Protein 9KPP (pdb70)

Solvent-accessible surface area: 16703 Å² total; per-residue (Å²): 105,10,15,9,44,87,71,55,101,64,12,36,36,3,73,42,4,54,110,34,26,84,66,39,24,38,22,90,6,88,4,40,31,51,57,113,6,25,0,0,0,72,27,51,0,0,61,61,1,10,50,14,127,41,26,9,16,39,34,10,42,48,134,102,12,26,33,21,32,90,51,136,37,66,46,43,47,78,47,5,19,48,3,6,38,91,118,72,4,26,91,2,94,144,4,4,63,37,13,10,20,102,172,70,3,134,118,18,47,93,108,0,42,48,21,0,76,83,14,0,30,63,6,34,122,39,155,129,94,26,24,0,10,122,52,0,1,43,20,1,0,3,20,1,3,0,36,6,0,24,6,72,64,92,26,40,60,88,0,46,103,20,0,39,41,9,74,33,35,79,68,76,84,63,137,79,20,97,36,1,19,43,94,0,50,31,38,0,48,123,21,13,129,61,64,112,75,95,79,32,100,20,0,0,18,35,0,5,96,13,46,70,108,36,147,111,4,54,96,49,7,0,19,35,6,0,11,36,16,0,36,41,18,0,16,60,9,3,14,7,7,4,4,0,1,11,16,0,22,61,63,42,35,6,104,26,0,28,121,77,83,89,12,4,70,49,0,3,36,0,6,3,1,40,7,6,12,31,8,0,7,65,3,18,20,1,69,109,97,9,78,10,87,38,29,104,5,24,110,38,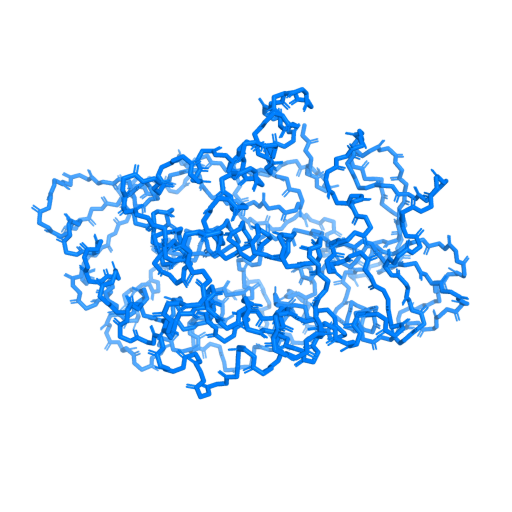112,6,0,0,0,0,39,13,1,0,0,14,7,82,155,51,2,106,95,18,89,71,13,54,2,138,26,91,166,19,67,18,2,24,22,8,61,32,52,49,93,47,41,17,2,64,7,16,71,36,5,6,50,13,0,2,56,2,0,9,128,140,5,48,75,10,134,32,40,47,117,58,133,111,10,123,20,87,56,4,0,56,43,8,11,10,92,51,0,27,0,21,50

Nearest PDB structures (foldseek):
  5mns-assembly6_F  TM=9.177E-01  e=6.094E-29  Streptomyces antibioticus
  7q6r-assembly6_F  TM=9.091E-01  e=1.524E-28  Streptomyces antibioticus
  7xbn-assembly1_A  TM=8.977E-01  e=1.730E-27  Streptomyces venezuelae
  3e5l-assembly1_A  TM=8.913E-01  e=8.508E-26  Streptomyces avermitilis
  3e5j-assembly1_A  TM=8.707E-01  e=1.459E-24  Streptomyces avermitilis

Foldseek 3Di:
DQFQPDFDFALDDDVVLVVCLVPNQFDWGQAQQRDIFTEHQALQQLQCLQAPLQWAQLVCLDPVHDDRHHDDADSNPCLALSNDHPPLNVLVLVLLCVLQPPVLLVVLLVVLLVLLCVLLVDVLPDDPFDWCLVRPLQQSLLVSLCVLQVHDPVCSVLLSVLLCLRPCPPPDDPVSNVVSVVVLLVVSVVSCVVPEPPDDSGSNNSLNCCCPPVVSADPSNSSNVSSVCSSCSRAQLSQLLQSLVLVCQVVVVLLVCLVPVVLLLLSLLLSLLQNLFAQWDRKIARCAWDQGVVGIDHHRRIYIYGLNSNSQNCVQAPVSNDRDSNRPRRPGCSQHHHSNRNSNVVNSSSSSSSNSVSCSVSPVPKHFPDDVSVWGWDGHNGGIHTPTGTIGD

Secondary structure (DSSP, 8-state):
---SSS--SSSPPPHHHHHHHHH-SEEEEE-TTS-EEEEE-SHHHHHHHHH-TTEESGGGGSTTS--SSSS--GGG-TTSGGG--TTHHHHHHHHHHHHT-HHHHHHHHHHHHHHHHHHHHHHHTS-SSEEHIIIIITHHHHHHHHHHTT--GGGHHHHHHHHHHHH-TTTS-HHHHHHHHHHHHHHHHHHHHHHTTS---SHHHHHHHHHHTS--S-HHHHHHHHHHHHHHHHHHHHHHHHHHHHHHHHHTHHHHHHH-GGGHHHHHHHHHHHT-S-SS---BEESS-EEETTEEE-TT--EEE-HHHHTT-TTTSSSTTS--TT-S-----TT--GGG--TTHHHHHHHHHHHHHHHHHH-TT-EESS-GGG--B--BTTB--BS--EEE-

B-factor: mean 20.72, std 8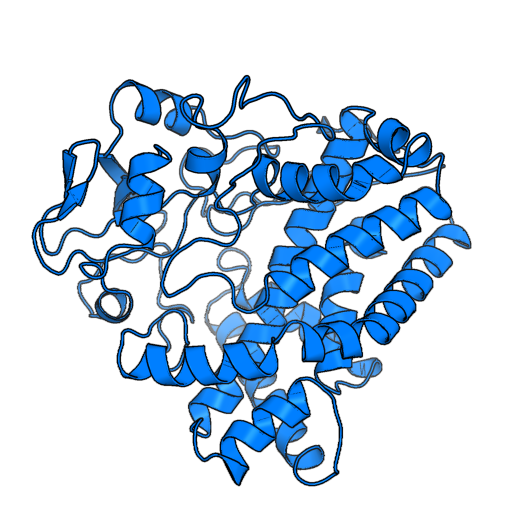.79, range [8.62, 72.9]

Sequence (393 aa):
DSAIFTPRPDGSPPPEFAERRAGAPLAPVTMPSGDEATLAVRYADVHEVLTSPDFSRAALLAPEAPRILPGEEFGEDPNALTNMDPPRHTRIRRVLAGIFSPRHVKEWHPRVAAMTDELVGAVATGERPVDLVETFTLPLPIQIMCELMGVPAADRRKFQLWTDMIISSTAFTAEERIGAAGEFTGYVSELIEGRRGTGGDALIDALIEAHEDGERLSEAELVHLTVMLIMAGYETTAGVLARGLLTLLTTGQYRTLVEEPAVIPTAVEEILRYEAPSDGGLLRMPTKDVRLPSGVVGEGQAVMPSMAAANRDPEVFTDPETFDVRRAKCPHLTFGQGAHYCAGANLARHELQVALETLTRRLPDLRLAVEPTEIEWRKGLLLRGPLTVPVTW

Radius of gyration: 20.52 Å; Cα contacts (8 Å, |Δi|>4): 641; chains: 1; bounding box: 44×55×54 Å

InterPro domains:
  IPR001128 Cytochrome P450 [PF00067] (190-254)
  IPR001128 Cytochrome P450 [PF00067] (270-363)
  IPR001128 Cytochrome P450 [PR00385] (236-253)
  IPR001128 Cytochrome P450 [PR00385] (270-281)
  IPR001128 Cytochrome P450 [PR00385] (337-346)
  IPR001128 Cytochrome P450 [PR00385] (346-357)
  IPR002397 Cytochrome P450, B-class [PR00359] (88-99)
  IPR002397 Cytochrome P450, B-class [PR00359] (135-151)
  IPR002397 Cytochrome P450, B-class [PR00359] (152-167)
  IPR002397 Cytochrome P450, B-class [PR00359] (190-212)
  IPR002397 Cytochrome P450, B-class [PR00359] (270-281)
  IPR002397 Cytochrome P450, B-class [PR00359] (288-315)
  IPR002397 Cytochrome P450, B-class [PR00359] (316-331)
  IPR002397 Cytochrome P450, B-class [PR00359] (337-346)
  IPR002397 Cytochrome P450, B-class [PR00359] (346-357)
  IPR017972 Cytochrome P450, conserved site [PS00086] (339-348)
  IPR036396 Cytochrome P450 superf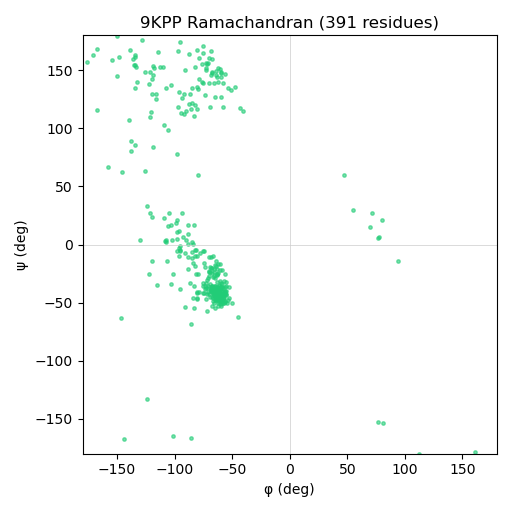amily [G3DSA:1.10.630.10] (3-397)
  IPR036396 Cytochrome P450 superfamily [SSF48264] (15-397)

Structure (mmCIF, N/CA/C/O backbone):
data_9KPP
#
_entry.id   9KPP
#
_cell.length_a   39.150
_cell.length_b   52.960
_cell.length_c   54.020
_cell.angle_alpha   117.68
_cell.angle_beta   104.06
_cell.angle_gamma   93.26
#
_symmetry.space_group_name_H-M   'P 1'
#
loop_
_entity.id
_entity.type
_entity.pdbx_description
1 polymer 'Cytochrome P450'
2 non-polymer 'PROTOPORPHYRIN IX CONTAINING FE'
3 water water
#
loop_
_atom_site.group_PDB
_atom_site.id
_atom_site.type_symbol
_atom_site.label_atom_id
_atom_site.label_alt_id
_atom_site.label_comp_id
_atom_site.label_asym_id
_atom_site.label_entity_id
_atom_site.label_seq_id
_atom_site.pdbx_PDB_ins_code
_atom_site.Cartn_x
_atom_site.Cartn_y
_atom_site.Cartn_z
_atom_site.occupancy
_atom_site.B_iso_or_equiv
_atom_site.auth_seq_id
_atom_site.auth_comp_id
_atom_site.auth_asym_id
_atom_site.auth_atom_id
_atom_site.pdbx_PDB_model_num
ATOM 1 N N . ASP A 1 1 ? 17.441 11.017 8.521 1.00 63.59 5 ASP A N 1
ATOM 2 C CA . ASP A 1 1 ? 16.008 10.746 8.552 1.00 57.73 5 ASP A CA 1
ATOM 3 C C . ASP A 1 1 ? 15.254 11.286 7.351 1.00 47.32 5 ASP A C 1
ATOM 4 O O . ASP A 1 1 ? 15.601 12.331 6.805 1.00 42.91 5 ASP A O 1
ATOM 9 N N . SER A 1 2 ? 14.201 10.570 6.957 1.00 42.03 6 SER A N 1
ATOM 10 C CA . SER A 1 2 ? 13.259 11.047 5.952 1.00 39.12 6 SER A CA 1
ATOM 11 C C . SER A 1 2 ? 11.840 11.114 6.521 1.00 33.71 6 SER A C 1
ATOM 12 O O . SER A 1 2 ? 10.856 10.991 5.786 1.00 29.89 6 SER A O 1
ATOM 15 N N . ALA A 1 3 ? 11.723 11.304 7.835 1.00 27.64 7 ALA A N 1
ATOM 16 C CA . ALA A 1 3 ? 10.416 11.469 8.457 1.00 30.62 7 ALA A CA 1
ATOM 17 C C . ALA A 1 3 ? 9.809 12.820 8.082 1.00 30.56 7 ALA A C 1
ATOM 18 O O . ALA A 1 3 ? 10.514 13.777 7.749 1.00 25.78 7 ALA A O 1
ATOM 20 N N . ILE A 1 4 ? 8.476 12.894 8.151 1.00 25.28 8 ILE A N 1
ATOM 21 C CA . ILE A 1 4 ? 7.804 14.128 7.749 1.00 25.25 8 ILE A CA 1
ATOM 22 C C . ILE A 1 4 ? 7.966 15.194 8.824 1.00 23.59 8 ILE A C 1
ATOM 23 O O . ILE A 1 4 ? 8.214 16.369 8.520 1.00 25.01 8 ILE A O 1
ATOM 28 N N . PHE A 1 5 ? 7.845 14.808 10.091 1.00 23.17 9 PHE A N 1
ATOM 29 C CA . PHE A 1 5 ? 8.154 15.708 11.194 1.00 26.03 9 PHE A CA 1
ATOM 30 C C . PHE A 1 5 ? 9.199 15.020 12.071 1.00 29.47 9 PHE A C 1
ATOM 31 O O . PHE A 1 5 ? 10.163 14.458 11.540 1.00 28.74 9 PHE A O 1
ATOM 39 N N . THR A 1 6 ? 9.016 15.003 13.382 1.00 31.24 10 THR A N 1
ATOM 40 C CA . THR A 1 6 ? 9.989 14.260 14.220 1.00 37.09 10 THR A CA 1
ATOM 41 C C . THR A 1 6 ? 9.838 12.758 14.002 1.00 40.39 10 THR A C 1
ATOM 42 O O . THR A 1 6 ? 8.708 12.265 13.936 1.00 34.72 10 THR A O 1
ATOM 46 N N . PRO A 1 7 ? 10.960 12.013 13.923 1.00 42.43 11 PRO A N 1
ATOM 47 C CA . PRO A 1 7 ? 10.907 10.573 13.741 1.00 42.51 11 PRO A CA 1
ATOM 48 C C . PRO A 1 7 ? 10.223 9.988 14.935 1.00 37.30 11 PRO A C 1
ATOM 49 O O . PRO A 1 7 ? 10.398 10.477 16.063 1.00 35.78 11 PRO A O 1
ATOM 53 N N . ARG A 1 8 ? 9.456 8.939 14.691 1.00 28.20 12 ARG A N 1
ATOM 54 C CA . ARG A 1 8 ? 8.659 8.361 15.786 1.00 31.97 12 ARG A CA 1
ATOM 55 C C . ARG A 1 8 ? 9.061 6.911 16.060 1.00 32.54 12 ARG A C 1
ATOM 56 O O . ARG A 1 8 ? 9.352 6.177 15.124 1.00 27.63 12 ARG A O 1
ATOM 64 N N . PRO A 1 9 ? 9.015 6.472 17.326 1.00 28.93 13 PRO A N 1
ATOM 65 C CA . PRO A 1 9 ? 9.433 5.101 17.650 1.00 33.92 13 PRO A CA 1
ATOM 66 C C . PRO A 1 9 ? 8.370 4.046 17.396 1.00 37.62 13 PRO A C 1
ATOM 67 O O . PRO A 1 9 ? 8.662 2.857 17.578 1.00 40.66 13 PRO A O 1
ATOM 71 N N . ASP A 1 10 ? 7.155 4.429 17.005 1.00 30.64 14 ASP A N 1
ATOM 72 C CA . ASP A 1 10 ? 6.075 3.472 16.797 1.00 29.86 14 ASP A CA 1
ATOM 73 C C . ASP A 1 10 ? 5.251 3.948 15.610 1.00 29.48 14 ASP A C 1
ATOM 74 O O . ASP A 1 10 ? 5.638 4.874 14.893 1.00 34.85 14 ASP A O 1
ATOM 79 N N . GLY A 1 11 ? 4.083 3.342 15.433 1.00 22.88 15 GLY A N 1
ATOM 80 C CA . GLY A 1 11 ? 3.223 3.660 14.314 1.00 30.13 15 GLY A CA 1
ATOM 81 C C . GLY A 1 11 ? 2.245 4.786 14.550 1.00 26.71 15 GLY A C 1
ATOM 82 O O . GLY A 1 11 ? 1.371 5.012 13.705 1.00 28.70 15 GLY A O 1
ATOM 83 N N . SER A 1 12 ? 2.365 5.501 15.664 1.00 24.39 16 SER A N 1
ATOM 84 C CA . SER A 1 12 ? 1.439 6.580 15.964 1.00 26.05 16 SER A CA 1
ATOM 85 C C . SER A 1 12 ? 1.706 7.779 15.051 1.00 24.09 16 SER A C 1
ATOM 86 O O . SER A 1 12 ? 2.832 7.985 14.590 1.00 19.72 16 SER A O 1
ATOM 89 N N . PRO A 1 13 ? 0.690 8.586 14.767 1.00 21.08 17 PRO A N 1
ATOM 90 C CA . PRO A 1 13 ? 0.896 9.727 13.868 1.00 17.55 17 PRO A CA 1
ATOM 91 C C . PRO A 1 13 ? 1.619 10.861 14.573 1.00 18.47 17 PRO A C 1
ATOM 92 O O . PRO A 1 13 ? 1.575 10.977 15.808 1.00 18.47 17 PRO A O 1
ATOM 96 N N . PRO A 1 14 ? 2.317 11.719 13.825 1.00 21.14 18 PRO A N 1
ATOM 97 C CA . PRO A 1 14 ? 2.904 12.898 14.455 1.00 19.22 18 PRO A CA 1
ATOM 98 C C . PRO A 1 14 ? 1.822 13.849 14.894 1.00 18.94 18 PRO A C 1
ATOM 99 O O . PRO A 1 14 ? 0.766 13.961 14.245 1.00 16.81 18 PRO A O 1
ATOM 103 N N . PRO A 1 15 ? 2.010 14.560 16.012 1.00 20.37 19 PRO A N 1
ATOM 104 C CA . PRO A 1 15 ? 0.967 15.465 16.505 1.00 17.96 19 PRO A CA 1
ATOM 105 C C . PRO A 1 15 ? 0.619 16.575 15.530 1.00 21.06 19 PRO A C 1
ATOM 106 O O . PRO A 1 15 ? -0.485 17.136 15.622 1.00 19.75 19 PRO A O 1
ATOM 110 N N . GLU A 1 16 ? 1.523 16.913 14.601 1.00 16.97 20 GLU A N 1
ATOM 111 C CA . GLU A 1 16 ? 1.241 17.997 13.663 1.00 19.06 20 GLU A CA 1
ATOM 112 C C . GLU A 1 16 ? 0.051 17.684 12.761 1.00 15.94 20 GLU A C 1
ATOM 113 O O . GLU A 1 16 ? -0.598 18.607 12.269 1.00 16.92 20 GLU A O 1
ATOM 119 N N . PHE A 1 17 ? -0.257 16.408 12.514 1.00 15.63 21 PHE A N 1
ATOM 120 C CA . PHE A 1 17 ? -1.438 16.114 11.700 1.00 14.84 21 PHE A CA 1
ATOM 121 C C . PHE A 1 17 ? -2.712 16.623 12.364 1.00 16.19 21 PHE A C 1
ATOM 122 O O . PHE A 1 17 ? -3.500 17.349 11.746 1.00 16.24 21 PHE A O 1
ATOM 130 N N . ALA A 1 18 ? -2.943 16.244 13.621 1.00 14.04 22 ALA A N 1
ATOM 131 C CA . ALA A 1 18 ? -4.138 16.720 14.310 1.00 15.80 22 ALA A CA 1
ATOM 132 C C . ALA A 1 18 ? -4.118 18.242 14.474 1.00 15.76 22 ALA A C 1
ATOM 133 O O . ALA A 1 18 ? -5.152 18.896 14.314 1.00 18.07 22 ALA A O 1
ATOM 135 N N . GLU A 1 19 ? -2.949 18.822 14.784 1.00 16.43 23 GLU A N 1
ATOM 136 C CA . GLU A 1 19 ? -2.835 20.279 14.915 1.00 17.25 23 GLU A CA 1
ATOM 137 C C . GLU A 1 19 ? -3.216 20.981 13.623 1.00 19.71 23 GLU A C 1
ATOM 138 O O . GLU A 1 19 ? -3.952 21.980 13.632 1.00 17.75 23 GLU A O 1
ATOM 144 N N . ARG A 1 20 ? -2.713 20.465 12.501 1.00 13.47 24 ARG A N 1
ATOM 145 C CA . ARG A 1 20 ? -2.990 21.053 11.203 1.00 14.82 24 ARG A CA 1
ATOM 146 C C . ARG A 1 20 ? -4.437 20.834 10.785 1.00 16.96 24 ARG A C 1
ATOM 147 O O . ARG A 1 20 ? -5.060 21.751 10.252 1.00 14.17 24 ARG A O 1
ATOM 155 N N . ARG A 1 21 ? -4.995 19.631 10.998 1.00 15.50 25 ARG A N 1
ATOM 156 C CA . ARG A 1 21 ? -6.404 19.451 10.657 1.00 13.55 25 ARG A CA 1
ATOM 157 C C . ARG A 1 21 ? -7.273 20.457 11.390 1.00 19.68 25 ARG A C 1
ATOM 158 O O . ARG A 1 21 ? -8.294 20.891 10.851 1.00 15.87 25 ARG A O 1
ATOM 166 N N . ALA A 1 22 ? -6.866 20.870 12.596 1.00 17.08 26 ALA A N 1
ATOM 167 C CA . ALA A 1 22 ? -7.688 21.796 13.367 1.00 19.14 26 ALA A CA 1
ATOM 168 C C . ALA A 1 22 ? -7.443 23.251 12.972 1.00 20.27 26 ALA A C 1
ATOM 169 O O . ALA A 1 22 ? -8.401 24.003 12.763 1.00 25.32 26 ALA A O 1
ATOM 171 N N . GLY A 1 23 ? -6.184 23.668 12.837 1.00 22.12 27 GLY A N 1
ATOM 172 C CA . GLY A 1 23 ? -5.915 25.089 12.683 1.00 20.50 27 GLY A CA 1
ATOM 173 C C . GLY A 1 23 ? -5.008 25.538 11.549 1.00 23.84 27 GLY A C 1
ATOM 174 O O . GLY A 1 23 ? -4.701 26.731 11.444 1.00 20.96 27 GLY A O 1
ATOM 175 N N . ALA A 1 24 ? -4.566 24.612 10.695 1.00 17.95 28 ALA A N 1
ATOM 176 C CA . ALA A 1 24 ? -3.739 24.974 9.539 1.00 15.50 28 ALA A CA 1
ATOM 177 C C . ALA A 1 24 ? -3.844 23.875 8.491 1.00 17.79 28 ALA A C 1
ATOM 178 O O . ALA A 1 24 ? -2.860 23.176 8.229 1.00 14.91 28 ALA A O 1
ATOM 180 N N . PRO A 1 25 ? -5.019 23.683 7.880 1.00 14.56 29 PRO A N 1
ATOM 181 C CA . PRO A 1 25 ? -5.212 22.503 7.017 1.00 14.61 29 PRO A CA 1
ATOM 182 C C . PRO A 1 25 ? -4.424 22.525 5.717 1.00 14.48 29 PRO A C 1
ATOM 183 O O . PRO A 1 25 ? -4.201 21.451 5.142 1.00 12.85 29 PRO A O 1
ATOM 187 N N . LEU A 1 26 ? -4.024 23.692 5.212 1.00 13.13 30 LEU A N 1
ATOM 188 C CA . LEU A 1 26 ? -3.256 23.796 3.964 1.00 13.76 30 LEU A CA 1
ATOM 189 C C . LEU A 1 26 ? -2.116 24.767 4.237 1.00 20.22 30 LEU A C 1
ATOM 190 O O . LEU A 1 26 ? -2.235 25.961 3.969 1.00 22.98 30 LEU A O 1
ATOM 195 N N . ALA A 1 27 ? -1.019 24.250 4.766 1.00 17.22 31 ALA A N 1
ATOM 196 C CA . ALA A 1 27 ? 0.114 25.078 5.142 1.00 17.24 31 ALA A CA 1
ATOM 197 C C . ALA A 1 27 ? 1.412 24.441 4.670 1.00 16.29 31 ALA A C 1
ATOM 198 O O . ALA A 1 27 ? 1.487 23.213 4.521 1.00 16.49 31 ALA A O 1
ATOM 200 N N . PRO A 1 28 ? 2.459 25.248 4.449 1.00 16.06 32 PRO A N 1
ATOM 201 C CA . PRO A 1 28 ? 3.745 24.684 4.016 1.00 17.12 32 PRO A CA 1
ATOM 202 C C . PRO A 1 28 ? 4.298 23.685 5.018 1.00 18.45 32 PRO A C 1
ATOM 203 O O . PRO A 1 28 ? 4.087 23.787 6.232 1.00 16.65 32 PRO A O 1
ATOM 207 N N . VAL A 1 29 ? 5.015 22.708 4.487 1.00 14.13 33 VAL A N 1
ATOM 208 C CA . VAL A 1 29 ? 5.821 21.804 5.290 1.00 17.75 33 VAL A CA 1
ATOM 209 C C . VAL A 1 29 ? 7.187 21.725 4.632 1.00 19.31 33 VAL A C 1
ATOM 210 O O . VAL A 1 29 ? 7.292 21.719 3.398 1.00 20.64 33 VAL A O 1
ATOM 214 N N . THR A 1 30 ? 8.238 21.715 5.446 1.00 16.14 34 THR A N 1
ATOM 215 C CA . THR A 1 30 ? 9.578 21.489 4.913 1.00 20.66 34 THR A CA 1
ATOM 216 C C . THR A 1 30 ? 9.816 19.990 4.803 1.00 21.26 34 THR A C 1
ATOM 217 O O . THR A 1 30 ? 9.703 19.263 5.794 1.00 23.82 34 THR A O 1
ATOM 221 N N . MET A 1 31 ? 10.107 19.541 3.619 1.00 17.05 35 MET A N 1
ATOM 222 C CA . MET A 1 31 ? 10.327 18.142 3.300 1.00 18.05 35 MET A CA 1
ATOM 223 C C . MET A 1 31 ? 11.788 17.781 3.539 1.00 23.62 35 MET A C 1
ATOM 224 O O . MET A 1 31 ? 12.636 18.669 3.698 1.00 22.97 35 MET A O 1
ATOM 229 N N . PRO A 1 32 ? 12.154 16.472 3.617 1.00 23.02 36 PRO A N 1
ATOM 230 C CA . PRO A 1 32 ? 13.561 16.043 3.908 1.00 23.96 36 PRO A CA 1
ATOM 231 C C . PRO A 1 32 ? 14.554 16.621 2.911 1.00 24.03 36 PRO A C 1
ATOM 232 O O . PRO A 1 32 ? 15.727 16.780 3.282 1.00 23.95 36 PRO A O 1
ATOM 236 N N . SER A 1 33 ? 14.095 16.954 1.702 1.00 24.85 37 SER A N 1
ATOM 237 C CA . SER A 1 33 ? 14.966 17.591 0.716 1.00 25.68 37 SER A CA 1
ATOM 238 C C . SER A 1 33 ? 15.357 19.017 1.089 1.00 26.82 37 SER A C 1
ATOM 239 O O . SER A 1 33 ? 16.328 19.549 0.534 1.00 27.40 37 SER A O 1
ATOM 242 N N . GLY A 1 34 ? 14.617 19.659 1.981 1.00 21.78 38 GLY A N 1
ATOM 243 C CA . GLY A 1 34 ? 14.743 21.080 2.201 1.00 28.02 38 GLY A CA 1
ATOM 244 C C . GLY A 1 34 ? 13.777 21.929 1.397 1.00 25.29 38 GLY A C 1
ATOM 245 O O . GLY A 1 34 ? 13.627 23.119 1.698 1.00 23.09 38 GLY A O 1
ATOM 246 N N . ASP A 1 35 ? 13.121 21.357 0.386 1.00 22.52 39 ASP A N 1
ATOM 247 C CA . ASP A 1 35 ? 12.086 22.074 -0.353 1.00 23.06 39 ASP A CA 1
ATOM 248 C C . ASP A 1 35 ? 10.776 22.091 0.428 1.00 21.32 39 ASP A C 1
ATOM 249 O O . ASP A 1 35 ? 10.537 21.270 1.312 1.00 20.24 39 ASP A O 1
ATOM 254 N N . GLU A 1 36 ? 9.903 23.023 0.065 1.00 20.53 40 GLU A N 1
ATOM 255 C CA . GLU A 1 36 ? 8.613 23.134 0.728 1.00 21.56 40 GLU A CA 1
ATOM 256 C C . GLU A 1 36 ? 7.471 22.709 -0.190 1.00 19.22 40 GLU A C 1
ATOM 257 O O . GLU A 1 36 ? 7.563 22.774 -1.420 1.00 18.40 40 GLU A O 1
ATOM 263 N N . ALA A 1 37 ? 6.397 22.250 0.438 1.00 18.26 41 ALA A N 1
ATOM 264 C CA . ALA A 1 37 ? 5.168 21.917 -0.257 1.00 18.75 41 ALA A CA 1
ATOM 265 C C . ALA A 1 37 ? 4.013 22.203 0.685 1.00 16.34 41 ALA A C 1
ATOM 266 O O . ALA A 1 37 ? 4.190 22.287 1.903 1.00 17.20 41 ALA A O 1
ATOM 268 N N . THR A 1 38 ? 2.824 22.335 0.113 1.00 14.36 42 THR A N 1
ATOM 269 C CA . THR A 1 38 ? 1.618 22.515 0.909 1.00 16.66 42 THR A CA 1
ATOM 270 C C . THR A 1 38 ? 1.138 21.149 1.395 1.00 16.54 42 THR A C 1
ATOM 271 O O . THR A 1 38 ? 0.869 20.261 0.581 1.00 16.50 42 THR A O 1
ATOM 275 N N . LEU A 1 39 ? 1.060 20.962 2.710 1.00 14.84 43 LEU A N 1
ATOM 276 C CA . LEU A 1 39 ? 0.649 19.672 3.272 1.00 14.08 43 LEU A CA 1
ATOM 277 C C . LEU A 1 39 ? -0.869 19.655 3.456 1.00 14.05 43 LEU A C 1
ATOM 278 O O . LEU A 1 39 ? -1.413 20.446 4.232 1.00 17.21 43 LEU A O 1
ATOM 283 N N . ALA A 1 40 ? -1.553 18.783 2.716 1.00 12.09 44 ALA A N 1
ATOM 284 C CA . ALA A 1 40 ? -2.982 18.585 2.898 1.00 13.12 44 ALA A CA 1
ATOM 285 C C . ALA A 1 40 ? -3.197 17.426 3.866 1.00 15.19 44 ALA A C 1
ATOM 286 O O . ALA A 1 40 ? -2.666 16.331 3.642 1.00 14.21 44 ALA A O 1
ATOM 288 N N . VAL A 1 41 ? -3.964 17.672 4.937 1.00 14.64 45 VAL A N 1
ATOM 289 C CA . VAL A 1 41 ? -4.167 16.685 5.994 1.00 11.72 45 VAL A CA 1
ATOM 290 C C . VAL A 1 41 ? -5.636 16.338 6.215 1.00 13.62 45 VAL A C 1
ATOM 291 O O . VAL A 1 41 ? -5.927 15.241 6.722 1.00 15.83 45 VAL A O 1
ATOM 295 N N . ARG A 1 42 ? -6.577 17.212 5.882 1.00 11.89 46 ARG A N 1
ATOM 296 C CA . ARG A 1 42 ? -7.992 16.889 6.020 1.00 10.43 46 ARG A CA 1
ATOM 297 C C . ARG A 1 42 ? -8.446 16.012 4.863 1.00 12.16 46 ARG A C 1
ATOM 298 O O . ARG A 1 42 ? -8.026 16.202 3.721 1.00 11.28 46 ARG A O 1
ATOM 306 N N . TYR A 1 43 ? -9.323 15.053 5.172 1.00 11.25 47 TYR A N 1
ATOM 307 C CA . TYR A 1 43 ? -9.794 14.111 4.161 1.00 10.91 47 TYR A CA 1
ATOM 308 C C . TYR A 1 43 ? -10.426 14.814 2.961 1.00 11.77 47 TYR A C 1
ATOM 309 O O . TYR A 1 43 ? -10.178 14.425 1.815 1.00 11.61 47 TYR A O 1
ATOM 318 N N . ALA A 1 44 ? -11.248 15.841 3.190 1.00 10.07 48 ALA A N 1
ATOM 319 C CA . ALA A 1 44 ? -11.881 16.515 2.054 1.00 14.10 48 ALA A CA 1
ATOM 320 C C . ALA A 1 44 ? -10.840 17.113 1.113 1.00 13.23 48 ALA A C 1
ATOM 321 O O . ALA A 1 44 ? -10.990 17.051 -0.114 1.00 11.63 48 ALA A O 1
ATOM 323 N N . ASP A 1 45 ? -9.768 17.682 1.668 1.00 11.78 49 ASP A N 1
ATOM 324 C CA . ASP A 1 45 ? -8.726 18.279 0.835 1.00 13.89 49 ASP A CA 1
ATOM 325 C C . ASP A 1 45 ? -7.897 17.212 0.125 1.00 13.83 49 ASP A C 1
ATOM 326 O O . ASP A 1 45 ? -7.613 17.318 -1.076 1.00 12.16 49 ASP A O 1
ATOM 331 N N . VAL A 1 46 ? -7.465 16.189 0.862 1.00 11.13 50 VAL A N 1
ATOM 332 C CA . VAL A 1 46 ? -6.659 15.132 0.254 1.00 11.19 50 VAL A CA 1
ATOM 333 C C . VAL A 1 46 ? -7.434 14.454 -0.866 1.00 14.16 50 VAL A C 1
ATOM 334 O O . VAL A 1 46 ? -6.894 14.195 -1.956 1.00 12.15 50 VAL A O 1
ATOM 338 N N . HIS A 1 47 ? -8.717 14.185 -0.632 1.00 10.38 51 HIS A N 1
ATOM 339 C CA . HIS A 1 47 ? -9.522 13.516 -1.650 1.00 11.86 51 HIS A CA 1
ATOM 340 C C . HIS A 1 47 ? -9.620 14.369 -2.913 1.00 13.40 51 HIS A C 1
ATOM 341 O O . HIS A 1 47 ? -9.526 13.853 -4.034 1.00 13.26 51 HIS A O 1
ATOM 348 N N . GLU A 1 48 ? -9.807 15.681 -2.754 1.00 12.56 52 GLU A N 1
ATOM 349 C CA . GLU A 1 48 ? -9.874 16.559 -3.926 1.00 14.02 52 GLU A CA 1
ATOM 350 C C . GLU A 1 48 ? -8.531 16.652 -4.635 1.00 13.97 52 GLU A C 1
ATOM 351 O O . GLU A 1 48 ? -8.478 16.716 -5.870 1.00 15.17 52 GLU A O 1
ATOM 357 N N . VAL A 1 49 ? -7.442 16.718 -3.870 1.00 12.34 53 VAL A N 1
ATOM 358 C CA . VAL A 1 49 ? -6.113 16.798 -4.467 1.00 10.69 53 VAL A CA 1
ATOM 359 C C . VAL A 1 49 ? -5.842 15.558 -5.309 1.00 14.63 53 VAL A C 1
ATOM 360 O O . VAL A 1 49 ? -5.223 15.631 -6.374 1.00 12.74 53 VAL A O 1
ATOM 364 N N . LEU A 1 50 ? -6.348 14.408 -4.872 1.00 10.65 54 LEU A N 1
ATOM 365 C CA . LEU A 1 50 ? -6.078 13.172 -5.594 1.00 13.30 54 LEU A CA 1
ATOM 366 C C . LEU A 1 50 ? -6.995 12.983 -6.797 1.00 13.77 54 LEU A C 1
ATOM 367 O O . LEU A 1 50 ? -6.625 12.276 -7.746 1.00 14.06 54 LEU A O 1
ATOM 372 N N . THR A 1 51 ? -8.191 13.581 -6.792 1.00 13.84 55 THR A N 1
ATOM 373 C CA . THR A 1 51 ? -9.162 13.298 -7.836 1.00 14.33 55 THR A CA 1
ATOM 374 C C . THR A 1 51 ? -9.342 14.419 -8.847 1.00 18.53 55 THR A C 1
ATOM 375 O O . THR A 1 51 ? -9.936 14.178 -9.898 1.00 17.50 55 THR A O 1
ATOM 379 N N . SER A 1 52 ? -8.855 15.619 -8.564 1.00 12.37 56 SER A N 1
ATOM 380 C CA . SER A 1 52 ? -9.081 16.738 -9.467 1.00 17.63 56 SER A CA 1
ATOM 381 C C . SER A 1 52 ? -8.192 16.633 -10.705 1.00 18.97 56 SER A C 1
ATOM 382 O O . SER A 1 52 ? -7.006 16.303 -10.595 1.00 19.12 56 SER A O 1
ATOM 385 N N . PRO A 1 53 ? -8.721 16.944 -11.892 1.00 20.38 57 PRO A N 1
ATOM 386 C CA . PRO A 1 53 ? -7.886 16.928 -13.106 1.00 20.80 57 PRO A CA 1
ATOM 387 C C . PRO A 1 53 ? -6.932 18.108 -13.192 1.00 24.66 57 PRO A C 1
ATOM 388 O O . PRO A 1 53 ? -6.088 18.158 -14.102 1.00 19.37 57 PRO A O 1
ATOM 392 N N . ASP A 1 54 ? -7.032 19.050 -12.260 1.00 17.89 58 ASP A N 1
ATOM 393 C CA . ASP A 1 54 ? -6.246 20.274 -12.279 1.00 18.31 58 ASP A CA 1
ATOM 394 C C . ASP A 1 54 ? -4.902 20.120 -11.567 1.00 19.84 58 ASP A C 1
ATOM 395 O O . ASP A 1 54 ? -4.266 21.129 -11.231 1.00 19.49 58 ASP A O 1
ATOM 400 N N . PHE A 1 55 ? -4.458 18.883 -11.331 1.00 14.15 59 PHE A N 1
ATOM 401 C CA . PHE A 1 55 ? -3.137 18.623 -10.783 1.00 15.36 59 PHE A CA 1
ATOM 402 C C . PHE A 1 55 ? -2.340 17.744 -11.737 1.00 20.23 59 PHE A C 1
ATOM 403 O O . PHE A 1 55 ? -2.902 16.892 -12.439 1.00 21.84 59 PHE A O 1
ATOM 411 N N . SER A 1 56 ? -1.024 17.942 -11.737 1.00 16.05 60 SER A N 1
ATOM 412 C CA . SER A 1 56 ? -0.112 17.204 -12.602 1.00 18.93 60 SER A CA 1
ATOM 413 C C . SER A 1 56 ? 0.889 16.422 -11.758 1.00 17.41 60 SER A C 1
ATOM 414 O O . SER A 1 56 ? 1.311 16.879 -10.688 1.00 17.23 60 SER A O 1
ATOM 417 N N . ARG A 1 57 ? 1.230 15.217 -12.218 1.00 12.03 61 ARG A N 1
ATOM 418 C CA . ARG A 1 57 ? 2.360 14.472 -11.677 1.00 13.72 61 ARG A CA 1
ATOM 419 C C . ARG A 1 57 ? 3.610 14.691 -12.516 1.00 15.67 61 ARG A C 1
ATOM 420 O O . ARG A 1 57 ? 4.714 14.795 -11.971 1.00 16.54 61 ARG A O 1
ATOM 428 N N . ALA A 1 58 ? 3.455 14.771 -13.837 1.00 18.06 62 ALA A N 1
ATOM 429 C CA . ALA A 1 58 ? 4.629 14.854 -14.697 1.00 16.48 62 ALA A CA 1
ATOM 430 C C . ALA A 1 58 ? 5.362 16.172 -14.494 1.00 21.10 62 ALA A C 1
ATOM 431 O O . ALA A 1 58 ? 6.579 16.248 -14.727 1.00 19.85 62 ALA A O 1
ATOM 433 N N . ALA A 1 59 ? 4.651 17.203 -14.024 1.00 17.17 63 ALA A N 1
ATOM 434 C CA . ALA A 1 59 ? 5.287 18.488 -13.760 1.00 20.89 63 ALA A CA 1
ATOM 435 C C . ALA A 1 59 ? 6.340 18.409 -12.666 1.00 17.31 63 ALA A C 1
ATOM 436 O O . ALA A 1 59 ? 7.203 19.295 -12.596 1.00 21.24 63 ALA A O 1
ATOM 438 N N . LEU A 1 60 ? 6.288 17.397 -11.794 1.00 14.43 64 LEU A N 1
ATOM 439 C CA . LEU A 1 60 ? 7.318 17.323 -10.761 1.00 15.83 64 LEU A CA 1
ATOM 440 C C . LEU A 1 60 ? 8.657 16.836 -11.299 1.00 20.54 64 LEU A C 1
ATOM 441 O O . LEU A 1 60 ? 9.638 16.832 -10.545 1.00 19.17 64 LEU A O 1
ATOM 446 N N . LEU A 1 61 ? 8.725 16.440 -12.567 1.00 19.77 65 LEU A N 1
ATOM 447 C CA . LEU A 1 61 ? 10.015 16.022 -13.189 1.00 25.19 65 LEU A CA 1
ATOM 448 C C . LEU A 1 61 ? 10.778 17.268 -13.682 1.00 27.26 65 LEU A C 1
ATOM 449 O O . LEU A 1 61 ? 11.981 17.159 -13.935 1.00 27.68 65 LEU A O 1
ATOM 454 N N . ALA A 1 62 ? 10.092 18.402 -13.792 1.00 24.21 66 ALA A N 1
ATOM 455 C CA . ALA A 1 62 ? 10.762 19.661 -14.196 1.00 28.06 66 ALA A CA 1
ATOM 456 C C . ALA A 1 62 ? 11.926 19.979 -13.248 1.00 29.00 66 ALA A C 1
ATOM 457 O O . ALA A 1 62 ? 11.887 19.645 -12.064 1.00 26.70 66 ALA A O 1
ATOM 459 N N . PRO A 1 63 ? 13.009 20.595 -13.759 1.00 28.39 67 PRO A N 1
ATOM 460 C CA . PRO A 1 63 ? 14.181 20.843 -12.931 1.00 30.62 67 PRO A CA 1
ATOM 461 C C . PRO A 1 63 ? 13.975 21.685 -11.676 1.00 31.23 67 PRO A C 1
ATOM 462 O O . PRO A 1 63 ? 14.630 21.422 -10.663 1.00 30.69 67 PRO A O 1
ATOM 466 N N . GLU A 1 64 ? 13.072 22.654 -11.734 1.00 31.01 68 GLU A N 1
ATOM 467 C CA . GLU A 1 64 ? 12.934 23.585 -10.582 1.00 34.13 68 GLU A CA 1
ATOM 468 C C . GLU A 1 64 ? 11.818 23.136 -9.627 1.00 28.52 68 GLU A C 1
ATOM 469 O O . GLU A 1 64 ? 11.640 23.783 -8.592 1.00 28.49 68 GLU A O 1
ATOM 471 N N . ALA A 1 65 ? 11.144 22.039 -9.954 1.00 26.32 69 ALA A N 1
ATOM 472 C CA . ALA A 1 65 ? 10.033 21.542 -9.119 1.00 24.23 69 ALA A CA 1
ATOM 473 C C . ALA A 1 65 ? 10.532 21.049 -7.765 1.00 22.57 69 ALA A C 1
ATOM 474 O O . ALA A 1 65 ? 11.629 20.500 -7.669 1.00 21.58 69 ALA A O 1
ATOM 476 N N . PRO A 1 66 ? 9.707 21.175 -6.712 1.00 20.67 70 PRO A N 1
ATOM 477 C CA . PRO A 1 66 ? 10.094 20.621 -5.426 1.00 20.02 70 PRO A CA 1
ATOM 478 C C . PRO A 1 66 ? 10.227 19.108 -5.433 1.00 21.77 70 PRO A C 1
ATOM 479 O O . PRO A 1 66 ? 9.486 18.430 -6.159 1.00 20.64 70 PRO A O 1
ATOM 483 N N . ARG A 1 67 ? 11.177 18.621 -4.640 1.00 21.61 71 ARG A N 1
ATOM 484 C CA . ARG A 1 67 ? 11.378 17.166 -4.497 1.00 18.76 71 ARG A CA 1
ATOM 485 C C . ARG A 1 67 ? 11.144 16.797 -3.020 1.00 20.20 71 ARG A C 1
ATOM 486 O O . ARG A 1 67 ? 11.321 17.655 -2.151 1.00 17.94 71 ARG A O 1
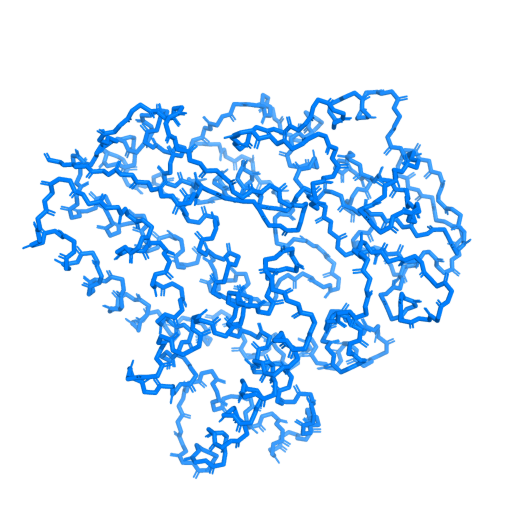ATOM 494 N N . ILE A 1 68 ? 10.748 15.554 -2.774 1.00 18.57 72 ILE A N 1
ATOM 495 C CA . ILE A 1 68 ? 10.457 15.143 -1.404 1.00 18.24 72 ILE A CA 1
ATOM 496 C C . ILE A 1 68 ? 11.736 14.809 -0.659 1.00 21.85 72 ILE A C 1
ATOM 497 O O . ILE A 1 68 ? 11.893 15.175 0.511 1.00 22.09 72 ILE A O 1
ATOM 502 N N . LEU A 1 69 ? 12.663 14.121 -1.328 1.00 23.93 73 LEU A N 1
ATOM 503 C CA . LEU A 1 69 ? 13.894 13.595 -0.757 1.00 26.90 73 LEU A CA 1
ATOM 504 C C . LEU A 1 69 ? 15.109 14.226 -1.434 1.00 27.18 73 LEU A C 1
ATOM 505 O O . LEU A 1 69 ? 15.033 14.621 -2.601 1.00 28.40 73 LEU A O 1
ATOM 510 N N . PRO A 1 70 ? 16.241 14.335 -0.733 1.00 32.85 74 PRO A N 1
ATOM 511 C CA . PRO A 1 70 ? 17.430 14.964 -1.335 1.00 30.45 74 PRO A CA 1
ATOM 512 C C . PRO A 1 70 ? 18.181 13.991 -2.235 1.00 40.92 74 PRO A C 1
ATOM 513 O O . PRO A 1 70 ? 18.404 12.835 -1.870 1.00 44.77 74 PRO A O 1
ATOM 517 N N . GLY A 1 71 ? 18.576 14.467 -3.413 1.00 43.59 75 GLY A N 1
ATOM 518 C CA . GLY A 1 71 ? 19.177 13.627 -4.434 1.00 53.45 75 GLY A CA 1
ATOM 519 C C . GLY A 1 71 ? 18.264 13.481 -5.644 1.00 67.01 75 GLY A C 1
ATOM 520 O O . GLY A 1 71 ? 17.162 14.030 -5.701 1.00 67.60 75 GLY A O 1
ATOM 521 N N . GLU A 1 72 ? 18.748 12.718 -6.627 1.00 71.41 76 GLU A N 1
ATOM 522 C CA . GLU A 1 72 ? 18.020 12.480 -7.880 1.00 68.12 76 GLU A CA 1
ATOM 523 C C . GLU A 1 72 ? 17.740 10.984 -8.002 1.00 70.83 76 GLU A C 1
ATOM 524 O O . GLU A 1 72 ? 18.466 10.245 -8.674 1.00 68.07 76 GLU A O 1
ATOM 530 N N . GLU A 1 73 ? 16.654 10.550 -7.364 1.00 72.90 77 GLU A N 1
ATOM 531 C CA . GLU A 1 73 ? 16.351 9.136 -7.177 1.00 70.46 77 GLU A CA 1
ATOM 532 C C . GLU A 1 73 ? 15.604 8.632 -8.405 1.00 65.66 77 GLU A C 1
ATOM 533 O O . GLU A 1 73 ? 15.561 9.295 -9.450 1.00 58.28 77 GLU A O 1
ATOM 539 N N . PHE A 1 74 ? 15.019 7.441 -8.270 1.00 65.85 78 PHE A N 1
ATOM 540 C CA . PHE A 1 74 ? 14.290 6.774 -9.336 1.00 67.51 78 PHE A CA 1
ATOM 541 C C . PHE A 1 74 ? 12.842 7.148 -9.609 1.00 62.66 78 PHE A C 1
ATOM 542 O O . PHE A 1 74 ? 12.250 6.628 -10.567 1.00 59.61 78 PHE A O 1
ATOM 550 N N . GLY A 1 75 ? 12.258 8.017 -8.784 1.00 50.77 79 GLY A N 1
ATOM 551 C CA . GLY A 1 75 ? 10.938 8.552 -9.047 1.00 47.82 79 GLY A CA 1
ATOM 552 C C . GLY A 1 75 ? 11.024 9.718 -10.004 1.00 42.22 79 GLY A C 1
ATOM 553 O O . GLY A 1 75 ? 10.100 10.534 -10.096 1.00 33.80 79 GLY A O 1
ATOM 554 N N . GLU A 1 76 ? 12.157 9.828 -10.698 1.00 32.03 80 GLU A N 1
ATOM 555 C CA . GLU A 1 76 ? 12.328 10.822 -11.738 1.00 35.69 80 GLU A CA 1
ATOM 556 C C . GLU A 1 76 ? 12.320 10.184 -13.116 1.00 31.39 80 GLU A C 1
ATOM 557 O O . GLU A 1 76 ? 12.504 10.887 -14.118 1.00 29.84 80 GLU A O 1
ATOM 563 N N . ASP A 1 77 ? 12.118 8.876 -13.195 1.00 30.39 81 ASP A N 1
ATOM 564 C CA . ASP A 1 77 ? 12.073 8.214 -14.492 1.00 27.78 81 ASP A CA 1
ATOM 565 C C . ASP A 1 77 ? 10.808 8.650 -15.213 1.00 25.96 81 ASP A C 1
ATOM 566 O O . ASP A 1 77 ? 9.697 8.414 -14.706 1.00 23.12 81 ASP A O 1
ATOM 571 N N . PRO A 1 78 ? 10.916 9.304 -16.373 1.00 24.71 82 PRO A N 1
ATOM 572 C CA . PRO A 1 78 ? 9.708 9.723 -17.087 1.00 22.92 82 PRO A CA 1
ATOM 573 C C . PRO A 1 78 ? 8.893 8.558 -17.614 1.00 20.14 82 PRO A C 1
ATOM 574 O O . PRO A 1 78 ? 7.748 8.777 -18.026 1.00 20.71 82 PRO A O 1
ATOM 578 N N . ASN A 1 79 ? 9.415 7.331 -17.565 1.00 19.42 83 ASN A N 1
ATOM 579 C CA . ASN A 1 79 ? 8.667 6.156 -17.987 1.00 19.97 83 ASN A CA 1
ATOM 580 C C . ASN A 1 79 ? 8.023 5.412 -16.818 1.00 23.01 83 ASN A C 1
ATOM 581 O O . ASN A 1 79 ? 7.524 4.288 -17.004 1.00 19.38 83 ASN A O 1
ATOM 586 N N . ALA A 1 80 ? 8.023 6.008 -15.626 1.00 19.29 84 ALA A N 1
ATOM 587 C CA . ALA A 1 80 ? 7.303 5.454 -14.486 1.00 18.95 84 ALA A CA 1
ATOM 588 C C . ALA A 1 80 ? 5.855 5.915 -14.539 1.00 18.16 84 ALA A C 1
ATOM 589 O O . ALA A 1 80 ? 5.577 7.097 -14.776 1.00 15.96 84 ALA A O 1
ATOM 591 N N . LEU A 1 81 ? 4.932 4.981 -14.319 1.00 14.87 85 LEU A N 1
ATOM 592 C CA . LEU A 1 81 ? 3.517 5.318 -14.397 1.00 15.85 85 LEU A CA 1
ATOM 593 C C . LEU A 1 81 ? 3.140 6.436 -13.426 1.00 15.77 85 LEU A C 1
ATOM 594 O O . LEU A 1 81 ? 2.304 7.285 -13.751 1.00 17.42 85 LEU A O 1
ATOM 599 N N . THR A 1 82 ? 3.729 6.445 -12.231 1.00 13.78 86 THR A N 1
ATOM 600 C CA . THR A 1 82 ? 3.378 7.461 -11.237 1.00 16.35 86 THR A CA 1
ATOM 601 C C . THR A 1 82 ? 3.838 8.854 -11.639 1.00 17.06 86 THR A C 1
ATOM 602 O O . THR A 1 82 ? 3.429 9.836 -11.005 1.00 17.99 86 THR A O 1
ATOM 606 N N . ASN A 1 83 ? 4.667 8.958 -12.677 1.00 15.32 87 ASN A N 1
ATOM 607 C CA . ASN A 1 83 ? 5.185 10.236 -13.153 1.00 16.17 87 ASN A CA 1
ATOM 608 C C . ASN A 1 83 ? 4.536 10.692 -14.447 1.00 19.53 87 ASN A C 1
ATOM 609 O O . ASN A 1 83 ? 5.092 11.562 -15.128 1.00 16.22 87 ASN A O 1
ATOM 614 N N . MET A 1 84 ? 3.402 10.102 -14.816 1.00 16.18 88 MET A N 1
ATOM 615 C CA . MET A 1 84 ? 2.715 10.412 -16.059 1.00 16.37 88 MET A CA 1
ATOM 616 C C . MET A 1 84 ? 1.382 11.107 -15.810 1.00 15.00 88 MET A C 1
ATOM 617 O O . MET A 1 84 ? 0.742 10.908 -14.775 1.00 14.89 88 MET A O 1
ATOM 622 N N . ASP A 1 85 ? 0.966 11.917 -16.791 1.00 15.94 89 ASP A N 1
ATOM 623 C CA . ASP A 1 85 ? -0.335 12.557 -16.906 1.00 14.61 89 ASP A CA 1
ATOM 624 C C . ASP A 1 85 ? -1.087 11.999 -18.115 1.00 17.52 89 ASP A C 1
ATOM 625 O O . ASP A 1 85 ? -0.485 11.388 -19.005 1.00 18.50 89 ASP A O 1
ATOM 630 N N . PRO A 1 86 ? -2.412 12.249 -18.219 1.00 16.84 90 PRO A N 1
ATOM 631 C CA . PRO A 1 86 ? -3.130 11.925 -19.464 1.00 16.87 90 PRO A CA 1
ATOM 632 C C . PRO A 1 86 ? -2.524 12.775 -20.576 1.00 16.74 90 PRO A C 1
ATOM 633 O O . PRO A 1 86 ? -2.040 13.883 -20.282 1.00 17.90 90 PRO A O 1
ATOM 637 N N . PRO A 1 87 ? -2.545 12.330 -21.849 1.00 18.01 91 PRO A N 1
ATOM 638 C CA . PRO A 1 87 ? -3.211 11.060 -22.280 1.00 19.88 91 PRO A CA 1
ATOM 639 C C . PRO A 1 87 ? -2.361 9.800 -22.065 1.00 15.29 91 PRO A C 1
ATOM 640 O O . PRO A 1 87 ? -2.918 8.689 -22.058 1.00 15.76 91 PRO A O 1
ATOM 644 N N . ARG A 1 88 ? -1.053 9.950 -21.896 1.00 13.42 92 ARG A N 1
ATOM 645 C CA . ARG A 1 88 ? -0.193 8.771 -21.785 1.00 13.07 92 ARG A CA 1
ATOM 646 C C . ARG A 1 88 ? -0.604 7.905 -20.597 1.00 16.45 92 ARG A C 1
ATOM 647 O O . ARG A 1 88 ? -0.671 6.671 -20.698 1.00 12.99 92 ARG A O 1
ATOM 655 N N . HIS A 1 89 ? -0.872 8.542 -19.457 1.00 13.63 93 HIS A N 1
ATOM 656 C CA . HIS A 1 89 ? -1.270 7.794 -18.268 1.00 16.79 93 HIS A CA 1
ATOM 657 C C . HIS A 1 89 ? -2.561 7.030 -18.519 1.00 15.33 93 HIS A C 1
ATOM 658 O O . HIS A 1 89 ? -2.705 5.878 -18.085 1.00 16.21 93 HIS A O 1
ATOM 665 N N . THR A 1 90 ? -3.504 7.663 -19.234 1.00 15.36 94 THR A N 1
ATOM 666 C CA . THR A 1 90 ? -4.787 7.041 -19.550 1.00 16.52 94 THR A CA 1
ATOM 667 C C . THR A 1 90 ? -4.593 5.731 -20.298 1.00 17.23 94 THR A C 1
ATOM 668 O O . THR A 1 90 ? -5.236 4.721 -19.991 1.00 16.39 94 THR A O 1
ATOM 672 N N . ARG A 1 91 ? -3.716 5.737 -21.303 1.00 14.83 95 ARG A N 1
ATOM 673 C CA . ARG A 1 91 ? -3.476 4.532 -22.092 1.00 14.48 95 ARG A CA 1
ATOM 674 C C . ARG A 1 91 ? -2.977 3.394 -21.212 1.00 15.14 95 ARG A C 1
ATOM 675 O O . ARG A 1 91 ? -3.489 2.270 -21.278 1.00 15.81 95 ARG A O 1
ATOM 683 N N . ILE A 1 92 ? -1.979 3.668 -20.370 1.00 13.78 96 ILE A N 1
ATOM 684 C CA . ILE A 1 92 ? -1.411 2.593 -19.561 1.00 15.20 96 ILE A CA 1
ATOM 685 C C . ILE A 1 92 ? -2.364 2.191 -18.437 1.00 14.69 96 ILE A C 1
ATOM 686 O O . ILE A 1 92 ? -2.489 1.002 -18.117 1.00 15.82 96 ILE A O 1
ATOM 691 N N . ARG A 1 93 ? -3.058 3.164 -17.831 1.00 16.26 97 ARG A N 1
ATOM 692 C CA . ARG A 1 93 ? -4.089 2.837 -16.848 1.00 17.70 97 ARG A CA 1
ATOM 693 C C . ARG A 1 93 ? -5.137 1.897 -17.435 1.00 17.33 97 ARG A C 1
ATOM 694 O O . ARG A 1 93 ? -5.574 0.956 -16.766 1.00 17.80 97 ARG A O 1
ATOM 702 N N . ARG A 1 94 ? -5.532 2.106 -18.693 1.00 14.81 98 ARG A N 1
ATOM 703 C CA . ARG A 1 94 ? -6.521 1.207 -19.286 1.00 20.26 98 ARG A CA 1
ATOM 704 C C . ARG A 1 94 ? -5.950 -0.191 -19.498 1.00 17.39 98 ARG A C 1
ATOM 705 O O . ARG A 1 94 ? -6.654 -1.192 -19.289 1.00 18.78 98 ARG A O 1
ATOM 713 N N . VAL A 1 95 ? -4.682 -0.286 -19.904 1.00 15.92 99 VAL A N 1
ATOM 714 C CA . VAL A 1 95 ? -4.046 -1.596 -20.036 1.00 14.48 99 VAL A CA 1
ATOM 715 C C . VAL A 1 95 ? -4.071 -2.322 -18.699 1.00 16.05 99 VAL A C 1
ATOM 716 O O . VAL A 1 95 ? -4.458 -3.493 -18.609 1.00 15.36 99 VAL A O 1
ATOM 720 N N . LEU A 1 96 ? -3.660 -1.628 -17.636 1.00 17.34 100 LEU A N 1
ATOM 721 C CA . LEU A 1 96 ? -3.549 -2.254 -16.324 1.00 18.59 100 LEU A CA 1
ATOM 722 C C . LEU A 1 96 ? -4.914 -2.621 -15.766 1.00 18.10 100 LEU A C 1
ATOM 723 O O . LEU A 1 96 ? -5.053 -3.651 -15.090 1.00 19.35 100 LEU A O 1
ATOM 728 N N . ALA A 1 97 ? -5.929 -1.791 -16.036 1.00 17.42 101 ALA A N 1
ATOM 729 C CA . ALA A 1 97 ? -7.281 -2.089 -15.573 1.00 21.10 101 ALA A CA 1
ATOM 730 C C . ALA A 1 97 ? -7.777 -3.413 -16.139 1.00 20.66 101 ALA A C 1
ATOM 731 O O . ALA A 1 97 ? -8.502 -4.147 -15.460 1.00 25.51 101 ALA A O 1
ATOM 733 N N . GLY A 1 98 ? -7.415 -3.724 -17.386 1.00 16.19 102 GLY A N 1
ATOM 734 C CA . GLY A 1 98 ? -7.761 -5.021 -17.945 1.00 19.39 102 GLY A CA 1
ATOM 735 C C . GLY A 1 98 ? -6.945 -6.149 -17.337 1.00 19.76 102 GLY A C 1
ATOM 736 O O . GLY A 1 98 ? -7.479 -7.220 -17.026 1.00 20.12 102 GLY A O 1
ATOM 737 N N . ILE A 1 99 ? -5.641 -5.920 -17.151 1.00 17.69 103 ILE A N 1
ATOM 738 C CA . ILE A 1 99 ? -4.754 -6.959 -16.629 1.00 13.55 103 ILE A CA 1
ATOM 739 C C . ILE A 1 99 ? -5.124 -7.325 -15.195 1.00 15.44 103 ILE A C 1
ATOM 740 O O . ILE A 1 99 ? -5.181 -8.511 -14.837 1.00 14.85 103 ILE A O 1
ATOM 745 N N . PHE A 1 100 ? -5.410 -6.321 -14.360 1.00 16.38 104 PHE A N 1
ATOM 746 C CA . PHE A 1 100 ? -5.813 -6.508 -12.969 1.00 17.02 104 PHE A CA 1
ATOM 747 C C . PHE A 1 100 ? -7.328 -6.548 -12.803 1.00 17.31 104 PHE A C 1
ATOM 748 O O . PHE A 1 100 ? -7.845 -6.196 -11.735 1.00 16.44 104 PHE A O 1
ATOM 756 N N . SER A 1 101 ? -8.056 -6.964 -13.831 1.00 16.27 105 SER A N 1
ATOM 757 C CA . SER A 1 101 ? -9.503 -7.056 -13.708 1.00 19.16 105 SER A CA 1
ATOM 758 C C . SER A 1 101 ? -9.860 -8.036 -12.591 1.00 21.99 105 SER A C 1
ATOM 759 O O . SER A 1 101 ? -9.084 -8.950 -12.286 1.00 18.08 105 SER A O 1
ATOM 762 N N . PRO A 1 102 ? -11.011 -7.850 -11.933 1.00 19.16 106 PRO A N 1
ATOM 763 C CA . PRO A 1 102 ? -11.390 -8.811 -10.879 1.00 21.82 106 PRO A CA 1
ATOM 764 C C . PRO A 1 102 ? -11.423 -10.244 -11.378 1.00 20.27 106 PRO A C 1
ATOM 765 O O . PRO A 1 102 ? -11.036 -11.156 -10.640 1.00 22.81 106 PRO A O 1
ATOM 769 N N . ARG A 1 103 ? -11.838 -10.464 -12.627 1.00 18.19 107 ARG A N 1
ATOM 770 C CA . ARG A 1 103 ? -11.818 -11.816 -13.180 1.00 21.27 107 ARG A CA 1
ATOM 771 C C . ARG A 1 103 ? -10.392 -12.360 -13.274 1.00 23.35 107 ARG A C 1
ATOM 772 O O . ARG A 1 103 ? -10.134 -13.519 -12.916 1.00 24.17 107 ARG A O 1
ATOM 780 N N . HIS A 1 104 ? -9.447 -11.536 -13.740 1.00 18.98 108 HIS A N 1
ATOM 781 C CA . HIS A 1 104 ? -8.067 -11.999 -13.880 1.00 21.61 108 HIS A CA 1
ATOM 782 C C . HIS A 1 104 ? -7.390 -12.181 -12.523 1.00 20.67 108 HIS A C 1
ATOM 783 O O . HIS A 1 104 ? -6.603 -13.118 -12.341 1.00 20.05 108 HIS A O 1
ATOM 790 N N . VAL A 1 105 ? -7.669 -11.298 -11.562 1.00 17.90 109 VAL A N 1
ATOM 791 C CA . VAL A 1 105 ? -7.068 -11.461 -10.239 1.00 18.93 109 VAL A CA 1
ATOM 792 C C . VAL A 1 105 ? -7.624 -12.707 -9.563 1.00 19.51 109 VAL A C 1
ATOM 793 O O . VAL A 1 105 ? -6.901 -13.427 -8.866 1.00 16.97 109 VAL A O 1
ATOM 797 N N . LYS A 1 106 ? -8.916 -12.992 -9.772 1.00 18.62 110 LYS A N 1
ATOM 798 C CA . LYS A 1 106 ? -9.505 -14.200 -9.201 1.00 18.36 110 LYS A CA 1
ATOM 799 C C . LYS A 1 106 ? -8.804 -15.452 -9.711 1.00 20.34 110 LYS A C 1
ATOM 800 O O . LYS A 1 106 ? -8.689 -16.451 -8.985 1.00 18.44 110 LYS A O 1
ATOM 806 N N . GLU A 1 107 ? -8.296 -15.411 -10.939 1.00 15.84 111 GLU A N 1
ATOM 807 C CA . GLU A 1 107 ? -7.562 -16.549 -11.465 1.00 16.63 111 GLU A CA 1
ATOM 808 C C . GLU A 1 107 ? -6.232 -16.762 -10.744 1.00 15.69 111 GLU A C 1
ATOM 809 O O . GLU A 1 107 ? -5.676 -17.859 -10.808 1.00 16.41 111 GLU A O 1
ATOM 815 N N . TRP A 1 108 ? -5.715 -15.739 -10.075 1.00 15.12 112 TRP A N 1
ATOM 816 C CA . TRP A 1 108 ? -4.478 -15.839 -9.297 1.00 15.61 112 TRP A CA 1
ATOM 817 C C . TRP A 1 108 ? -4.710 -16.213 -7.840 1.00 18.72 112 TRP A C 1
ATOM 818 O O . TRP A 1 108 ? -3.729 -16.437 -7.110 1.00 13.86 112 TRP A O 1
ATOM 829 N N . HIS A 1 109 ? -5.978 -16.254 -7.434 1.00 15.54 113 HIS A N 1
ATOM 830 C CA . HIS A 1 109 ? -6.312 -16.624 -6.033 1.00 16.97 113 HIS A CA 1
ATOM 831 C C . HIS A 1 109 ? -5.603 -17.925 -5.639 1.00 15.58 113 HIS A C 1
ATOM 832 O O . HIS A 1 109 ? -4.971 -17.925 -4.562 1.00 14.96 113 HIS A O 1
ATOM 839 N N . PRO A 1 110 ? -5.663 -19.040 -6.408 1.00 15.31 114 PRO A N 1
ATOM 840 C CA . PRO A 1 110 ? -5.053 -20.292 -5.937 1.00 15.46 114 PRO A CA 1
ATOM 841 C C . PRO A 1 110 ? -3.573 -20.154 -5.638 1.00 14.88 114 PRO A C 1
ATOM 842 O O . PRO A 1 110 ? -3.125 -20.652 -4.600 1.00 14.97 114 PRO A O 1
ATOM 846 N N . ARG A 1 111 ? -2.804 -19.472 -6.498 1.00 15.03 115 ARG A N 1
ATOM 847 C CA . ARG A 1 111 ? -1.385 -19.268 -6.208 1.00 14.43 115 ARG A CA 1
ATOM 848 C C . ARG A 1 111 ? -1.198 -18.476 -4.920 1.00 15.33 115 ARG A C 1
ATOM 849 O O . ARG A 1 111 ? -0.282 -18.763 -4.137 1.00 14.75 115 ARG A O 1
ATOM 857 N N . VAL A 1 112 ? -2.041 -17.456 -4.698 1.00 15.06 116 VAL A N 1
ATOM 858 C CA . VAL A 1 112 ? -1.956 -16.662 -3.473 1.00 14.40 116 VAL A CA 1
ATOM 859 C C . VAL A 1 112 ? -2.199 -17.542 -2.254 1.00 16.11 116 VAL A C 1
ATOM 860 O O . VAL A 1 112 ? -1.503 -17.425 -1.238 1.00 13.58 116 VAL A O 1
ATOM 864 N N . ALA A 1 113 ? -3.181 -18.444 -2.335 1.00 14.30 117 ALA A N 1
ATOM 865 C CA . ALA A 1 113 ? -3.452 -19.321 -1.197 1.00 14.10 117 ALA A CA 1
ATOM 866 C C . ALA A 1 113 ? -2.314 -20.311 -0.976 1.00 13.41 117 ALA A C 1
ATOM 867 O O . ALA A 1 113 ? -1.973 -20.632 0.172 1.00 12.28 117 ALA A O 1
ATOM 869 N N . ALA A 1 114 ? -1.733 -20.821 -2.063 1.00 12.66 118 ALA A N 1
ATOM 870 C CA . ALA A 1 114 ? -0.676 -21.820 -1.955 1.00 15.38 118 ALA A CA 1
ATOM 871 C C . ALA A 1 114 ? 0.543 -21.239 -1.260 1.00 15.07 118 ALA A C 1
ATOM 872 O O . ALA A 1 114 ? 1.126 -21.863 -0.366 1.00 12.51 118 ALA A O 1
ATOM 874 N N . MET A 1 115 ? 0.953 -20.046 -1.682 1.00 14.87 119 MET A N 1
ATOM 875 C CA . MET A 1 115 ? 2.104 -19.383 -1.082 1.00 15.60 119 MET A CA 1
ATOM 876 C C . MET A 1 115 ? 1.837 -19.019 0.376 1.00 13.55 119 MET A C 1
ATOM 877 O O . MET A 1 115 ? 2.725 -19.152 1.232 1.00 12.95 119 MET A O 1
ATOM 882 N N . THR A 1 116 ? 0.618 -18.557 0.676 1.00 11.98 120 THR A N 1
ATOM 883 C CA . THR A 1 116 ? 0.274 -18.250 2.065 1.00 14.34 120 THR A CA 1
ATOM 884 C C . THR A 1 116 ? 0.316 -19.509 2.933 1.00 15.11 120 THR A C 1
ATOM 885 O O . THR A 1 116 ? 0.875 -19.491 4.042 1.00 14.05 120 THR A O 1
ATOM 889 N N . ASP A 1 117 ? -0.277 -20.616 2.448 1.00 15.02 121 ASP A N 1
ATOM 890 C CA . ASP A 1 117 ? -0.236 -21.875 3.197 1.00 14.37 121 ASP A CA 1
ATOM 891 C C . ASP A 1 117 ? 1.194 -22.332 3.435 1.00 14.75 121 ASP A C 1
ATOM 892 O O . ASP A 1 117 ? 1.534 -22.792 4.530 1.00 14.32 121 ASP A O 1
ATOM 897 N N . GLU A 1 118 ? 2.039 -22.239 2.408 1.00 13.11 122 GLU A N 1
ATOM 898 C CA . GLU A 1 118 ? 3.431 -22.645 2.552 1.00 15.87 122 GLU A CA 1
ATOM 899 C C . GLU A 1 118 ? 4.101 -21.894 3.694 1.00 14.83 122 GLU A C 1
ATOM 900 O O . GLU A 1 118 ? 4.750 -22.496 4.554 1.00 15.24 122 GLU A O 1
ATOM 906 N N . LEU A 1 119 ? 3.956 -20.574 3.718 1.00 12.55 123 LEU A N 1
ATOM 907 C CA . LEU A 1 119 ? 4.717 -19.788 4.684 1.00 13.00 123 LEU A CA 1
ATOM 908 C C . LEU A 1 119 ? 4.151 -19.940 6.094 1.00 15.68 123 LEU A C 1
ATOM 909 O O . LEU A 1 119 ? 4.912 -20.040 7.065 1.00 13.03 123 LEU A O 1
ATOM 914 N N . VAL A 1 120 ? 2.822 -19.940 6.234 1.00 13.86 124 VAL A N 1
ATOM 915 C CA . VAL A 1 120 ? 2.226 -20.196 7.543 1.00 13.64 124 VAL A CA 1
ATOM 916 C C . VAL A 1 120 ? 2.528 -21.618 7.995 1.00 14.32 124 VAL A C 1
ATOM 917 O O . VAL A 1 120 ? 2.835 -21.853 9.168 1.00 15.81 124 VAL A O 1
ATOM 921 N N . GLY A 1 121 ? 2.449 -22.586 7.076 1.00 13.30 125 GLY A N 1
ATOM 922 C CA . GLY A 1 121 ? 2.810 -23.953 7.424 1.00 14.86 125 GLY A CA 1
ATOM 923 C C . GLY A 1 121 ? 4.226 -24.071 7.964 1.00 18.13 125 GLY A C 1
ATOM 924 O O . GLY A 1 121 ? 4.474 -24.792 8.936 1.00 17.91 125 GLY A O 1
ATOM 925 N N . ALA A 1 122 ? 5.177 -23.370 7.338 1.00 12.79 126 ALA A N 1
ATOM 926 C CA . ALA A 1 122 ? 6.554 -23.382 7.822 1.00 15.67 126 ALA A CA 1
ATOM 927 C C . ALA A 1 122 ? 6.666 -22.757 9.208 1.00 16.59 126 ALA A C 1
ATOM 928 O O . ALA A 1 122 ? 7.402 -23.259 10.063 1.00 16.41 126 ALA A O 1
ATOM 930 N N . VAL A 1 123 ? 5.955 -21.660 9.455 1.00 14.89 127 VAL A N 1
ATOM 931 C CA . VAL A 1 123 ? 5.998 -21.074 10.798 1.00 14.95 127 VAL A CA 1
ATOM 932 C C . VAL A 1 123 ? 5.434 -22.062 11.814 1.00 18.39 127 VAL A C 1
ATOM 933 O O . VAL A 1 123 ? 6.035 -22.324 12.867 1.00 17.46 127 VAL A O 1
ATOM 937 N N . ALA A 1 124 ? 4.281 -22.650 11.494 1.00 15.83 128 ALA A N 1
ATOM 938 C CA . ALA A 1 124 ? 3.570 -23.471 12.465 1.00 18.80 128 ALA A CA 1
ATOM 939 C C . ALA A 1 124 ? 4.330 -24.739 12.825 1.00 21.89 128 ALA A C 1
ATOM 940 O O . ALA A 1 124 ? 4.163 -25.259 13.933 1.00 20.51 128 ALA A O 1
ATOM 942 N N . THR A 1 125 ? 5.153 -25.259 11.920 1.00 16.88 129 THR A N 1
ATOM 943 C CA . THR A 1 125 ? 5.909 -26.477 12.190 1.00 19.57 129 THR A CA 1
ATOM 944 C C . THR A 1 125 ? 7.336 -26.198 12.636 1.00 22.09 129 THR A C 1
ATOM 945 O O . THR A 1 125 ? 8.117 -27.147 12.796 1.00 21.28 129 THR A O 1
ATOM 949 N N . GLY A 1 126 ? 7.700 -24.927 12.820 1.00 19.24 130 GLY A N 1
ATOM 950 C CA . GLY A 1 126 ? 9.048 -24.546 13.180 1.00 18.51 130 GLY A CA 1
ATOM 951 C C . GLY A 1 126 ? 9.191 -24.214 14.658 1.00 19.36 130 GLY A C 1
ATOM 952 O O . GLY A 1 126 ? 8.315 -24.485 15.479 1.00 20.33 130 GLY A O 1
ATOM 953 N N . GLU A 1 127 ? 10.305 -23.568 14.970 1.00 21.68 131 GLU A N 1
ATOM 954 C CA . GLU A 1 127 ? 10.603 -23.232 16.375 1.00 26.48 131 GLU A CA 1
ATOM 955 C C . GLU A 1 127 ? 9.835 -21.981 16.794 1.00 22.02 131 GLU A C 1
ATOM 956 O O . GLU A 1 127 ? 9.277 -21.324 15.945 1.00 22.43 131 GLU A O 1
ATOM 962 N N . ARG A 1 128 ? 9.807 -21.707 18.090 1.00 19.60 132 ARG A N 1
ATOM 963 C CA . ARG A 1 128 ? 9.143 -20.486 18.595 1.00 23.06 132 ARG A CA 1
ATOM 964 C C . ARG A 1 128 ? 9.882 -20.070 19.876 1.00 24.46 132 ARG A C 1
ATOM 965 O O . ARG A 1 128 ? 10.333 -20.984 20.585 1.00 26.98 132 ARG A O 1
ATOM 973 N N . PRO A 1 129 ? 10.039 -18.766 20.172 1.00 18.51 133 PRO A N 1
ATOM 974 C CA . PRO A 1 129 ? 9.461 -17.659 19.363 1.00 19.41 133 PRO A CA 1
ATOM 975 C C . PRO A 1 129 ? 10.112 -17.477 17.996 1.00 21.53 133 PRO A C 1
ATOM 976 O O . PRO A 1 129 ? 11.241 -17.954 17.772 1.00 19.14 133 PRO A O 1
ATOM 980 N N . VAL A 1 130 ? 9.405 -16.804 17.085 1.00 19.93 134 VAL A N 1
ATOM 981 C CA . VAL A 1 130 ? 9.920 -16.473 15.765 1.00 18.16 134 VAL A CA 1
ATOM 982 C C . VAL A 1 130 ? 9.608 -15.027 15.465 1.00 23.33 134 VAL A C 1
ATOM 983 O O . VAL A 1 130 ? 8.638 -14.458 15.980 1.00 17.15 134 VAL A O 1
ATOM 987 N N . ASP A 1 131 ? 10.423 -14.445 14.597 1.00 17.51 135 ASP A N 1
ATOM 988 C CA . ASP A 1 131 ? 10.126 -13.111 14.106 1.00 19.29 135 ASP A CA 1
ATOM 989 C C . ASP A 1 131 ? 9.184 -13.246 12.918 1.00 16.01 135 ASP A C 1
ATOM 990 O O . ASP A 1 131 ? 9.533 -13.854 11.900 1.00 15.58 135 ASP A O 1
ATOM 995 N N . LEU A 1 132 ? 7.979 -12.702 13.063 1.00 14.34 136 LEU A N 1
ATOM 996 C CA . LEU A 1 132 ? 6.972 -12.901 12.032 1.00 15.81 136 LEU A CA 1
ATOM 997 C C . LEU A 1 132 ? 7.256 -12.060 10.795 1.00 15.45 136 LEU A C 1
ATOM 998 O O . LEU A 1 132 ? 6.681 -12.321 9.732 1.00 13.75 136 LEU A O 1
ATOM 1003 N N . VAL A 1 133 ? 8.127 -11.059 10.901 1.00 12.46 137 VAL A N 1
ATOM 1004 C CA . VAL A 1 133 ? 8.484 -10.281 9.717 1.00 15.42 137 VAL A CA 1
ATOM 1005 C C . VAL A 1 133 ? 9.369 -11.113 8.793 1.00 16.30 137 VAL A C 1
ATOM 1006 O O . VAL A 1 133 ? 9.024 -11.339 7.630 1.00 14.50 137 VAL A O 1
ATOM 1010 N N . GLU A 1 134 ? 10.506 -11.609 9.303 1.00 15.71 138 GLU A N 1
ATOM 1011 C CA . GLU A 1 134 ? 11.417 -12.388 8.456 1.00 18.56 138 GLU A CA 1
ATOM 1012 C C . GLU A 1 134 ? 10.778 -13.671 7.950 1.00 18.37 138 GLU A C 1
ATOM 1013 O O . GLU A 1 134 ? 11.098 -14.124 6.845 1.00 18.77 138 GLU A O 1
ATOM 1019 N N . THR A 1 135 ? 9.882 -14.277 8.730 1.00 16.98 139 THR A N 1
ATOM 1020 C CA . THR A 1 135 ? 9.357 -15.583 8.333 1.00 17.38 139 THR A CA 1
ATOM 1021 C C . THR A 1 135 ? 8.024 -15.504 7.604 1.00 16.82 139 THR A C 1
ATOM 1022 O O . THR A 1 135 ? 7.577 -16.517 7.050 1.00 17.06 139 THR A O 1
ATOM 1026 N N . PHE A 1 136 ? 7.381 -14.340 7.580 1.00 13.38 140 PHE A N 1
ATOM 1027 C CA . PHE A 1 136 ? 6.050 -14.292 6.992 1.00 11.79 140 PHE A CA 1
ATOM 1028 C C . PHE A 1 136 ? 5.711 -12.978 6.291 1.00 15.65 140 PHE A C 1
ATOM 1029 O O . PHE A 1 136 ? 5.455 -12.981 5.079 1.00 13.90 140 PHE A O 1
ATOM 1037 N N . THR A 1 137 ? 5.657 -11.857 7.029 1.00 12.32 141 THR A N 1
ATOM 1038 C CA . THR A 1 137 ? 5.077 -10.653 6.436 1.00 11.16 141 THR A CA 1
ATOM 1039 C C . THR A 1 137 ? 5.974 -10.078 5.359 1.00 16.36 141 THR A C 1
ATOM 1040 O O . THR A 1 137 ? 5.488 -9.384 4.458 1.00 16.72 141 THR A O 1
ATOM 1044 N N . LEU A 1 138 ? 7.272 -10.318 5.458 1.00 14.39 142 LEU A N 1
ATOM 1045 C CA . LEU A 1 138 ? 8.210 -9.858 4.410 1.00 15.91 142 LEU A CA 1
ATOM 1046 C C . LEU A 1 138 ? 8.204 -10.882 3.263 1.00 16.32 142 LEU A C 1
ATOM 1047 O O . LEU A 1 138 ? 7.945 -10.477 2.128 1.00 17.51 142 LEU A O 1
ATOM 1052 N N . PRO A 1 139 ? 8.456 -12.191 3.492 1.00 16.22 143 PRO A N 1
ATOM 1053 C CA . PRO A 1 139 ? 8.513 -13.113 2.338 1.00 15.73 143 PRO A CA 1
ATOM 1054 C C . PRO A 1 139 ? 7.224 -13.215 1.549 1.00 16.02 143 PRO A C 1
ATOM 1055 O O . PRO A 1 139 ? 7.278 -13.420 0.335 1.00 15.20 143 PRO A O 1
ATOM 1059 N N . LEU A 1 140 ? 6.069 -13.158 2.203 1.00 13.53 144 LEU A N 1
ATOM 1060 C CA . LEU A 1 140 ? 4.832 -13.502 1.502 1.00 15.46 144 LEU A CA 1
ATOM 1061 C C . LEU A 1 140 ? 4.560 -12.608 0.295 1.00 14.01 144 LEU A C 1
ATOM 1062 O O . LEU A 1 140 ? 4.343 -13.150 -0.805 1.00 12.52 144 LEU A O 1
ATOM 1067 N N . PRO A 1 141 ? 4.552 -11.261 0.375 1.00 15.31 145 PRO A N 1
ATOM 1068 C CA . PRO A 1 141 ? 4.264 -10.429 -0.825 1.00 12.77 145 PRO A CA 1
ATOM 1069 C C . PRO A 1 141 ? 5.314 -10.615 -1.927 1.00 14.66 145 PRO A C 1
ATOM 1070 O O . PRO A 1 141 ? 4.946 -10.609 -3.109 1.00 14.57 145 PRO A O 1
ATOM 1074 N N . ILE A 1 142 ? 6.587 -10.783 -1.557 1.00 13.14 146 ILE A N 1
ATOM 1075 C CA . ILE A 1 142 ? 7.615 -10.847 -2.643 1.00 13.84 146 ILE A CA 1
ATOM 1076 C C . ILE A 1 142 ? 7.534 -12.230 -3.326 1.00 13.48 146 ILE A C 1
ATOM 1077 O O . ILE A 1 142 ? 7.663 -12.308 -4.547 1.00 15.05 146 ILE A O 1
ATOM 1082 N N . GLN A 1 143 ? 7.254 -13.279 -2.561 1.00 13.48 147 GLN A N 1
ATOM 1083 C CA . GLN A 1 143 ? 7.091 -14.621 -3.176 1.00 14.20 147 GLN A CA 1
ATOM 1084 C C . GLN A 1 143 ? 5.900 -14.588 -4.149 1.00 15.38 147 GLN A C 1
ATOM 1085 O O . GLN A 1 143 ? 5.991 -15.118 -5.240 1.00 13.24 147 GLN A O 1
ATOM 1091 N N . ILE A 1 144 ? 4.811 -13.979 -3.701 1.00 13.60 148 ILE A N 1
ATOM 1092 C CA . ILE A 1 144 ? 3.609 -13.870 -4.566 1.00 14.15 148 ILE A CA 1
ATOM 1093 C C . ILE A 1 144 ? 4.011 -13.097 -5.830 1.00 14.65 148 ILE A C 1
ATOM 1094 O O . ILE A 1 144 ? 3.749 -13.588 -6.925 1.00 12.62 148 ILE A O 1
ATOM 1099 N N . MET A 1 145 ? 4.632 -11.939 -5.655 1.00 13.74 149 MET A N 1
ATOM 1100 C CA . MET A 1 145 ? 4.936 -11.189 -6.869 1.00 14.60 149 MET A CA 1
ATOM 1101 C C . MET A 1 145 ? 5.882 -11.969 -7.774 1.00 15.18 149 MET A C 1
ATOM 1102 O O . MET A 1 145 ? 5.745 -11.935 -9.004 1.00 12.97 149 MET A O 1
ATOM 1107 N N . CYS A 1 146 ? 6.849 -12.681 -7.182 1.00 13.49 150 CYS A N 1
ATOM 1108 C CA . CYS A 1 146 ? 7.771 -13.471 -7.989 1.00 14.90 150 CYS A CA 1
ATOM 1109 C C . CYS A 1 146 ? 7.037 -14.597 -8.715 1.00 16.26 150 CYS A C 1
ATOM 1110 O O . CYS A 1 146 ? 7.301 -14.860 -9.895 1.00 16.01 150 CYS A O 1
ATOM 1113 N N . GLU A 1 147 ? 6.093 -15.256 -8.042 1.00 16.06 151 GLU A N 1
ATOM 1114 C CA . GLU A 1 147 ? 5.308 -16.292 -8.710 1.00 15.47 151 GLU A CA 1
ATOM 1115 C C . GLU A 1 147 ? 4.496 -15.708 -9.858 1.00 17.06 151 GLU A C 1
ATOM 1116 O O . GLU A 1 147 ? 4.461 -16.272 -10.958 1.00 16.60 151 GLU A O 1
ATOM 1122 N N . LEU A 1 148 ? 3.831 -14.580 -9.621 1.00 14.18 152 LEU A N 1
ATOM 1123 C CA . LEU A 1 148 ? 2.993 -13.986 -10.662 1.00 15.89 152 LEU A CA 1
ATOM 1124 C C . LEU A 1 148 ? 3.821 -13.476 -11.830 1.00 15.22 152 LEU A C 1
ATOM 1125 O O . LEU A 1 148 ? 3.282 -13.304 -12.927 1.00 14.62 152 LEU A O 1
ATOM 1130 N N . MET A 1 149 ? 5.121 -13.248 -11.618 1.00 12.63 153 MET A N 1
ATOM 1131 C CA . MET A 1 149 ? 6.046 -12.746 -12.640 1.00 15.19 153 MET A CA 1
ATOM 1132 C C . MET A 1 149 ? 6.925 -13.841 -13.233 1.00 13.24 153 MET A C 1
ATOM 1133 O O . MET A 1 149 ? 7.792 -13.542 -14.059 1.00 15.50 153 MET A O 1
ATOM 1138 N N . GLY A 1 150 ? 6.725 -15.094 -12.841 1.00 13.76 154 GLY A N 1
ATOM 1139 C CA . GLY A 1 150 ? 7.483 -16.181 -13.426 1.00 16.27 154 GLY A CA 1
ATOM 1140 C C . GLY A 1 150 ? 8.930 -16.211 -13.014 1.00 21.67 154 GLY A C 1
ATOM 1141 O O . GLY A 1 150 ? 9.778 -16.698 -13.778 1.00 16.53 154 GLY A O 1
ATOM 1142 N N . VAL A 1 151 ? 9.241 -15.681 -11.834 1.00 12.31 155 VAL A N 1
ATOM 1143 C CA . VAL A 1 151 ? 10.605 -15.627 -11.313 1.00 16.88 155 VAL A CA 1
ATOM 1144 C C . VAL A 1 151 ? 10.889 -16.937 -10.580 1.00 20.81 155 VAL A C 1
ATOM 1145 O O . VAL A 1 151 ? 10.078 -17.355 -9.739 1.00 21.12 155 VAL A O 1
ATOM 1149 N N . PRO A 1 152 ? 11.999 -17.623 -10.875 1.00 18.81 156 PRO A N 1
ATOM 1150 C CA . PRO A 1 152 ? 12.325 -18.856 -10.146 1.00 22.31 156 PRO A CA 1
ATOM 1151 C C . PRO A 1 152 ? 12.478 -18.603 -8.655 1.00 21.18 156 PRO A C 1
ATOM 1152 O O . PRO A 1 152 ? 12.940 -17.544 -8.228 1.00 17.24 156 PRO A O 1
ATOM 1156 N N . ALA A 1 153 ? 12.103 -19.610 -7.859 1.00 20.36 157 ALA A N 1
ATOM 1157 C CA . ALA A 1 153 ? 12.239 -19.502 -6.410 1.00 19.89 157 ALA A CA 1
ATOM 1158 C C . ALA A 1 153 ? 13.656 -19.110 -5.994 1.00 20.54 157 ALA A C 1
ATOM 1159 O O . ALA A 1 153 ? 13.842 -18.332 -5.048 1.00 20.70 157 ALA A O 1
ATOM 1161 N N . ALA A 1 154 ? 14.667 -19.613 -6.711 1.00 21.49 158 ALA A N 1
ATOM 1162 C CA . ALA A 1 154 ? 16.059 -19.360 -6.349 1.00 22.09 158 ALA A CA 1
ATOM 1163 C C . ALA A 1 154 ? 16.442 -17.891 -6.450 1.00 27.49 158 ALA A C 1
ATOM 1164 O O . ALA A 1 154 ? 17.487 -17.497 -5.919 1.00 28.27 158 ALA A O 1
ATOM 1166 N N . ASP A 1 155 ? 15.626 -17.069 -7.111 1.00 21.91 159 ASP A N 1
ATOM 1167 C CA . ASP A 1 155 ? 15.950 -15.666 -7.314 1.00 22.00 159 ASP A CA 1
ATOM 1168 C C . ASP A 1 155 ? 15.098 -14.721 -6.472 1.00 19.61 159 ASP A C 1
ATOM 1169 O O . ASP A 1 155 ? 15.289 -13.506 -6.562 1.00 18.34 159 ASP A O 1
ATOM 1174 N N . ARG A 1 156 ? 14.224 -15.250 -5.623 1.00 17.73 160 ARG A N 1
ATOM 1175 C CA . ARG A 1 156 ? 13.340 -14.346 -4.852 1.00 20.31 160 ARG A CA 1
ATOM 1176 C C . ARG A 1 156 ? 14.187 -13.431 -3.941 1.00 20.69 160 ARG A C 1
ATOM 1177 O O . ARG A 1 156 ? 13.887 -12.239 -3.831 1.00 17.25 160 ARG A O 1
ATOM 1185 N N . ARG A 1 157 ? 15.223 -13.995 -3.331 1.00 20.71 161 ARG A N 1
ATOM 1186 C CA . ARG A 1 157 ? 16.030 -13.209 -2.367 1.00 18.89 161 ARG A CA 1
ATOM 1187 C C . ARG A 1 157 ? 16.716 -12.028 -3.064 1.00 20.06 161 ARG A C 1
ATOM 1188 O O . ARG A 1 157 ? 16.713 -10.937 -2.510 1.00 20.13 161 ARG A O 1
ATOM 1190 N N . LYS A 1 158 ? 17.242 -12.255 -4.253 1.00 20.50 162 LYS A N 1
ATOM 1191 C CA . LYS A 1 158 ? 17.878 -11.159 -5.019 1.00 18.87 162 LYS A CA 1
ATOM 1192 C C . LYS A 1 158 ? 16.856 -10.035 -5.184 1.00 17.00 162 LYS A C 1
ATOM 1193 O O . LYS A 1 158 ? 17.193 -8.888 -4.925 1.00 18.94 162 LYS A O 1
ATOM 1199 N N . PHE A 1 159 ? 15.647 -10.399 -5.615 1.00 21.07 163 PHE A N 1
ATOM 1200 C CA . PHE A 1 159 ? 14.613 -9.385 -5.808 1.00 17.98 163 PHE A CA 1
ATOM 1201 C C . PHE A 1 159 ? 14.299 -8.651 -4.518 1.00 17.50 163 PHE A C 1
ATOM 1202 O O . PHE A 1 159 ? 14.111 -7.428 -4.517 1.00 15.75 163 PHE A O 1
ATOM 1210 N N . GLN A 1 160 ? 14.210 -9.387 -3.418 1.00 15.96 164 GLN A N 1
ATOM 1211 C CA . GLN A 1 160 ? 14.000 -8.758 -2.123 1.00 20.07 164 GLN A CA 1
ATOM 1212 C C . GLN A 1 160 ? 15.145 -7.812 -1.779 1.00 21.11 164 GLN A C 1
ATOM 1213 O O . GLN A 1 160 ? 14.917 -6.659 -1.406 1.00 18.80 164 GLN A O 1
ATOM 1219 N N . LEU A 1 161 ? 16.391 -8.273 -1.931 1.00 16.71 165 LEU A N 1
ATOM 1220 C CA . LEU A 1 161 ? 17.533 -7.426 -1.581 1.00 18.57 165 LEU A CA 1
ATOM 1221 C C . LEU A 1 161 ? 17.636 -6.211 -2.489 1.00 17.94 165 LEU A C 1
ATOM 1222 O O . LEU A 1 161 ? 17.922 -5.105 -2.017 1.00 17.40 165 LEU A O 1
ATOM 1227 N N . TRP A 1 162 ? 17.429 -6.389 -3.800 1.00 16.21 166 TRP A N 1
ATOM 1228 C CA . TRP A 1 162 ? 17.469 -5.244 -4.705 1.00 16.99 166 TRP A CA 1
ATOM 1229 C C . TRP A 1 162 ? 16.413 -4.222 -4.323 1.00 18.61 166 TRP A C 1
ATOM 1230 O O . TRP A 1 162 ? 16.678 -3.014 -4.293 1.00 15.67 166 TRP A O 1
ATOM 1241 N N . THR A 1 163 ? 15.188 -4.690 -4.060 1.00 15.69 167 THR A N 1
ATOM 1242 C CA . THR A 1 163 ? 14.113 -3.750 -3.765 1.00 15.30 167 THR A CA 1
ATOM 1243 C C . THR A 1 163 ? 14.405 -2.994 -2.475 1.00 13.26 167 THR A C 1
ATOM 1244 O O . THR A 1 163 ? 14.247 -1.770 -2.412 1.00 17.43 167 THR A O 1
ATOM 1248 N N . ASP A 1 164 ? 14.832 -3.714 -1.435 1.00 16.84 168 ASP A N 1
ATOM 1249 C CA . ASP A 1 164 ? 15.163 -3.077 -0.161 1.00 18.89 168 ASP A CA 1
ATOM 1250 C C . ASP A 1 164 ? 16.202 -1.981 -0.357 1.00 19.92 168 ASP A C 1
ATOM 1251 O O . ASP A 1 164 ? 16.115 -0.910 0.255 1.00 17.24 168 ASP A O 1
ATOM 1256 N N . MET A 1 165 ? 17.194 -2.235 -1.214 1.00 17.28 169 MET A N 1
ATOM 1257 C CA . MET A 1 165 ? 18.247 -1.250 -1.448 1.00 17.81 169 MET A CA 1
ATOM 1258 C C . MET A 1 165 ? 17.709 -0.041 -2.200 1.00 17.17 169 MET A C 1
ATOM 1259 O O . MET A 1 165 ? 17.978 1.106 -1.827 1.00 17.03 169 MET A O 1
ATOM 1264 N N . ILE A 1 166 ? 16.918 -0.276 -3.244 1.00 15.56 170 ILE A N 1
ATOM 1265 C CA . ILE A 1 166 ? 16.442 0.818 -4.082 1.00 17.08 170 ILE A CA 1
ATOM 1266 C C . ILE A 1 166 ? 15.523 1.749 -3.298 1.00 20.85 170 ILE A C 1
ATOM 1267 O O . ILE A 1 166 ? 15.550 2.971 -3.487 1.00 23.95 170 ILE A O 1
ATOM 1272 N N . ILE A 1 167 ? 14.715 1.202 -2.384 1.00 19.24 171 ILE A N 1
ATOM 1273 C CA . ILE A 1 167 ? 13.778 2.047 -1.643 1.00 22.67 171 ILE A CA 1
ATOM 1274 C C . ILE A 1 167 ? 14.359 2.654 -0.368 1.00 23.77 171 ILE A C 1
ATOM 1275 O O . ILE A 1 167 ? 13.731 3.552 0.216 1.00 28.23 171 ILE A O 1
ATOM 1280 N N . SER A 1 168 ? 15.536 2.214 0.083 1.00 21.96 172 SER A N 1
ATOM 1281 C CA . SER A 1 168 ? 16.095 2.673 1.365 1.00 20.65 172 SER A CA 1
ATOM 1282 C C . SER A 1 168 ? 17.107 3.785 1.088 1.00 25.53 172 SER A C 1
ATOM 1283 O O . SER A 1 168 ? 18.325 3.590 1.139 1.00 22.22 172 SER A O 1
ATOM 1286 N N . SER A 1 169 ? 16.571 4.984 0.826 1.00 22.08 173 SER A N 1
ATOM 1287 C CA . SER A 1 169 ? 17.384 6.112 0.373 1.00 23.36 173 SER A CA 1
ATOM 1288 C C . SER A 1 169 ? 18.370 6.581 1.432 1.00 20.02 173 SER A C 1
ATOM 1289 O O . SER A 1 169 ? 19.375 7.219 1.104 1.00 25.36 173 SER A O 1
ATOM 1292 N N . THR A 1 170 ? 18.091 6.320 2.697 1.00 16.97 174 THR A N 1
ATOM 1293 C CA . THR A 1 170 ? 18.998 6.754 3.743 1.00 19.57 174 THR A CA 1
ATOM 1294 C C . THR A 1 170 ? 19.971 5.664 4.154 1.00 21.73 174 THR A C 1
ATOM 1295 O O . THR A 1 170 ? 20.848 5.923 4.986 1.00 17.51 174 THR A O 1
ATOM 1299 N N . ALA A 1 171 ? 19.819 4.452 3.619 1.00 18.55 175 ALA A N 1
ATOM 1300 C CA . ALA A 1 171 ? 20.631 3.324 4.052 1.00 16.39 175 ALA A CA 1
ATOM 1301 C C . ALA A 1 171 ? 21.771 2.990 3.100 1.00 15.98 175 ALA A C 1
ATOM 1302 O O . ALA A 1 171 ? 22.769 2.410 3.539 1.00 14.71 175 ALA A O 1
ATOM 1304 N N . PHE A 1 172 ? 21.642 3.337 1.822 1.00 13.96 176 PHE A N 1
ATOM 1305 C CA . PHE A 1 172 ? 22.626 3.016 0.793 1.00 15.89 176 PHE A CA 1
ATOM 1306 C C . PHE A 1 172 ? 22.900 4.262 -0.047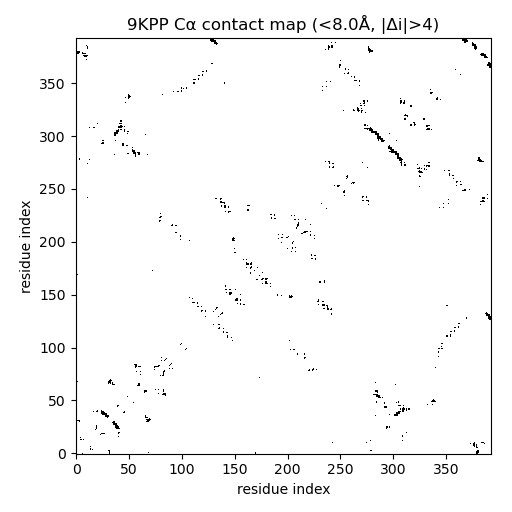 1.00 14.85 176 PHE A C 1
ATOM 1307 O O . PHE A 1 172 ? 22.028 5.125 -0.190 1.00 16.47 176 PHE A O 1
ATOM 1315 N N . THR A 1 173 ? 24.098 4.346 -0.631 1.00 13.35 177 THR A N 1
ATOM 1316 C CA . THR A 1 173 ? 24.394 5.486 -1.495 1.00 14.17 177 THR A CA 1
ATOM 1317 C C . THR A 1 173 ? 23.697 5.335 -2.840 1.00 13.70 177 THR A C 1
ATOM 1318 O O . THR A 1 173 ? 23.268 4.252 -3.232 1.00 14.74 177 THR A O 1
ATOM 1322 N N . ALA A 1 174 ? 23.635 6.450 -3.568 1.00 13.35 178 ALA A N 1
ATOM 1323 C CA . ALA A 1 174 ? 23.051 6.441 -4.906 1.00 17.92 178 ALA A CA 1
ATOM 1324 C C . ALA A 1 174 ? 23.746 5.439 -5.833 1.00 16.70 178 ALA A C 1
ATOM 1325 O O . ALA A 1 174 ? 23.072 4.722 -6.590 1.00 16.57 178 ALA A O 1
ATOM 1327 N N . GLU A 1 175 ? 25.063 5.356 -5.788 1.00 13.64 179 GLU A N 1
ATOM 1328 C CA . GLU A 1 175 ? 25.791 4.422 -6.678 1.00 15.79 179 GLU A CA 1
ATOM 1329 C C . GLU A 1 175 ? 25.285 2.990 -6.418 1.00 14.01 179 GLU A C 1
ATOM 1330 O O . GLU A 1 175 ? 25.065 2.254 -7.377 1.00 15.72 179 GLU A O 1
ATOM 1336 N N . GLU A 1 176 ? 25.115 2.633 -5.146 1.00 14.91 180 GLU A N 1
ATOM 1337 C CA . GLU A 1 176 ? 24.651 1.293 -4.807 1.00 13.18 180 GLU A CA 1
ATOM 1338 C C . GLU A 1 176 ? 23.240 1.056 -5.319 1.00 14.99 180 GLU A C 1
ATOM 1339 O O . GLU A 1 176 ? 22.944 -0.006 -5.880 1.00 18.73 180 GLU A O 1
ATOM 1345 N N . ARG A 1 177 ? 22.357 2.030 -5.109 1.00 15.10 181 ARG A N 1
ATOM 1346 C CA . ARG A 1 177 ? 20.959 1.907 -5.521 1.00 14.36 181 ARG A CA 1
ATOM 1347 C C . ARG A 1 177 ? 20.812 1.915 -7.039 1.00 19.61 181 ARG A C 1
ATOM 1348 O O . ARG A 1 177 ? 19.996 1.164 -7.588 1.00 19.22 181 ARG A O 1
ATOM 1356 N N . ILE A 1 178 ? 21.586 2.763 -7.728 1.00 17.37 182 ILE A N 1
ATOM 1357 C CA . ILE A 1 178 ? 21.630 2.734 -9.190 1.00 16.25 182 ILE A CA 1
ATOM 1358 C C . ILE A 1 178 ? 22.067 1.362 -9.678 1.00 22.92 182 ILE A C 1
ATOM 1359 O O . ILE A 1 178 ? 21.463 0.791 -10.600 1.00 22.30 182 ILE A O 1
ATOM 1364 N N . GLY A 1 179 ? 23.118 0.808 -9.063 1.00 17.06 183 GLY A N 1
ATOM 1365 C CA . GLY A 1 179 ? 23.589 -0.512 -9.445 1.00 15.33 183 GLY A CA 1
ATOM 1366 C C . GLY A 1 179 ? 22.541 -1.594 -9.255 1.0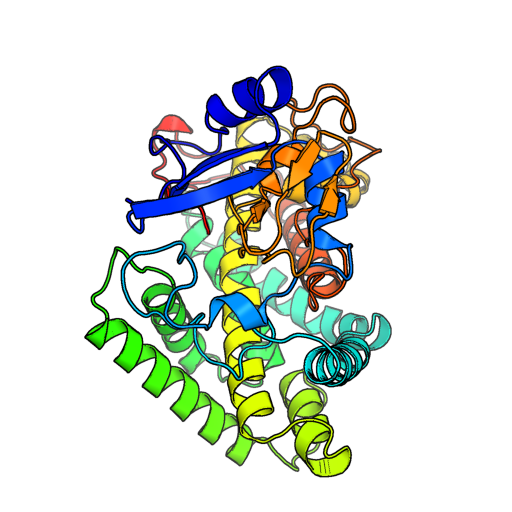0 18.95 183 GLY A C 1
ATOM 1367 O O . GLY A 1 179 ? 22.392 -2.479 -10.100 1.00 18.66 183 GLY A O 1
ATOM 1368 N N . ALA A 1 180 ? 21.804 -1.547 -8.140 1.00 16.16 184 ALA A N 1
ATOM 1369 C CA . ALA A 1 180 ? 20.753 -2.541 -7.937 1.00 20.78 184 ALA A CA 1
ATOM 1370 C C . ALA A 1 180 ? 19.627 -2.372 -8.957 1.00 17.18 184 ALA A C 1
ATOM 1371 O O . ALA A 1 180 ? 19.117 -3.362 -9.491 1.00 17.23 184 ALA A O 1
ATOM 1373 N N . ALA A 1 181 ? 19.229 -1.131 -9.240 1.00 16.70 185 ALA A N 1
ATOM 1374 C CA . ALA A 1 181 ? 18.185 -0.910 -10.239 1.00 19.13 185 ALA A CA 1
ATOM 1375 C C . ALA A 1 181 ? 18.628 -1.409 -11.609 1.00 19.97 185 ALA A C 1
ATOM 1376 O O . ALA A 1 181 ? 17.835 -1.996 -12.354 1.00 19.89 185 ALA A O 1
ATOM 1378 N N . GLY A 1 182 ? 19.906 -1.213 -11.940 1.00 19.33 186 GLY A N 1
ATOM 1379 C CA . GLY A 1 182 ? 20.437 -1.730 -13.194 1.00 20.11 186 GLY A CA 1
ATOM 1380 C C . GLY A 1 182 ? 20.430 -3.247 -13.272 1.00 21.75 186 GLY A C 1
ATOM 1381 O O . GLY A 1 182 ? 20.087 -3.816 -14.315 1.00 20.55 186 GLY A O 1
ATOM 1382 N N . GLU A 1 183 ? 20.734 -3.907 -12.149 1.00 16.60 187 GLU A N 1
ATOM 1383 C CA . GLU A 1 183 ? 20.634 -5.388 -12.115 1.00 16.51 187 GLU A CA 1
ATOM 1384 C C . GLU A 1 183 ? 19.155 -5.770 -12.238 1.00 19.55 187 GLU A C 1
ATOM 1385 O O . GLU A 1 183 ? 18.827 -6.592 -13.119 1.00 15.85 187 GLU A O 1
ATOM 1391 N N . PHE A 1 184 ? 18.308 -5.199 -11.376 1.00 16.77 188 PHE A N 1
ATOM 1392 C CA . PHE A 1 184 ? 16.849 -5.483 -11.408 1.00 17.45 188 PHE A CA 1
ATOM 1393 C C . PHE A 1 184 ? 16.353 -5.430 -12.845 1.00 15.97 188 PHE A C 1
ATOM 1394 O O . PHE A 1 184 ? 15.851 -6.452 -13.362 1.00 15.86 188 PHE A O 1
ATOM 1402 N N . THR A 1 185 ? 16.469 -4.258 -13.474 1.00 17.50 189 THR A N 1
ATOM 1403 C CA . THR A 1 185 ? 15.989 -4.095 -14.862 1.00 17.58 189 THR A CA 1
ATOM 1404 C C . THR A 1 185 ? 16.632 -5.151 -15.735 1.00 17.38 189 THR A C 1
ATOM 1405 O O . THR A 1 185 ? 15.891 -5.827 -16.480 1.00 17.94 189 THR A O 1
ATOM 1409 N N . GLY A 1 186 ? 17.960 -5.290 -15.668 1.00 15.27 190 GLY A N 1
ATOM 1410 C CA . GLY A 1 186 ? 18.619 -6.243 -16.548 1.00 20.58 190 GLY A CA 1
ATOM 1411 C C . GLY A 1 186 ? 18.045 -7.639 -16.411 1.00 19.63 190 GLY A C 1
ATOM 1412 O O . GLY A 1 186 ? 17.828 -8.333 -17.413 1.00 15.40 190 GLY A O 1
ATOM 1413 N N . TYR A 1 187 ? 17.805 -8.075 -15.169 1.00 16.31 191 TYR A N 1
ATOM 1414 C CA . TYR A 1 187 ? 17.159 -9.365 -14.927 1.00 17.99 191 TYR A CA 1
ATOM 1415 C C . TYR A 1 187 ? 15.786 -9.415 -15.586 1.00 13.78 191 TYR A C 1
ATOM 1416 O O . TYR A 1 187 ? 15.438 -10.392 -16.265 1.00 14.30 191 TYR A O 1
ATOM 1425 N N . VAL A 1 188 ? 14.992 -8.368 -15.383 1.00 13.73 192 VAL A N 1
ATOM 1426 C CA . VAL A 1 188 ? 13.627 -8.348 -15.907 1.00 14.25 192 VAL A CA 1
ATOM 1427 C C . VAL A 1 188 ? 13.628 -8.418 -17.432 1.00 16.58 192 VAL A C 1
ATOM 1428 O O . VAL A 1 188 ? 12.787 -9.098 -18.039 1.00 14.98 192 VAL A O 1
ATOM 1432 N N . SER A 1 189 ? 14.584 -7.753 -18.081 1.00 15.97 193 SER A N 1
ATOM 1433 C CA . SER A 1 189 ? 14.665 -7.863 -19.534 1.00 15.67 193 SER A CA 1
ATOM 1434 C C . SER A 1 189 ? 14.954 -9.295 -19.968 1.00 17.75 193 SER A C 1
ATOM 1435 O O . SER A 1 189 ? 14.397 -9.778 -20.961 1.00 16.83 193 SER A O 1
ATOM 1438 N N . GLU A 1 190 ? 15.827 -9.988 -19.241 1.00 16.58 194 GLU A N 1
ATOM 1439 C CA . GLU A 1 190 ? 16.134 -11.375 -19.579 1.00 16.87 194 GLU A CA 1
ATOM 1440 C C . GLU A 1 190 ? 14.959 -12.282 -19.262 1.00 14.78 194 GLU A C 1
ATOM 1441 O O . GLU A 1 190 ? 14.705 -13.259 -19.975 1.00 15.78 194 GLU A O 1
ATOM 1447 N N . LEU A 1 191 ? 14.248 -11.976 -18.178 1.00 14.73 195 LEU A N 1
ATOM 1448 C CA . LEU A 1 191 ? 13.024 -12.692 -17.844 1.00 14.04 195 LEU A CA 1
ATOM 1449 C C . LEU A 1 191 ? 12.014 -12.597 -18.976 1.00 17.00 195 LEU A C 1
ATOM 1450 O O . LEU A 1 191 ? 11.458 -13.608 -19.414 1.00 15.28 195 LEU A O 1
ATOM 1455 N N . ILE A 1 192 ? 11.762 -11.380 -19.459 1.00 14.71 196 ILE A N 1
ATOM 1456 C CA . ILE A 1 192 ? 10.828 -11.194 -20.569 1.00 17.24 196 ILE A CA 1
ATOM 1457 C C . ILE A 1 192 ? 11.288 -11.983 -21.788 1.00 17.43 196 ILE A C 1
ATOM 1458 O O . ILE A 1 192 ? 10.483 -12.648 -22.454 1.00 14.85 196 ILE A O 1
ATOM 1463 N N . GLU A 1 193 ? 12.593 -11.948 -22.079 1.00 14.69 197 GLU A N 1
ATOM 1464 C CA . GLU A 1 193 ? 13.103 -12.630 -23.266 1.00 15.51 197 GLU A CA 1
ATOM 1465 C C . GLU A 1 193 ? 12.861 -14.124 -23.179 1.00 20.12 197 GLU A C 1
ATOM 1466 O O . GLU A 1 193 ? 12.524 -14.764 -24.181 1.00 19.40 197 GLU A O 1
ATOM 1472 N N . GLY A 1 194 ? 12.988 -14.697 -21.980 1.00 16.59 198 GLY A N 1
ATOM 1473 C CA . GLY A 1 194 ? 12.793 -16.128 -21.817 1.00 17.77 198 GLY A CA 1
ATOM 1474 C C . GLY A 1 194 ? 11.357 -16.541 -21.630 1.00 19.10 198 GLY A C 1
ATOM 1475 O O . GLY A 1 194 ? 11.043 -17.732 -21.696 1.00 23.20 198 GLY A O 1
ATOM 1476 N N . ARG A 1 195 ? 10.476 -15.573 -21.403 1.00 20.39 199 ARG A N 1
ATOM 1477 C CA . ARG A 1 195 ? 9.073 -15.818 -21.112 1.00 19.04 199 ARG A CA 1
ATOM 1478 C C . ARG A 1 195 ? 8.169 -15.547 -22.300 1.00 17.15 199 ARG A C 1
ATOM 1479 O O . ARG A 1 195 ? 7.155 -16.239 -22.470 1.00 18.09 199 ARG A O 1
ATOM 1487 N N . ARG A 1 196 ? 8.516 -14.552 -23.116 1.00 15.94 200 ARG A N 1
ATOM 1488 C CA . ARG A 1 196 ? 7.639 -14.107 -24.187 1.00 16.97 200 ARG A CA 1
ATOM 1489 C C . ARG A 1 196 ? 7.346 -15.237 -25.169 1.00 18.13 200 ARG A C 1
ATOM 1490 O O . ARG A 1 196 ? 8.201 -16.083 -25.442 1.00 18.37 200 ARG A O 1
ATOM 1498 N N . GLY A 1 197 ? 6.120 -15.249 -25.691 1.00 18.30 201 GLY A N 1
ATOM 1499 C CA . GLY A 1 197 ? 5.735 -16.210 -26.710 1.00 17.65 201 GLY A CA 1
ATOM 1500 C C . GLY A 1 197 ? 5.613 -17.649 -26.264 1.00 19.78 201 GLY A C 1
ATOM 1501 O O . GLY A 1 197 ? 5.551 -18.535 -27.130 1.00 18.88 201 GLY A O 1
ATOM 1502 N N . THR A 1 198 ? 5.559 -17.926 -24.955 1.00 19.31 202 THR A N 1
ATOM 1503 C CA . THR A 1 198 ? 5.456 -19.304 -24.466 1.00 21.08 202 THR A CA 1
ATOM 1504 C C . THR A 1 198 ? 4.085 -19.659 -23.900 1.00 23.88 202 THR A C 1
ATOM 1505 O O . THR A 1 198 ? 3.925 -20.757 -23.354 1.00 30.59 202 THR A O 1
ATOM 1509 N N . GLY A 1 199 ? 3.110 -18.760 -23.971 1.00 20.72 203 GLY A N 1
ATOM 1510 C CA . GLY A 1 199 ? 1.738 -19.119 -23.672 1.00 26.73 203 GLY A CA 1
ATOM 1511 C C . GLY A 1 199 ? 1.352 -19.198 -22.212 1.00 28.71 203 GLY A C 1
ATOM 1512 O O . GLY A 1 199 ? 0.346 -19.835 -21.894 1.00 32.37 203 GLY A O 1
ATOM 1513 N N . GLY A 1 200 ? 2.105 -18.548 -21.339 1.00 28.12 204 GLY A N 1
ATOM 1514 C CA . GLY A 1 200 ? 1.724 -18.522 -19.915 1.00 28.48 204 GLY A CA 1
ATOM 1515 C C . GLY A 1 200 ? 0.468 -17.715 -19.629 1.00 25.70 204 GLY A C 1
ATOM 1516 O O . GLY A 1 200 ? 0.045 -16.934 -20.487 1.00 24.66 204 GLY A O 1
ATOM 1517 N N . ASP A 1 201 ? -0.085 -17.884 -18.432 1.00 26.52 205 ASP A N 1
ATOM 1518 C CA . ASP A 1 201 ? -1.287 -17.102 -18.027 1.00 28.99 205 ASP A CA 1
ATOM 1519 C C . ASP A 1 201 ? -0.986 -16.354 -16.718 1.00 23.70 205 ASP A C 1
ATOM 1520 O O . ASP A 1 201 ? -1.902 -16.180 -15.915 1.00 24.50 205 ASP A O 1
ATOM 1522 N N . ALA A 1 202 ? 0.257 -15.934 -16.542 1.00 17.63 206 ALA A N 1
ATOM 1523 C CA . ALA A 1 202 ? 0.625 -15.149 -15.347 1.00 18.57 206 ALA A CA 1
ATOM 1524 C C . ALA A 1 202 ? 0.576 -13.644 -15.628 1.00 18.25 206 ALA A C 1
ATOM 1525 O O . ALA A 1 202 ? 0.350 -13.210 -16.767 1.00 15.27 206 ALA A O 1
ATOM 1527 N N . LEU A 1 203 ? 0.788 -12.870 -14.563 1.00 14.48 207 LEU A N 1
ATOM 1528 C CA . LEU A 1 203 ? 0.816 -11.418 -14.724 1.00 17.51 207 LEU A CA 1
ATOM 1529 C C . LEU A 1 203 ? 1.866 -11.005 -15.752 1.00 13.66 207 LEU A C 1
ATOM 1530 O O . LEU A 1 203 ? 1.607 -10.157 -16.613 1.00 12.55 207 LEU A O 1
ATOM 1535 N N . ILE A 1 204 ? 3.054 -11.618 -15.689 1.00 13.08 208 ILE A N 1
ATOM 1536 C CA . ILE A 1 204 ? 4.127 -11.282 -16.624 1.00 16.02 208 ILE A CA 1
ATOM 1537 C C . ILE A 1 204 ? 3.699 -11.525 -18.069 1.00 14.71 208 ILE A C 1
ATOM 1538 O O . ILE A 1 204 ? 4.021 -10.733 -18.963 1.00 13.70 208 ILE A O 1
ATOM 1543 N N . ASP A 1 205 ? 2.979 -12.620 -18.327 1.00 14.31 209 ASP A N 1
ATOM 1544 C CA . ASP A 1 205 ? 2.515 -12.893 -19.691 1.00 18.47 209 ASP A CA 1
ATOM 1545 C C . ASP A 1 205 ? 1.487 -11.881 -20.171 1.00 16.64 209 ASP A C 1
ATOM 1546 O O . ASP A 1 205 ? 1.496 -11.502 -21.353 1.00 13.78 209 ASP A O 1
ATOM 1551 N N . ALA A 1 206 ? 0.611 -11.415 -19.282 1.00 13.87 210 ALA A N 1
ATOM 1552 C CA . ALA A 1 206 ? -0.365 -10.415 -19.701 1.00 13.74 210 ALA A CA 1
ATOM 1553 C C . ALA A 1 206 ? 0.315 -9.089 -20.033 1.00 15.05 210 ALA A C 1
ATOM 1554 O O . ALA A 1 206 ? -0.077 -8.401 -20.989 1.00 15.54 210 ALA A O 1
ATOM 1556 N N . LEU A 1 207 ? 1.353 -8.724 -19.273 1.00 13.50 211 LEU A N 1
ATOM 1557 C CA . LEU A 1 207 ? 2.115 -7.518 -19.589 1.00 11.29 211 LEU A CA 1
ATOM 1558 C C . LEU A 1 207 ? 2.839 -7.651 -20.924 1.00 12.27 211 LEU A C 1
ATOM 1559 O O . LEU A 1 207 ? 2.838 -6.720 -21.743 1.00 12.83 211 LEU A O 1
ATOM 1564 N N . ILE A 1 208 ? 3.491 -8.794 -21.155 1.00 14.00 212 ILE A N 1
ATOM 1565 C CA . ILE A 1 208 ? 4.213 -8.985 -22.412 1.00 14.54 212 ILE A CA 1
ATOM 1566 C C . ILE A 1 208 ? 3.247 -8.912 -23.587 1.00 16.21 212 ILE A C 1
ATOM 1567 O O . ILE A 1 208 ? 3.543 -8.295 -24.621 1.00 14.14 212 ILE A O 1
ATOM 1572 N N . GLU A 1 209 ? 2.058 -9.497 -23.429 1.00 14.89 213 GLU A N 1
ATOM 1573 C CA . GLU A 1 209 ? 1.080 -9.487 -24.513 1.00 19.11 213 GLU A CA 1
ATOM 1574 C C . GLU A 1 209 ? 0.592 -8.079 -24.825 1.00 18.60 213 GLU A C 1
ATOM 1575 O O . GLU A 1 209 ? 0.358 -7.745 -25.994 1.00 18.51 213 GLU A O 1
ATOM 1581 N N . ALA A 1 210 ? 0.438 -7.238 -23.800 1.00 15.96 214 ALA A N 1
ATOM 1582 C CA . ALA A 1 210 ? 0.057 -5.844 -24.034 1.00 18.66 214 ALA A CA 1
ATOM 1583 C C . ALA A 1 210 ? 1.073 -5.122 -24.905 1.00 20.99 214 ALA A C 1
ATOM 1584 O O . ALA A 1 210 ? 0.707 -4.238 -25.689 1.00 20.51 214 ALA A O 1
ATOM 1586 N N . HIS A 1 211 ? 2.353 -5.480 -24.777 1.00 17.11 215 HIS A N 1
ATOM 1587 C CA . HIS A 1 211 ? 3.403 -4.847 -25.569 1.00 16.73 215 HIS A CA 1
ATOM 1588 C C . HIS A 1 211 ? 3.455 -5.450 -26.971 1.00 20.00 215 HIS A C 1
ATOM 1589 O O . HIS A 1 211 ? 3.472 -4.723 -27.970 1.00 20.91 215 HIS A O 1
ATOM 1596 N N . GLU A 1 212 ? 3.435 -6.782 -27.064 1.00 19.34 216 GLU A N 1
ATOM 1597 C CA . GLU A 1 212 ? 3.666 -7.434 -28.353 1.00 23.81 216 GLU A CA 1
ATOM 1598 C C . GLU A 1 212 ? 2.424 -7.446 -29.234 1.00 25.67 216 GLU A C 1
ATOM 1599 O O . GLU A 1 212 ? 2.510 -7.165 -30.435 1.00 26.53 216 GLU A O 1
ATOM 1605 N N . ASP A 1 213 ? 1.270 -7.808 -28.676 1.00 28.41 217 ASP A N 1
ATOM 1606 C CA . ASP A 1 213 ? 0.072 -7.913 -29.504 1.00 32.01 217 ASP A CA 1
ATOM 1607 C C . ASP A 1 213 ? -0.707 -6.609 -29.549 1.00 33.99 217 ASP A C 1
ATOM 1608 O O . ASP A 1 213 ? -1.017 -6.104 -30.632 1.00 40.56 217 ASP A O 1
ATOM 1613 N N . GLY A 1 214 ? -1.056 -6.067 -28.386 1.00 30.46 218 GLY A N 1
ATOM 1614 C CA . GLY A 1 214 ? -1.778 -4.813 -28.372 1.00 34.16 218 GLY A CA 1
ATOM 1615 C C . GLY A 1 214 ? -0.972 -3.650 -28.913 1.00 37.00 218 GLY A C 1
ATOM 1616 O O . GLY A 1 214 ? -1.543 -2.702 -29.459 1.00 36.91 218 GLY A O 1
ATOM 1617 N N . GLU A 1 215 ? 0.361 -3.699 -28.774 1.00 31.62 219 GLU A N 1
ATOM 1618 C CA . GLU A 1 215 ? 1.196 -2.520 -29.022 1.00 28.18 219 GLU A CA 1
ATOM 1619 C C . GLU A 1 215 ? 0.712 -1.339 -28.175 1.00 31.33 219 GLU A C 1
ATOM 1620 O O . GLU A 1 215 ? 0.809 -0.173 -28.572 1.00 29.51 219 GLU A O 1
ATOM 1626 N N . ARG A 1 216 ? 0.143 -1.655 -27.011 1.00 21.60 220 ARG A N 1
ATOM 1627 C CA . ARG A 1 216 ? -0.421 -0.688 -26.077 1.00 22.41 220 ARG A CA 1
ATOM 1628 C C . ARG A 1 216 ? 0.564 -0.285 -24.988 1.00 23.26 220 ARG A C 1
ATOM 1629 O O . ARG A 1 216 ? 0.251 0.591 -24.169 1.00 19.60 220 ARG A O 1
ATOM 1637 N N . LEU A 1 217 ? 1.736 -0.910 -24.969 1.00 20.57 221 LEU A N 1
ATOM 1638 C CA . LEU A 1 217 ? 2.822 -0.609 -24.054 1.00 19.32 221 LEU A CA 1
ATOM 1639 C C . LEU A 1 217 ? 4.090 -0.565 -24.885 1.00 19.44 221 LEU A C 1
ATOM 1640 O O . LEU A 1 217 ? 4.308 -1.449 -25.722 1.00 20.14 221 LEU A O 1
ATOM 1645 N N . SER A 1 218 ? 4.916 0.455 -24.665 1.00 12.45 222 SER A N 1
ATOM 1646 C CA . SER A 1 218 ? 6.241 0.465 -25.269 1.00 15.01 222 SER A CA 1
ATOM 1647 C C . SER A 1 218 ? 7.164 -0.501 -24.529 1.00 18.41 222 SER A C 1
ATOM 1648 O O . SER A 1 218 ? 6.821 -1.039 -23.478 1.00 15.86 222 SER A O 1
ATOM 1651 N N . GLU A 1 219 ? 8.350 -0.733 -25.096 1.00 16.97 223 GLU A N 1
ATOM 1652 C CA . GLU A 1 219 ? 9.293 -1.632 -24.435 1.00 18.94 223 GLU A CA 1
ATOM 1653 C C . GLU A 1 219 ? 9.751 -1.058 -23.100 1.00 16.17 223 GLU A C 1
ATOM 1654 O O . GLU A 1 219 ? 9.814 -1.780 -22.103 1.00 14.24 223 GLU A O 1
ATOM 1660 N N . ALA A 1 220 ? 10.043 0.246 -23.052 1.00 14.93 224 ALA A N 1
ATOM 1661 C CA . ALA A 1 220 ? 10.461 0.854 -21.789 1.00 16.95 224 ALA A CA 1
ATOM 1662 C C . ALA A 1 220 ? 9.326 0.870 -20.778 1.00 15.56 224 ALA A C 1
ATOM 1663 O O . ALA A 1 220 ? 9.553 0.719 -19.570 1.00 17.93 224 ALA A O 1
ATOM 1665 N N . GLU A 1 221 ? 8.097 1.084 -21.242 1.00 13.08 225 GLU A N 1
ATOM 1666 C CA . GLU A 1 221 ? 6.977 1.032 -20.313 1.00 14.17 225 GLU A CA 1
ATOM 1667 C C . GLU A 1 221 ? 6.818 -0.371 -19.747 1.00 12.81 225 GLU A C 1
ATOM 1668 O O . GLU A 1 221 ? 6.609 -0.536 -18.541 1.00 14.82 225 GLU A O 1
ATOM 1674 N N . LEU A 1 222 ? 6.960 -1.391 -20.596 1.00 12.62 226 LEU A N 1
ATOM 1675 C CA . LEU A 1 222 ? 6.824 -2.774 -20.138 1.00 13.46 226 LEU A CA 1
ATOM 1676 C C . LEU A 1 222 ? 7.855 -3.107 -19.064 1.00 15.02 226 LEU A C 1
ATOM 1677 O O . LEU A 1 222 ? 7.515 -3.652 -18.005 1.00 14.56 226 LEU A O 1
ATOM 1682 N N . VAL A 1 223 ? 9.128 -2.807 -19.331 1.00 14.34 227 VAL A N 1
ATOM 1683 C CA . VAL A 1 223 ? 10.195 -3.131 -18.384 1.00 16.87 227 VAL A CA 1
ATOM 1684 C C . VAL A 1 223 ? 10.014 -2.347 -17.093 1.00 17.31 227 VAL A C 1
ATOM 1685 O O . VAL A 1 223 ? 10.072 -2.909 -15.991 1.00 13.91 227 VAL A O 1
ATOM 1689 N N . HIS A 1 224 ? 9.736 -1.051 -17.212 1.00 12.44 228 HIS A N 1
ATOM 1690 C CA . HIS A 1 224 ? 9.603 -0.213 -15.988 1.00 16.93 228 HIS A CA 1
ATOM 1691 C C . HIS A 1 224 ? 8.410 -0.695 -15.151 1.00 16.65 228 HIS A C 1
ATOM 1692 O O . HIS A 1 224 ? 8.535 -0.822 -13.934 1.00 16.03 228 HIS A O 1
ATOM 1699 N N . LEU A 1 225 ? 7.284 -0.951 -15.808 1.00 12.77 229 LEU A N 1
ATOM 1700 C CA . LEU A 1 225 ? 6.060 -1.398 -15.102 1.00 15.22 229 LEU A CA 1
ATOM 1701 C C . LEU A 1 225 ? 6.333 -2.729 -14.389 1.00 15.96 229 LEU A C 1
ATOM 1702 O O . LEU A 1 225 ? 5.949 -2.865 -13.233 1.00 14.72 229 LEU A O 1
ATOM 1707 N N . THR A 1 226 ? 6.945 -3.667 -15.106 1.00 11.93 230 THR A N 1
ATOM 1708 C CA . THR A 1 226 ? 7.204 -4.961 -14.483 1.00 13.68 230 THR A CA 1
ATOM 1709 C C . THR A 1 226 ? 8.029 -4.795 -13.207 1.00 15.46 230 THR A C 1
ATOM 1710 O O . THR A 1 226 ? 7.710 -5.389 -12.166 1.00 15.58 230 THR A O 1
ATOM 1714 N N . VAL A 1 227 ? 9.044 -3.944 -13.232 1.00 13.53 231 VAL A N 1
ATOM 1715 C CA . VAL A 1 227 ? 9.899 -3.702 -12.026 1.00 14.79 231 VAL A CA 1
ATOM 1716 C C . VAL A 1 227 ? 9.060 -3.022 -10.929 1.00 14.34 231 VAL A C 1
ATOM 1717 O O . VAL A 1 227 ? 9.087 -3.463 -9.784 1.00 14.96 231 VAL A O 1
ATOM 1721 N N . MET A 1 228 ? 8.346 -1.975 -11.309 1.00 15.35 232 MET A N 1
ATOM 1722 C CA . MET A 1 228 ? 7.541 -1.221 -10.320 1.00 16.12 232 MET A CA 1
ATOM 1723 C C . MET A 1 228 ? 6.503 -2.140 -9.665 1.00 16.05 232 MET A C 1
ATOM 1724 O O . MET A 1 228 ? 6.325 -2.065 -8.448 1.00 15.63 232 MET A O 1
ATOM 1729 N N . LEU A 1 229 ? 5.860 -2.973 -10.467 1.00 13.26 233 LEU A N 1
ATOM 1730 C CA . LEU A 1 229 ? 4.793 -3.832 -9.915 1.00 13.09 233 LEU A CA 1
ATOM 1731 C C . LEU A 1 229 ? 5.406 -4.766 -8.863 1.00 14.04 233 LEU A C 1
ATOM 1732 O O . LEU A 1 229 ? 4.792 -4.974 -7.820 1.00 14.21 233 LEU A O 1
ATOM 1737 N N . ILE A 1 230 ? 6.598 -5.279 -9.157 1.00 14.22 234 ILE A N 1
ATOM 1738 C CA . ILE A 1 230 ? 7.269 -6.135 -8.173 1.00 11.98 234 ILE A CA 1
ATOM 1739 C C . ILE A 1 230 ? 7.559 -5.362 -6.899 1.00 14.01 234 ILE A C 1
ATOM 1740 O O . ILE A 1 230 ? 7.257 -5.823 -5.792 1.00 15.27 234 ILE A O 1
ATOM 1745 N N . MET A 1 231 ? 8.171 -4.182 -7.034 1.00 13.28 235 MET A N 1
ATOM 1746 C CA . MET A 1 231 ? 8.581 -3.410 -5.864 1.00 15.52 235 MET A CA 1
ATOM 1747 C C . MET A 1 231 ? 7.384 -2.965 -5.040 1.00 18.22 235 MET A C 1
ATOM 1748 O O . MET A 1 231 ? 7.386 -3.082 -3.808 1.00 18.58 235 MET A O 1
ATOM 1753 N N . ALA A 1 232 ? 6.364 -2.414 -5.701 1.00 17.11 236 ALA A N 1
ATOM 1754 C CA . ALA A 1 232 ? 5.183 -1.937 -4.990 1.00 21.38 236 ALA A CA 1
ATOM 1755 C C . ALA A 1 232 ? 4.440 -3.090 -4.333 1.00 20.24 236 ALA A C 1
ATOM 1756 O O . ALA A 1 232 ? 4.080 -3.021 -3.151 1.00 19.54 236 ALA A O 1
ATOM 1758 N N . GLY A 1 233 ? 4.202 -4.166 -5.089 1.00 14.48 237 GLY A N 1
ATOM 1759 C CA . GLY A 1 233 ? 3.475 -5.297 -4.550 1.00 16.79 237 GLY A CA 1
ATOM 1760 C C . GLY A 1 233 ? 4.175 -5.947 -3.384 1.00 17.95 237 GLY A C 1
ATOM 1761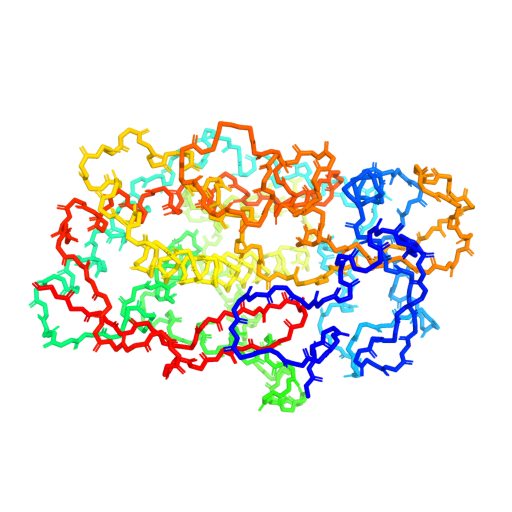 O O . GLY A 1 233 ? 3.523 -6.585 -2.551 1.00 16.21 237 GLY A O 1
ATOM 1762 N N . TYR A 1 234 ? 5.485 -5.788 -3.316 1.00 17.08 238 TYR A N 1
ATOM 1763 C CA . TYR A 1 234 ? 6.240 -6.358 -2.180 1.00 15.40 238 TYR A CA 1
ATOM 1764 C C . TYR A 1 234 ? 6.277 -5.421 -0.967 1.00 15.86 238 TYR A C 1
ATOM 1765 O O . TYR A 1 234 ? 5.665 -5.738 0.050 1.00 14.74 238 TYR A O 1
ATOM 1774 N N . GLU A 1 235 ? 6.970 -4.299 -1.084 1.00 15.84 239 GLU A N 1
ATOM 1775 C CA . GLU A 1 235 ? 7.231 -3.462 0.120 1.00 18.97 239 GLU A CA 1
ATOM 1776 C C . GLU A 1 235 ? 5.975 -2.901 0.799 1.00 17.35 239 GLU A C 1
ATOM 1777 O O . GLU A 1 235 ? 5.888 -2.990 2.023 1.00 15.57 239 GLU A O 1
ATOM 1783 N N . THR A 1 236 ? 5.079 -2.312 0.024 1.00 16.93 240 THR A N 1
ATOM 1784 C CA . THR A 1 236 ? 3.922 -1.651 0.650 1.00 13.84 240 THR A CA 1
ATOM 1785 C C . THR A 1 236 ? 3.089 -2.694 1.358 1.00 15.35 240 THR A C 1
ATOM 1786 O O . THR A 1 236 ? 2.729 -2.481 2.515 1.00 14.49 240 THR A O 1
ATOM 1790 N N . THR A 1 237 ? 2.819 -3.798 0.670 1.00 12.20 241 THR A N 1
ATOM 1791 C CA . THR A 1 237 ? 2.001 -4.870 1.263 1.00 13.51 241 THR A CA 1
ATOM 1792 C C . THR A 1 237 ? 2.682 -5.385 2.526 1.00 15.30 241 THR A C 1
ATOM 1793 O O . THR A 1 237 ? 2.016 -5.499 3.555 1.00 12.16 241 THR A O 1
ATOM 1797 N N . ALA A 1 238 ? 3.986 -5.653 2.442 1.00 13.30 242 ALA A N 1
ATOM 1798 C CA . ALA A 1 238 ? 4.693 -6.203 3.597 1.00 13.55 242 ALA A CA 1
ATOM 1799 C C . ALA A 1 238 ? 4.628 -5.252 4.780 1.00 13.71 242 ALA A C 1
ATOM 1800 O O . ALA A 1 238 ? 4.469 -5.684 5.925 1.00 15.55 242 ALA A O 1
ATOM 1802 N N . GLY A 1 239 ? 4.738 -3.952 4.519 1.00 12.96 243 GLY A N 1
ATOM 1803 C CA . GLY A 1 239 ? 4.668 -2.983 5.602 1.00 14.06 243 GLY A CA 1
ATOM 1804 C C . GLY A 1 239 ? 3.300 -2.930 6.261 1.00 16.19 243 GLY A C 1
ATOM 1805 O O . GLY A 1 239 ? 3.200 -2.907 7.493 1.00 13.67 243 GLY A O 1
ATOM 1806 N N . VAL A 1 240 ? 2.229 -2.897 5.450 1.00 13.18 244 VAL A N 1
ATOM 1807 C CA . VAL A 1 240 ? 0.863 -2.899 5.984 1.00 12.57 244 VAL A CA 1
ATOM 1808 C C . VAL A 1 240 ? 0.583 -4.183 6.745 1.00 15.25 244 VAL A C 1
ATOM 1809 O O . VAL A 1 240 ? -0.075 -4.171 7.794 1.00 13.13 244 VAL A O 1
ATOM 1813 N N . LEU A 1 241 ? 1.046 -5.318 6.210 1.00 13.62 245 LEU A N 1
ATOM 1814 C CA . LEU A 1 241 ? 0.812 -6.596 6.872 1.00 13.15 245 LEU A CA 1
ATOM 1815 C C . LEU A 1 241 ? 1.512 -6.660 8.225 1.00 12.84 245 LEU A C 1
ATOM 1816 O O . LEU A 1 241 ? 0.909 -7.074 9.222 1.00 14.15 245 LEU A O 1
ATOM 1821 N N . ALA A 1 242 ? 2.768 -6.222 8.298 1.00 13.11 246 ALA A N 1
ATOM 1822 C CA . ALA A 1 242 ? 3.463 -6.267 9.587 1.00 14.54 246 ALA A CA 1
ATOM 1823 C C . ALA A 1 242 ? 2.844 -5.297 10.587 1.00 16.97 246 ALA A C 1
ATOM 1824 O O . ALA A 1 242 ? 2.628 -5.648 11.753 1.00 13.20 246 ALA A O 1
ATOM 1826 N N . ARG A 1 243 ? 2.568 -4.066 10.153 1.00 12.18 247 ARG A N 1
ATOM 1827 C CA . ARG A 1 243 ? 1.943 -3.086 11.038 1.00 14.63 247 ARG A CA 1
ATOM 1828 C C . ARG A 1 243 ? 0.584 -3.582 11.511 1.00 14.61 247 ARG A C 1
ATOM 1829 O O . ARG A 1 243 ? 0.230 -3.449 12.687 1.00 14.53 247 ARG A O 1
ATOM 1837 N N . GLY A 1 244 ? -0.193 -4.159 10.598 1.00 13.20 248 GLY A N 1
ATOM 1838 C CA . GLY A 1 244 ? -1.526 -4.606 10.960 1.00 15.55 248 GLY A CA 1
ATOM 1839 C C . GLY A 1 244 ? -1.500 -5.758 11.944 1.00 14.18 248 GLY A C 1
ATOM 1840 O O . GLY A 1 244 ? -2.286 -5.793 12.898 1.00 12.86 248 GLY A O 1
ATOM 1841 N N . LEU A 1 245 ? -0.602 -6.719 11.723 1.00 15.07 249 LEU A N 1
ATOM 1842 C CA . LEU A 1 245 ? -0.489 -7.840 12.655 1.00 15.90 249 LEU A CA 1
ATOM 1843 C C . LEU A 1 245 ? 0.035 -7.389 14.014 1.00 13.02 249 LEU A C 1
ATOM 1844 O O . LEU A 1 245 ? -0.424 -7.878 15.052 1.00 13.01 249 LEU A O 1
ATOM 1849 N N . LEU A 1 246 ? 0.986 -6.451 14.038 1.00 14.71 250 LEU A N 1
ATOM 1850 C CA . LEU A 1 246 ? 1.445 -5.926 15.327 1.00 13.08 250 LEU A CA 1
ATOM 1851 C C . LEU A 1 246 ? 0.302 -5.257 16.080 1.00 14.39 250 LEU A C 1
ATOM 1852 O O . LEU A 1 246 ? 0.108 -5.500 17.277 1.00 14.01 250 LEU A O 1
ATOM 1857 N N . THR A 1 247 ? -0.498 -4.448 15.380 1.00 15.36 251 THR A N 1
ATOM 1858 C CA . THR A 1 247 ? -1.629 -3.778 16.020 1.00 15.51 251 THR A CA 1
ATOM 1859 C C . THR A 1 247 ? -2.709 -4.772 16.450 1.00 16.38 251 THR A C 1
ATOM 1860 O O . THR A 1 247 ? -3.278 -4.640 17.538 1.00 16.44 251 THR A O 1
ATOM 1864 N N . LEU A 1 248 ? -2.987 -5.797 15.633 1.00 15.29 252 LEU A N 1
ATOM 1865 C CA . LEU A 1 248 ? -3.937 -6.823 16.065 1.00 15.45 252 LEU A CA 1
ATOM 1866 C C . LEU A 1 248 ? -3.477 -7.488 17.355 1.00 15.12 252 LEU A C 1
ATOM 1867 O O . LEU A 1 248 ? -4.278 -7.718 18.268 1.00 14.74 252 LEU A O 1
ATOM 1872 N N . LEU A 1 249 ? -2.185 -7.809 17.445 1.00 13.04 253 LEU A N 1
ATOM 1873 C CA . LEU A 1 249 ? -1.672 -8.519 18.614 1.00 15.52 253 LEU A CA 1
ATOM 1874 C C . LEU A 1 249 ? -1.602 -7.609 19.835 1.00 17.83 253 LEU A C 1
ATOM 1875 O O . LEU A 1 249 ? -1.877 -8.054 20.953 1.00 21.97 253 LEU A O 1
ATOM 1880 N N . THR A 1 250 ? -1.242 -6.338 19.651 1.00 14.74 254 THR A N 1
ATOM 1881 C CA . THR A 1 250 ? -1.131 -5.449 20.807 1.00 17.54 254 THR A CA 1
ATOM 1882 C C . THR A 1 250 ? -2.504 -5.076 21.339 1.00 21.49 254 THR A C 1
ATOM 1883 O O . THR A 1 250 ? -2.687 -4.933 22.553 1.00 20.03 254 THR A O 1
ATOM 1887 N N . THR A 1 251 ? -3.492 -4.917 20.455 1.00 16.49 255 THR A N 1
ATOM 1888 C CA . THR A 1 251 ? -4.825 -4.568 20.930 1.00 16.35 255 THR A CA 1
ATOM 1889 C C . THR A 1 251 ? -5.628 -5.772 21.404 1.00 18.12 255 THR A C 1
ATOM 1890 O O . THR A 1 251 ? -6.703 -5.583 21.982 1.00 18.17 255 THR A O 1
ATOM 1894 N N . GLY A 1 252 ? -5.159 -6.992 21.162 1.00 16.04 256 GLY A N 1
ATOM 1895 C CA . GLY A 1 252 ? -5.959 -8.164 21.462 1.00 15.72 256 GLY A CA 1
ATOM 1896 C C . GLY A 1 252 ? -7.048 -8.448 20.449 1.00 18.65 256 GLY A C 1
ATOM 1897 O O . GLY A 1 252 ? -7.851 -9.373 20.652 1.00 16.83 256 GLY A O 1
ATOM 1898 N N . GLN A 1 253 ? -7.095 -7.703 19.346 1.00 13.96 257 GLN A N 1
ATOM 1899 C CA . GLN A 1 253 ? -8.150 -7.942 18.374 1.00 12.49 257 GLN A CA 1
ATOM 1900 C C . GLN A 1 253 ? -7.801 -9.053 17.389 1.00 14.88 257 GLN A C 1
ATOM 1901 O O . GLN A 1 253 ? -8.658 -9.440 16.582 1.00 12.12 257 GLN A O 1
ATOM 1907 N N . TYR A 1 254 ? -6.575 -9.573 17.434 1.00 14.69 258 TYR A N 1
ATOM 1908 C CA . TYR A 1 254 ? -6.292 -10.844 16.758 1.00 11.55 258 TYR A CA 1
ATOM 1909 C C . TYR A 1 254 ? -7.272 -11.914 17.225 1.00 14.73 258 TYR A C 1
ATOM 1910 O O . TYR A 1 254 ? -7.865 -12.636 16.416 1.00 13.16 258 TYR A O 1
ATOM 1919 N N . ARG A 1 255 ? -7.461 -12.017 18.542 1.00 13.55 259 ARG A N 1
ATOM 1920 C CA . ARG A 1 255 ? -8.405 -12.988 19.100 1.00 14.83 259 ARG A CA 1
ATOM 1921 C C . ARG A 1 255 ? -9.821 -12.758 18.578 1.00 14.42 259 ARG A C 1
ATOM 1922 O O . ARG A 1 255 ? -10.582 -13.712 18.357 1.00 12.00 259 ARG A O 1
ATOM 1930 N N . THR A 1 256 ? -10.207 -11.493 18.392 1.00 13.31 260 THR A N 1
ATOM 1931 C CA . THR A 1 256 ? -11.526 -11.204 17.831 1.00 14.62 260 THR A CA 1
ATOM 1932 C C . THR A 1 256 ? -11.715 -11.905 16.492 1.00 16.20 260 THR A C 1
ATOM 1933 O O . THR A 1 256 ? -12.780 -12.473 16.213 1.00 15.73 260 THR A O 1
ATOM 1937 N N . LEU A 1 257 ? -10.684 -11.874 15.648 1.00 12.26 261 LEU A N 1
ATOM 1938 C CA . LEU A 1 257 ? -10.778 -12.516 14.338 1.00 13.29 261 LEU A CA 1
ATOM 1939 C C . LEU A 1 257 ? -10.746 -14.031 14.452 1.00 15.30 261 LEU A C 1
ATOM 1940 O O . LEU A 1 257 ? -11.354 -14.726 13.628 1.00 13.24 261 LEU A O 1
ATOM 1945 N N . VAL A 1 258 ? -10.013 -14.560 15.436 1.00 12.17 262 VAL A N 1
ATOM 1946 C CA . VAL A 1 258 ? -9.969 -16.009 15.633 1.00 13.11 262 VAL A CA 1
ATOM 1947 C C . VAL A 1 258 ? -11.351 -16.523 16.008 1.00 14.90 262 VAL A C 1
ATOM 1948 O O . VAL A 1 258 ? -11.830 -17.530 15.474 1.00 14.03 262 VAL A O 1
ATOM 1952 N N . GLU A 1 259 ? -12.023 -15.819 16.922 1.00 12.57 263 GLU A N 1
ATOM 1953 C CA . GLU A 1 259 ? -13.315 -16.279 17.406 1.00 11.69 263 GLU A CA 1
ATOM 1954 C C . GLU A 1 259 ? -14.443 -15.949 16.436 1.00 18.76 263 GLU A C 1
ATOM 1955 O O . GLU A 1 259 ? -15.476 -16.636 16.437 1.00 15.97 263 GLU A O 1
ATOM 1961 N N . GLU A 1 260 ? -14.285 -14.914 15.603 1.00 15.38 264 GLU A N 1
ATOM 1962 C CA . GLU A 1 260 ? -15.336 -14.513 14.667 1.00 13.89 264 GLU A CA 1
ATOM 1963 C C . GLU A 1 260 ? -14.682 -14.191 13.326 1.00 16.71 264 GLU A C 1
ATOM 1964 O O . GLU A 1 260 ? -14.465 -13.023 12.977 1.00 14.33 264 GLU A O 1
ATOM 1970 N N . PRO A 1 261 ? -14.364 -15.215 12.531 1.00 16.26 265 PRO A N 1
ATOM 1971 C CA . PRO A 1 261 ? -13.629 -14.970 11.270 1.00 15.04 265 PRO A CA 1
ATOM 1972 C C . PRO A 1 261 ? -14.400 -14.144 10.264 1.00 17.95 265 PRO A C 1
ATOM 1973 O O . PRO A 1 261 ? -13.789 -13.583 9.346 1.00 14.72 265 PRO A O 1
ATOM 1977 N N . ALA A 1 262 ? -15.723 -14.053 10.410 1.00 13.87 266 ALA A N 1
ATOM 1978 C CA . ALA A 1 262 ? -16.527 -13.203 9.540 1.00 17.96 266 ALA A CA 1
ATOM 1979 C C . ALA A 1 262 ? -16.136 -11.729 9.634 1.00 20.58 266 ALA A C 1
ATOM 1980 O O . ALA A 1 262 ? -16.505 -10.943 8.751 1.00 16.34 266 ALA A O 1
ATOM 1982 N N . VAL A 1 263 ? -15.396 -11.338 10.681 1.00 11.38 267 VAL A N 1
ATOM 1983 C CA . VAL A 1 263 ? -14.940 -9.951 10.841 1.00 12.85 267 VAL A CA 1
ATOM 1984 C C . VAL A 1 263 ? -13.713 -9.627 10.001 1.00 16.16 267 VAL A C 1
ATOM 1985 O O . VAL A 1 263 ? -13.353 -8.452 9.863 1.00 14.76 267 VAL A O 1
ATOM 1989 N N . ILE A 1 264 ? -13.068 -10.624 9.400 1.00 12.71 268 ILE A N 1
ATOM 1990 C CA . ILE A 1 264 ? -11.790 -10.370 8.730 1.00 10.90 268 ILE A CA 1
ATOM 1991 C C . ILE A 1 264 ? -11.914 -9.348 7.609 1.00 15.87 268 ILE A C 1
ATOM 1992 O O . ILE A 1 264 ? -11.001 -8.519 7.461 1.00 14.47 268 ILE A O 1
ATOM 1997 N N . PRO A 1 265 ? -12.981 -9.318 6.803 1.00 16.54 269 PRO A N 1
ATOM 1998 C CA . PRO A 1 265 ? -13.013 -8.297 5.735 1.00 15.92 269 PRO A CA 1
ATOM 1999 C C . PRO A 1 265 ? -13.038 -6.870 6.266 1.00 16.35 269 PRO A C 1
ATOM 2000 O O . PRO A 1 265 ? -12.319 -6.018 5.726 1.00 16.83 269 PRO A O 1
ATOM 2004 N N . THR A 1 266 ? -13.796 -6.584 7.331 1.00 12.97 270 THR A N 1
ATOM 2005 C CA . THR A 1 266 ? -13.726 -5.234 7.885 1.00 14.35 270 THR A CA 1
ATOM 2006 C C . THR A 1 266 ? -12.393 -5.018 8.585 1.00 13.09 270 THR A C 1
ATOM 2007 O O . THR A 1 266 ? -11.891 -3.890 8.612 1.00 14.76 270 THR A O 1
ATOM 2011 N N . ALA A 1 267 ? -11.781 -6.086 9.117 1.00 11.92 271 ALA A N 1
ATOM 2012 C CA . ALA A 1 267 ? -10.472 -5.939 9.746 1.00 11.59 271 ALA A CA 1
ATOM 2013 C C . ALA A 1 267 ? -9.415 -5.526 8.729 1.00 13.14 271 ALA A C 1
ATOM 2014 O O . ALA A 1 267 ? -8.535 -4.714 9.033 1.00 12.02 271 ALA A O 1
ATOM 2016 N N . VAL A 1 268 ? -9.478 -6.087 7.520 1.00 11.88 272 VAL A N 1
ATOM 2017 C CA . VAL A 1 268 ? -8.502 -5.729 6.486 1.00 10.88 272 VAL A CA 1
ATOM 2018 C C . VAL A 1 268 ? -8.609 -4.247 6.157 1.00 10.05 272 VAL A C 1
ATOM 2019 O O . VAL A 1 268 ? -7.598 -3.549 6.043 1.00 11.06 272 VAL A O 1
ATOM 2023 N N . GLU A 1 269 ? -9.835 -3.738 6.007 1.00 9.02 273 GLU A N 1
ATOM 2024 C CA . GLU A 1 269 ? -9.992 -2.307 5.705 1.00 10.53 273 GLU A CA 1
ATOM 2025 C C . GLU A 1 269 ? -9.522 -1.433 6.858 1.00 12.76 273 GLU A C 1
ATOM 2026 O O . GLU A 1 269 ? -8.918 -0.373 6.635 1.00 9.35 273 GLU A O 1
ATOM 2032 N N . GLU A 1 270 ? -9.796 -1.848 8.100 1.00 10.93 274 GLU A N 1
ATOM 2033 C CA . GLU A 1 270 ? -9.368 -1.040 9.242 1.00 14.13 274 GLU A CA 1
ATOM 2034 C C . GLU A 1 270 ? -7.852 -1.044 9.399 1.00 13.45 274 GLU A C 1
ATOM 2035 O O . GLU A 1 270 ? -7.265 -0.051 9.850 1.00 13.91 274 GLU A O 1
ATOM 2041 N N . ILE A 1 271 ? -7.204 -2.161 9.076 1.00 11.17 275 ILE A N 1
ATOM 2042 C CA . ILE A 1 271 ? -5.744 -2.199 9.063 1.00 9.99 275 ILE A CA 1
ATOM 2043 C C . ILE A 1 271 ? -5.202 -1.261 7.989 1.00 11.76 275 ILE A C 1
ATOM 2044 O O . ILE A 1 271 ? -4.260 -0.489 8.217 1.00 11.85 275 ILE A O 1
ATOM 2049 N N . LEU A 1 272 ? -5.799 -1.299 6.798 1.00 10.07 276 LEU A N 1
ATOM 2050 C CA . LEU A 1 272 ? -5.380 -0.359 5.764 1.00 11.10 276 LEU A CA 1
ATOM 2051 C C . LEU A 1 272 ? -5.542 1.086 6.235 1.00 11.64 276 LEU A C 1
ATOM 2052 O O . LEU A 1 272 ? -4.660 1.919 5.992 1.00 11.83 276 LEU A O 1
ATOM 2057 N N . ARG A 1 273 ? -6.674 1.407 6.882 1.00 11.63 277 ARG A N 1
ATOM 2058 C CA . ARG A 1 273 ? -6.912 2.776 7.360 1.00 11.42 277 ARG A CA 1
ATOM 2059 C C . ARG A 1 273 ? -5.913 3.155 8.435 1.00 14.47 277 ARG A C 1
ATOM 2060 O O . ARG A 1 273 ? -5.245 4.195 8.355 1.00 12.14 277 ARG A O 1
ATOM 2068 N N . TYR A 1 274 ? -5.832 2.334 9.474 1.00 11.56 278 TYR A N 1
ATOM 2069 C CA . TYR A 1 274 ? -5.092 2.712 10.668 1.00 14.20 278 TYR A CA 1
ATOM 2070 C C . TYR A 1 274 ? -3.590 2.614 10.463 1.00 17.67 278 TYR A C 1
ATOM 2071 O O . TYR A 1 274 ? -2.833 3.394 11.054 1.00 15.24 278 TYR A O 1
ATOM 2080 N N . GLU A 1 275 ? -3.134 1.664 9.645 1.00 15.60 279 GLU A N 1
ATOM 2081 C CA . GLU A 1 275 ? -1.710 1.434 9.465 1.00 14.42 279 GLU A CA 1
ATOM 2082 C C . GLU A 1 275 ? -1.232 1.865 8.088 1.00 17.42 279 GLU A C 1
ATOM 2083 O O . GLU A 1 275 ? -0.221 1.348 7.593 1.00 17.48 279 GLU A O 1
ATOM 2089 N N . ALA A 1 276 ? -1.966 2.780 7.441 1.00 15.48 280 ALA A N 1
ATOM 2090 C CA . ALA A 1 276 ? -1.509 3.436 6.225 1.00 16.79 280 ALA A CA 1
ATOM 2091 C C . ALA A 1 276 ? -0.034 3.750 6.408 1.00 17.45 280 ALA A C 1
ATOM 2092 O O . ALA A 1 276 ? 0.336 4.458 7.353 1.00 20.44 280 ALA A O 1
ATOM 2094 N N . PRO A 1 277 ? 0.875 3.136 5.613 1.00 19.64 281 PRO A N 1
ATOM 2095 C CA . PRO A 1 277 ? 2.301 3.201 5.919 1.00 22.28 281 PRO A CA 1
ATOM 2096 C C . PRO A 1 277 ? 3.080 4.407 5.447 1.00 24.03 281 PRO A C 1
ATOM 2097 O O . PRO A 1 277 ? 4.296 4.479 5.670 1.00 21.76 281 PRO A O 1
ATOM 2101 N N . SER A 1 278 ? 2.386 5.333 4.777 1.00 20.33 282 SER A N 1
ATOM 2102 C CA . SER A 1 278 ? 3.055 6.533 4.212 1.00 20.39 282 SER A CA 1
ATOM 2103 C C . SER A 1 278 ? 2.426 7.806 4.793 1.00 23.01 282 SER A C 1
ATOM 2104 O O . SER A 1 278 ? 1.268 8.109 4.437 1.00 21.61 282 SER A O 1
ATOM 2107 N N . ASP A 1 279 ? 3.162 8.514 5.650 1.00 21.92 283 ASP A N 1
ATOM 2108 C CA . ASP A 1 279 ? 2.666 9.775 6.249 1.00 14.08 283 ASP A CA 1
ATOM 2109 C C . ASP A 1 279 ? 2.497 10.822 5.151 1.00 18.42 283 ASP A C 1
ATOM 2110 O O . ASP A 1 279 ? 1.684 11.724 5.324 1.00 17.51 283 ASP A O 1
ATOM 2115 N N . GLY A 1 280 ? 3.268 10.688 4.081 1.00 19.34 284 GLY A N 1
ATOM 2116 C CA . GLY A 1 280 ? 3.122 11.614 2.950 1.00 22.27 284 GLY A CA 1
ATOM 2117 C C . GLY A 1 280 ? 3.094 10.901 1.618 1.00 23.28 284 GLY A C 1
ATOM 2118 O O . GLY A 1 280 ? 3.567 9.757 1.554 1.00 27.79 284 GLY A O 1
ATOM 2119 N N . GLY A 1 281 ? 2.599 11.575 0.588 1.00 17.67 285 GLY A N 1
ATOM 2120 C CA . GLY A 1 281 ? 2.488 10.956 -0.733 1.00 18.48 285 GLY A CA 1
ATOM 2121 C C . GLY A 1 281 ? 3.098 11.778 -1.842 1.00 16.02 285 GLY A C 1
ATOM 2122 O O . GLY A 1 281 ? 3.551 12.905 -1.584 1.00 17.75 285 GLY A O 1
ATOM 2123 N N . LEU A 1 282 ? 3.096 11.214 -3.038 1.00 15.84 286 LEU A N 1
ATOM 2124 C CA . LEU A 1 282 ? 3.646 11.905 -4.225 1.00 14.80 286 LEU A CA 1
ATOM 2125 C C . LEU A 1 282 ? 3.012 13.294 -4.404 1.00 13.00 286 LEU A C 1
ATOM 2126 O O . LEU A 1 282 ? 1.794 13.416 -4.285 1.00 15.80 286 LEU A O 1
ATOM 2131 N N . LEU A 1 283 ? 3.845 14.291 -4.680 1.00 14.01 287 LEU A N 1
ATOM 2132 C CA . LEU A 1 283 ? 3.378 15.669 -4.799 1.00 15.99 287 LEU A CA 1
ATOM 2133 C C . LEU A 1 283 ? 2.484 15.840 -6.029 1.00 14.66 287 LEU A C 1
ATOM 2134 O O . LEU A 1 283 ? 2.674 15.177 -7.054 1.00 12.66 287 LEU A O 1
ATOM 2139 N N . ARG A 1 284 ? 1.516 16.748 -5.902 1.00 12.64 288 ARG A N 1
ATOM 2140 C CA . ARG A 1 284 ? 0.640 17.114 -7.038 1.00 15.06 288 ARG A CA 1
ATOM 2141 C C . ARG A 1 284 ? 0.885 18.603 -7.371 1.00 15.14 288 ARG A C 1
ATOM 2142 O O . ARG A 1 284 ? 0.888 19.419 -6.447 1.00 13.99 288 ARG A O 1
ATOM 2150 N N . MET A 1 285 ? 1.135 18.901 -8.636 1.00 12.15 289 MET A N 1
ATOM 2151 C CA . MET A 1 285 ? 1.377 20.289 -9.022 1.00 15.07 289 MET A CA 1
ATOM 2152 C C . MET A 1 285 ? 0.089 20.883 -9.559 1.00 12.84 289 MET A C 1
ATOM 2153 O O . MET A 1 285 ? -0.424 20.388 -10.575 1.00 14.90 289 MET A O 1
ATOM 2158 N N . PRO A 1 286 ? -0.465 21.948 -8.921 1.00 14.70 290 PRO A N 1
ATOM 2159 C CA . PRO A 1 286 ? -1.653 22.645 -9.475 1.00 14.19 290 PRO A CA 1
ATOM 2160 C C . PRO A 1 286 ? -1.281 23.298 -10.808 1.00 17.29 290 PRO A C 1
ATOM 2161 O O . PRO A 1 286 ? -0.289 24.047 -10.863 1.00 15.10 290 PRO A O 1
ATOM 2165 N N . THR A 1 287 ? -2.050 23.006 -11.851 1.00 14.76 291 THR A N 1
ATOM 2166 C CA . THR A 1 287 ? -1.792 23.636 -13.144 1.00 18.45 291 THR A CA 1
ATOM 2167 C C . THR A 1 287 ? -2.604 24.907 -13.325 1.00 20.50 291 THR A C 1
ATOM 2168 O O . THR A 1 287 ? -2.536 25.534 -14.389 1.00 23.44 291 THR A O 1
ATOM 2172 N N . LYS A 1 288 ? -3.292 25.282 -12.242 1.00 16.49 292 LYS A N 1
ATOM 2173 C CA . LYS A 1 288 ? -4.102 26.522 -12.190 1.00 19.11 292 LYS A CA 1
ATOM 2174 C C . LYS A 1 288 ? -4.491 26.644 -10.709 1.00 19.19 292 LYS A C 1
ATOM 2175 O O . LYS A 1 288 ? -4.336 25.639 -9.987 1.00 17.34 292 LYS A O 1
ATOM 2181 N N . ASP A 1 289 ? -4.936 27.812 -10.251 1.00 17.50 293 ASP A N 1
ATOM 2182 C CA . ASP A 1 289 ? -5.411 27.928 -8.871 1.00 19.64 293 ASP A CA 1
ATOM 2183 C C . ASP A 1 289 ? -6.578 26.975 -8.643 1.00 20.13 293 ASP A C 1
ATOM 2184 O O . ASP A 1 289 ? -7.549 26.988 -9.401 1.00 23.92 293 ASP A O 1
ATOM 2189 N N . VAL A 1 290 ? -6.441 26.152 -7.605 1.00 16.79 294 VAL A N 1
ATOM 2190 C CA . VAL A 1 290 ? -7.472 25.116 -7.330 1.00 18.10 294 VAL A CA 1
ATOM 2191 C C . VAL A 1 290 ? -8.152 25.380 -5.977 1.00 19.90 294 VAL A C 1
ATOM 2192 O O . VAL A 1 290 ? -7.467 25.461 -4.974 1.00 14.43 294 VAL A O 1
ATOM 2196 N N . ARG A 1 291 ? -9.474 25.468 -6.011 1.00 15.62 295 ARG A N 1
ATOM 2197 C CA . ARG A 1 291 ? -10.250 25.700 -4.780 1.00 17.74 295 ARG A CA 1
ATOM 2198 C C . ARG A 1 291 ? -10.451 24.350 -4.095 1.00 22.65 295 ARG A C 1
ATOM 2199 O O . ARG A 1 291 ? -11.145 23.490 -4.656 1.00 20.50 295 ARG A O 1
ATOM 2201 N N . LEU A 1 292 ? -9.808 24.168 -2.959 1.00 15.16 296 LEU A N 1
ATOM 2202 C CA . LEU A 1 292 ? -10.026 22.931 -2.185 1.00 15.99 296 LEU A CA 1
ATOM 2203 C C . LEU A 1 292 ? -11.073 23.257 -1.109 1.00 20.13 296 LEU A C 1
ATOM 2204 O O . LEU A 1 292 ? -11.357 24.436 -0.882 1.00 18.40 296 LEU A O 1
ATOM 2209 N N . PRO A 1 293 ? -11.662 22.259 -0.443 1.00 16.64 297 PRO A N 1
ATOM 2210 C CA . PRO A 1 293 ? -12.641 22.580 0.612 1.00 16.57 297 PRO A CA 1
ATOM 2211 C C . PRO A 1 293 ? -12.112 23.506 1.700 1.00 20.83 297 PRO A C 1
ATOM 2212 O O . PRO A 1 293 ? -12.878 24.335 2.208 1.00 18.19 297 PRO A O 1
ATOM 2216 N N . SER A 1 294 ? -10.828 23.445 2.044 1.00 13.38 298 SER A N 1
ATOM 2217 C CA . SER A 1 294 ? -10.304 24.265 3.132 1.00 15.99 298 SER A CA 1
ATOM 2218 C C . SER A 1 294 ? -9.625 25.548 2.663 1.00 23.18 298 SER A C 1
ATOM 2219 O O . SER A 1 294 ? -9.220 26.359 3.505 1.00 18.97 298 SER A O 1
ATOM 2222 N N . GLY A 1 295 ? -9.472 25.749 1.364 1.00 16.61 299 GLY A N 1
ATOM 2223 C CA . GLY A 1 295 ? -8.756 26.913 0.880 1.00 21.58 299 GLY A CA 1
ATOM 2224 C C . GLY A 1 295 ? -8.297 26.699 -0.547 1.00 17.23 299 GLY A C 1
ATOM 2225 O O . GLY A 1 295 ? -8.545 25.668 -1.160 1.00 16.55 299 GLY A O 1
ATOM 2226 N N . VAL A 1 296 ? -7.601 27.694 -1.057 1.00 18.13 300 VAL A N 1
ATOM 2227 C CA . VAL A 1 296 ? -7.127 27.654 -2.437 1.00 16.78 300 VAL A CA 1
ATOM 2228 C C . VAL A 1 296 ? -5.644 27.322 -2.440 1.00 15.23 300 VAL A C 1
ATOM 2229 O O . VAL A 1 296 ? -4.879 27.847 -1.621 1.00 17.10 300 VAL A O 1
ATOM 2233 N N . VAL A 1 297 ? -5.223 26.444 -3.351 1.00 14.61 301 VAL A N 1
ATOM 2234 C CA . VAL A 1 297 ? -3.803 26.198 -3.573 1.00 13.67 301 VAL A CA 1
ATOM 2235 C C . VAL A 1 297 ? -3.435 26.836 -4.903 1.00 15.19 301 VAL A C 1
ATOM 2236 O O . VAL A 1 297 ? -4.184 26.726 -5.883 1.00 14.94 301 VAL A O 1
ATOM 2240 N N . GLY A 1 298 ? -2.310 27.545 -4.925 1.00 15.86 302 GLY A N 1
ATOM 2241 C CA . GLY A 1 298 ? -1.988 28.374 -6.073 1.00 16.34 302 GLY A CA 1
ATOM 2242 C C . GLY A 1 298 ? -1.354 27.586 -7.206 1.00 18.26 302 GLY A C 1
ATOM 2243 O O . GLY A 1 298 ? -0.685 26.573 -7.000 1.00 15.51 302 GLY A O 1
ATOM 2244 N N . GLU A 1 299 ? -1.554 28.087 -8.423 1.00 16.89 303 GLU A N 1
ATOM 2245 C CA . GLU A 1 299 ? -0.876 27.531 -9.586 1.00 18.95 303 GLU A CA 1
ATOM 2246 C C . GLU A 1 299 ? 0.622 27.423 -9.340 1.00 18.98 303 GLU A C 1
ATOM 2247 O O . GLU A 1 299 ? 1.257 28.361 -8.850 1.00 16.94 303 GLU A O 1
ATOM 2253 N N . GLY A 1 300 ? 1.189 26.265 -9.667 1.00 15.90 304 GLY A N 1
ATOM 2254 C CA . GLY A 1 300 ? 2.621 26.070 -9.528 1.00 18.25 304 GLY A CA 1
ATOM 2255 C C . GLY A 1 300 ? 3.139 25.839 -8.123 1.00 17.92 304 GLY A C 1
ATOM 2256 O O . GLY A 1 300 ? 4.363 25.767 -7.947 1.00 16.74 304 GLY A O 1
ATOM 2257 N N . GLN A 1 301 ? 2.263 25.708 -7.124 1.00 14.24 305 GLN A N 1
ATOM 2258 C CA . GLN A 1 301 ? 2.658 25.511 -5.730 1.00 17.77 305 GLN A CA 1
ATOM 2259 C C . GLN A 1 301 ? 2.306 24.074 -5.341 1.00 16.33 305 GLN A C 1
ATOM 2260 O O . GLN A 1 301 ? 1.142 23.761 -5.084 1.00 15.65 305 GLN A O 1
ATOM 2266 N N . ALA A 1 302 ? 3.314 23.205 -5.300 1.00 16.96 306 ALA A N 1
ATOM 2267 C CA . ALA A 1 302 ? 3.052 21.773 -5.170 1.00 15.19 306 ALA A CA 1
ATOM 2268 C C . ALA A 1 302 ? 2.391 21.455 -3.832 1.00 16.49 306 ALA A C 1
ATOM 2269 O O . ALA A 1 302 ? 2.606 22.145 -2.825 1.00 14.62 306 ALA A O 1
ATOM 2271 N N . VAL A 1 303 ? 1.570 20.402 -3.840 1.00 12.69 307 VAL A N 1
ATOM 2272 C CA . VAL A 1 303 ? 0.805 19.942 -2.684 1.00 11.57 307 VAL A CA 1
ATOM 2273 C C . VAL A 1 303 ? 1.231 18.512 -2.364 1.00 15.66 307 VAL A C 1
ATOM 2274 O O . VAL A 1 303 ? 1.301 17.668 -3.263 1.00 13.06 307 VAL A O 1
ATOM 2278 N N . MET A 1 304 ? 1.565 18.259 -1.090 1.00 13.72 308 MET A N 1
ATOM 2279 C CA . MET A 1 304 ? 1.725 16.909 -0.555 1.00 15.05 308 MET A CA 1
ATOM 2280 C C . MET A 1 304 ? 0.417 16.410 0.037 1.00 14.19 308 MET A C 1
ATOM 2281 O O . MET A 1 304 ? -0.034 16.936 1.069 1.00 14.16 308 MET A O 1
ATOM 2286 N N . PRO A 1 305 ? -0.226 15.412 -0.555 1.00 13.92 309 PRO A N 1
ATOM 2287 C CA . PRO A 1 305 ? -1.371 14.784 0.116 1.00 15.84 309 PRO A CA 1
ATOM 2288 C C . PRO A 1 305 ? -0.875 13.805 1.174 1.00 17.08 309 PRO A C 1
ATOM 2289 O O . PRO A 1 305 ? 0.027 13.000 0.924 1.00 19.56 309 PRO A O 1
ATOM 2293 N N . SER A 1 306 ? -1.460 13.878 2.364 1.00 11.17 310 SER A N 1
ATOM 2294 C CA . SER A 1 306 ? -1.205 12.888 3.403 1.00 14.36 310 SER A CA 1
ATOM 2295 C C . SER A 1 306 ? -2.432 11.990 3.515 1.00 13.60 310 SER A C 1
ATOM 2296 O O . SER A 1 306 ? -3.403 12.318 4.194 1.00 11.97 310 SER A O 1
ATOM 2299 N N . MET A 1 307 ? -2.369 10.835 2.882 1.00 12.95 311 MET A N 1
ATOM 2300 C CA . MET A 1 307 ? -3.481 9.869 2.999 1.00 12.80 311 MET A CA 1
ATOM 2301 C C . MET A 1 307 ? -3.565 9.382 4.467 1.00 13.39 311 MET A C 1
ATOM 2302 O O . MET A 1 307 ? -4.676 9.175 4.967 1.00 12.62 311 MET A O 1
ATOM 2307 N N . ALA A 1 308 ? -2.417 9.241 5.123 1.00 12.06 312 ALA A N 1
ATOM 2308 C CA . ALA A 1 308 ? -2.460 8.780 6.510 1.00 16.56 312 ALA A CA 1
ATOM 2309 C C . ALA A 1 308 ? -3.210 9.764 7.413 1.00 13.51 312 ALA A C 1
ATOM 2310 O O . ALA A 1 308 ? -3.984 9.350 8.291 1.00 13.03 312 ALA A O 1
ATOM 2312 N N . ALA A 1 309 ? -2.977 11.069 7.236 1.00 12.33 313 ALA A N 1
ATOM 2313 C CA . ALA A 1 309 ? -3.700 12.059 8.033 1.00 10.82 313 ALA A CA 1
ATOM 2314 C C . ALA A 1 309 ? -5.176 12.094 7.659 1.00 11.78 313 ALA A C 1
ATOM 2315 O O . ALA A 1 309 ? -6.049 12.245 8.525 1.00 11.79 313 ALA A O 1
ATOM 2317 N N . ALA A 1 310 ? -5.472 11.993 6.366 1.00 10.77 314 ALA A N 1
ATOM 2318 C CA . ALA A 1 310 ? -6.868 11.921 5.939 1.00 11.55 314 ALA A CA 1
ATOM 2319 C C . ALA A 1 310 ? -7.575 10.764 6.615 1.00 10.19 314 ALA A C 1
ATOM 2320 O O . ALA A 1 310 ? -8.755 10.861 6.985 1.00 10.70 314 ALA A O 1
ATOM 2322 N N . ASN A 1 311 ? -6.852 9.661 6.807 1.00 10.89 315 ASN A N 1
ATOM 2323 C CA . ASN A 1 311 ? -7.421 8.425 7.328 1.00 11.41 315 ASN A CA 1
ATOM 2324 C C . ASN A 1 311 ? -7.806 8.528 8.792 1.00 12.14 315 ASN A C 1
ATOM 2325 O O . ASN A 1 311 ? -8.478 7.621 9.306 1.00 12.46 315 ASN A O 1
ATOM 2330 N N . ARG A 1 312 ? -7.400 9.599 9.473 1.00 9.90 316 ARG A N 1
ATOM 2331 C CA . ARG A 1 312 ? -7.759 9.810 10.874 1.00 9.69 316 ARG A CA 1
ATOM 2332 C C . ARG A 1 312 ? -8.550 11.098 11.060 1.00 13.77 316 ARG A C 1
ATOM 2333 O O . ARG A 1 312 ? -8.606 11.658 12.167 1.00 12.73 316 ARG A O 1
ATOM 2341 N N . ASP A 1 313 ? -9.202 11.553 10.003 1.00 12.91 317 ASP A N 1
ATOM 2342 C CA . ASP A 1 313 ? -9.964 12.788 10.061 1.00 14.00 317 ASP A CA 1
ATOM 2343 C C . ASP A 1 313 ? -11.320 12.511 10.714 1.00 13.91 317 ASP A C 1
ATOM 2344 O O . ASP A 1 313 ? -12.107 11.723 10.175 1.00 14.97 317 ASP A O 1
ATOM 2349 N N . PRO A 1 314 ? -11.616 13.103 11.878 1.00 12.98 318 PRO A N 1
ATOM 2350 C CA . PRO A 1 314 ? -12.897 12.821 12.555 1.00 14.21 318 PRO A CA 1
ATOM 2351 C C . PRO A 1 314 ? -14.130 13.224 11.760 1.00 16.73 318 PRO A C 1
ATOM 2352 O O . PRO A 1 314 ? -15.235 12.797 12.119 1.00 18.22 318 PRO A O 1
ATOM 2356 N N . GLU A 1 315 ? -13.989 14.066 10.732 1.00 15.38 319 GLU A N 1
ATOM 2357 C CA . GLU A 1 315 ? -15.132 14.405 9.882 1.00 17.79 319 GLU A CA 1
ATOM 2358 C C . GLU A 1 315 ? -15.674 13.191 9.147 1.00 21.39 319 GLU A C 1
ATOM 2359 O O . GLU A 1 315 ? -16.849 13.161 8.759 1.00 18.52 319 GLU A O 1
ATOM 2365 N N . VAL A 1 316 ? -14.826 12.195 8.922 1.00 15.57 320 VAL A N 1
ATOM 2366 C CA . VAL A 1 316 ? -15.146 11.061 8.080 1.00 13.08 320 VAL A CA 1
ATOM 2367 C C . VAL A 1 316 ? -15.183 9.763 8.874 1.00 14.84 320 VAL A C 1
ATOM 2368 O O . VAL A 1 316 ? -16.016 8.889 8.602 1.00 16.80 320 VAL A O 1
ATOM 2372 N N . PHE A 1 317 ? -14.318 9.627 9.881 1.00 14.01 321 PHE A N 1
ATOM 2373 C CA . PHE A 1 317 ? -14.202 8.412 10.679 1.00 14.19 321 PHE A CA 1
ATOM 2374 C C . PHE A 1 317 ? -14.483 8.734 12.141 1.00 18.69 321 PHE A C 1
ATOM 2375 O O . PHE A 1 317 ? -13.708 9.454 12.779 1.00 18.06 321 PHE A O 1
ATOM 2383 N N . THR A 1 318 ? -15.578 8.188 12.670 1.00 16.36 322 THR A N 1
ATOM 2384 C CA . THR A 1 318 ? -15.913 8.398 14.077 1.00 16.71 322 THR A CA 1
ATOM 2385 C C . THR A 1 318 ? -14.876 7.735 14.969 1.00 16.42 322 THR A C 1
ATOM 2386 O O . THR A 1 318 ? -14.440 6.611 14.705 1.00 16.48 322 THR A O 1
ATOM 2390 N N . ASP A 1 319 ? -14.497 8.413 16.049 1.00 17.14 323 ASP A N 1
ATOM 2391 C CA . ASP A 1 319 ? -13.421 7.948 16.918 1.00 15.06 323 ASP A CA 1
ATOM 2392 C C . ASP A 1 319 ? -12.199 7.522 16.100 1.00 14.34 323 ASP A C 1
ATOM 2393 O O . ASP A 1 319 ? -11.765 6.364 16.174 1.00 14.57 323 ASP A O 1
ATOM 2398 N N . PRO A 1 320 ? -11.615 8.437 15.322 1.00 14.62 324 PRO A N 1
ATOM 2399 C CA . PRO A 1 320 ? -10.600 8.042 14.326 1.00 13.14 324 PRO A CA 1
ATOM 2400 C C . PRO A 1 320 ? -9.313 7.477 14.907 1.00 15.81 324 PRO A C 1
ATOM 2401 O O . PRO A 1 320 ? -8.588 6.771 14.192 1.00 12.75 324 PRO A O 1
ATOM 2405 N N . GLU A 1 321 ? -8.996 7.761 16.165 1.00 14.85 325 GLU A N 1
ATOM 2406 C CA . GLU A 1 321 ? -7.798 7.229 16.788 1.00 13.07 325 GLU A CA 1
ATOM 2407 C C . GLU A 1 321 ? -8.027 5.868 17.435 1.00 18.06 325 GLU A C 1
ATOM 2408 O O . GLU A 1 321 ? -7.091 5.297 17.987 1.00 19.31 325 GLU A O 1
ATOM 2414 N N . THR A 1 322 ? -9.239 5.330 17.363 1.00 12.60 326 THR A N 1
ATOM 2415 C CA . THR A 1 322 ? -9.510 3.980 17.840 1.00 16.19 326 THR A CA 1
ATOM 2416 C C . THR A 1 322 ? -9.339 2.978 16.705 1.00 15.39 326 THR A C 1
ATOM 2417 O O . THR A 1 322 ? -9.879 3.175 15.612 1.00 14.62 326 THR A O 1
ATOM 2421 N N . PHE A 1 323 ? -8.569 1.915 16.958 1.00 12.73 327 PHE A N 1
ATOM 2422 C CA . PHE A 1 323 ? -8.492 0.773 16.048 1.00 11.76 327 PHE A CA 1
ATOM 2423 C C . PHE A 1 323 ? -9.614 -0.197 16.408 1.00 15.51 327 PHE A C 1
ATOM 2424 O O . PHE A 1 323 ? -9.680 -0.677 17.546 1.00 13.32 327 PHE A O 1
ATOM 2432 N N . ASP A 1 324 ? -10.498 -0.469 15.455 1.00 14.23 328 ASP A N 1
ATOM 2433 C CA . ASP A 1 324 ? -11.691 -1.294 15.672 1.00 15.06 328 ASP A CA 1
ATOM 2434 C C . ASP A 1 324 ? -11.883 -2.181 14.452 1.00 11.98 328 ASP A C 1
ATOM 2435 O O . ASP A 1 324 ? -12.318 -1.692 13.403 1.00 14.53 328 ASP A O 1
ATOM 2440 N N . VAL A 1 325 ? -11.595 -3.483 14.588 1.00 12.53 329 VAL A N 1
ATOM 2441 C CA . VAL A 1 325 ? -11.706 -4.385 13.436 1.00 13.99 329 VAL A CA 1
ATOM 2442 C C . VAL A 1 325 ? -13.143 -4.509 12.941 1.00 14.47 329 VAL A C 1
ATOM 2443 O O . VAL A 1 325 ? -13.372 -4.959 11.809 1.00 14.19 329 VAL A O 1
ATOM 2447 N N . ARG A 1 326 ? -14.121 -4.132 13.763 1.00 11.92 330 ARG A N 1
ATOM 2448 C CA . ARG A 1 326 ? -15.527 -4.182 13.376 1.00 12.28 330 ARG A CA 1
ATOM 2449 C C . ARG A 1 326 ? -16.013 -2.896 12.718 1.00 18.18 330 ARG A C 1
ATOM 2450 O O . ARG A 1 326 ? -17.204 -2.783 12.428 1.00 16.35 330 ARG A O 1
ATOM 2458 N N . ARG A 1 327 ? -15.129 -1.925 12.487 1.00 15.43 331 ARG A N 1
ATOM 2459 C CA . ARG A 1 327 ? -15.537 -0.638 11.937 1.00 14.99 331 ARG A CA 1
ATOM 2460 C C . ARG A 1 327 ? -16.221 -0.830 10.592 1.00 19.07 331 ARG A C 1
ATOM 2461 O O . ARG A 1 327 ? -15.616 -1.329 9.640 1.00 17.87 331 ARG A O 1
ATOM 2469 N N . ALA A 1 328 ? -17.494 -0.435 10.514 1.00 20.80 332 ALA A N 1
ATOM 2470 C CA . ALA A 1 328 ? -18.245 -0.686 9.292 1.00 19.22 332 ALA A CA 1
ATOM 2471 C C . ALA A 1 328 ? -17.936 0.351 8.220 1.00 17.35 332 ALA A C 1
ATOM 2472 O O . ALA A 1 328 ? -17.804 0.007 7.038 1.00 21.65 332 ALA A O 1
ATOM 2474 N N . LYS A 1 329 ? -17.813 1.614 8.604 1.00 16.30 333 LYS A N 1
ATOM 2475 C CA . LYS A 1 329 ? -17.572 2.686 7.649 1.00 16.59 333 LYS A CA 1
ATOM 2476 C C . LYS A 1 329 ? -16.072 2.926 7.578 1.00 15.51 333 LYS A C 1
ATOM 2477 O O . LYS A 1 329 ? -15.462 3.388 8.546 1.00 17.21 333 LYS A O 1
ATOM 2483 N N . CYS A 1 330 ? -15.477 2.618 6.430 1.00 14.42 334 CYS A N 1
ATOM 2484 C CA . CYS A 1 330 ? -14.031 2.763 6.339 1.00 12.11 334 CYS A CA 1
ATOM 2485 C C . CYS A 1 330 ? -13.580 3.196 4.947 1.00 13.41 334 CYS A C 1
ATOM 2486 O O . CYS A 1 330 ? -12.813 2.480 4.286 1.00 12.60 334 CYS A O 1
ATOM 2489 N N . PRO A 1 331 ? -13.993 4.369 4.483 1.00 10.77 335 PRO A N 1
ATOM 2490 C CA . PRO A 1 331 ? -13.568 4.844 3.149 1.00 10.61 335 PRO A CA 1
ATOM 2491 C C . PRO A 1 331 ? -12.164 5.433 3.174 1.00 11.78 335 PRO A C 1
ATOM 2492 O O . PRO A 1 331 ? -11.950 6.614 2.853 1.00 10.31 335 PRO A O 1
ATOM 2496 N N . HIS A 1 332 ? -11.189 4.609 3.577 1.00 12.52 336 HIS A N 1
ATOM 2497 C CA . HIS A 1 332 ? -9.821 5.091 3.708 1.00 10.84 336 HIS A CA 1
ATOM 2498 C C . HIS A 1 332 ? -9.244 5.421 2.331 1.00 12.19 336 HIS A C 1
ATOM 2499 O O . HIS A 1 332 ? -9.727 4.946 1.292 1.00 10.03 336 HIS A O 1
ATOM 2506 N N . LEU A 1 333 ? -8.192 6.247 2.334 1.00 10.60 337 LEU A N 1
ATOM 2507 C CA . LEU A 1 333 ? -7.472 6.630 1.121 1.00 11.41 337 LEU A CA 1
ATOM 2508 C C . LEU A 1 333 ? -6.124 5.920 1.020 1.00 11.02 337 LEU A C 1
ATOM 2509 O O . LEU A 1 333 ? -5.191 6.430 0.388 1.00 12.49 337 LEU A O 1
ATOM 2514 N N . THR A 1 334 ? -6.000 4.740 1.630 1.00 8.62 338 THR A N 1
ATOM 2515 C CA . THR A 1 334 ? -4.694 4.085 1.681 1.00 9.32 338 THR A CA 1
ATOM 2516 C C . THR A 1 334 ? -4.265 3.585 0.309 1.00 12.96 338 THR A C 1
ATOM 2517 O O . THR A 1 334 ? -3.067 3.495 0.031 1.00 11.16 338 THR A O 1
ATOM 2521 N N . PHE A 1 335 ? -5.217 3.345 -0.584 1.00 11.01 339 PHE A N 1
ATOM 2522 C CA . PHE A 1 335 ? -4.917 3.039 -1.977 1.00 11.31 339 PHE A CA 1
ATOM 2523 C C . PHE A 1 335 ? -5.006 4.283 -2.865 1.00 10.68 339 PHE A C 1
ATOM 2524 O O . PHE A 1 335 ? -4.980 4.162 -4.099 1.00 12.74 339 PHE A O 1
ATOM 2532 N N . GLY A 1 336 ? -5.096 5.469 -2.263 1.00 11.30 340 GLY A N 1
ATOM 2533 C CA . GLY A 1 336 ? -5.246 6.696 -3.029 1.00 11.00 340 GLY A CA 1
ATOM 2534 C C . GLY A 1 336 ? -6.660 6.875 -3.557 1.00 11.64 340 GLY A C 1
ATOM 2535 O O . GLY A 1 336 ? -7.638 6.365 -3.002 1.00 11.66 340 GLY A O 1
ATOM 2536 N N . GLN A 1 337 ? -6.754 7.592 -4.670 1.00 10.02 341 GLN A N 1
ATOM 2537 C CA . GLN A 1 337 ? -8.033 7.942 -5.263 1.00 11.46 341 GLN A CA 1
ATOM 2538 C C . GLN A 1 337 ? -7.724 8.669 -6.567 1.00 13.52 341 GLN A C 1
ATOM 2539 O O . GLN A 1 337 ? -6.621 9.189 -6.750 1.00 11.63 341 GLN A O 1
ATOM 2545 N N . GLY A 1 338 ? -8.682 8.657 -7.488 1.00 13.66 342 GLY A N 1
ATOM 2546 C CA . GLY A 1 338 ? -8.499 9.389 -8.729 1.00 13.19 342 GLY A CA 1
ATOM 2547 C C . GLY A 1 338 ? -7.653 8.613 -9.725 1.00 14.07 342 GLY A C 1
ATOM 2548 O O . GLY A 1 338 ? -7.579 7.389 -9.686 1.00 13.40 342 GLY A O 1
ATOM 2549 N N . ALA A 1 339 ? -6.991 9.360 -10.617 1.00 15.73 343 ALA A N 1
ATOM 2550 C CA . ALA A 1 339 ? -6.295 8.760 -11.754 1.00 19.23 343 ALA A CA 1
ATOM 2551 C C . ALA A 1 339 ? -5.258 7.730 -11.323 1.00 15.63 343 ALA A C 1
ATOM 2552 O O . ALA A 1 339 ? -5.113 6.685 -11.971 1.00 15.79 343 ALA A O 1
ATOM 2554 N N . HIS A 1 340 ? -4.507 8.005 -10.252 1.00 12.71 344 HIS A N 1
ATOM 2555 C CA . HIS A 1 340 ? -3.417 7.115 -9.862 1.00 13.96 344 HIS A CA 1
ATOM 2556 C C . HIS A 1 340 ? -3.807 6.138 -8.749 1.00 13.58 344 HIS A C 1
ATOM 2557 O O . HIS A 1 340 ? -2.918 5.595 -8.080 1.00 12.66 344 HIS A O 1
ATOM 2564 N N . TYR A 1 341 ? -5.104 5.891 -8.557 1.00 13.37 345 TYR A N 1
ATOM 2565 C CA . TYR A 1 341 ? -5.568 4.868 -7.624 1.00 13.37 345 TYR A CA 1
ATOM 2566 C C . TYR A 1 341 ? -4.792 3.575 -7.837 1.00 15.46 345 TYR A C 1
ATOM 2567 O O . TYR A 1 341 ? -4.576 3.155 -8.973 1.00 12.60 345 TYR A O 1
ATOM 2576 N N . CYS A 1 342 ? -4.365 2.960 -6.741 1.00 11.93 346 CYS A N 1
ATOM 2577 C CA . CYS A 1 342 ? -3.578 1.733 -6.775 1.00 11.48 346 CYS A CA 1
ATOM 2578 C C . CYS A 1 342 ? -4.107 0.740 -7.797 1.00 13.72 346 CYS A C 1
ATOM 2579 O O . CYS A 1 342 ? -5.226 0.248 -7.672 1.00 13.82 346 CYS A O 1
ATOM 2582 N N . ALA A 1 343 ? -3.278 0.427 -8.793 1.00 15.38 347 ALA A N 1
ATOM 2583 C CA . ALA A 1 343 ? -3.662 -0.532 -9.813 1.00 16.97 347 ALA A CA 1
ATOM 2584 C C . ALA A 1 343 ? -3.734 -1.950 -9.270 1.00 17.34 347 ALA A C 1
ATOM 2585 O O . ALA A 1 343 ? -4.403 -2.799 -9.872 1.00 17.12 347 ALA A O 1
ATOM 2587 N N . GLY A 1 344 ? -3.040 -2.236 -8.169 1.00 15.26 348 GLY A N 1
ATOM 2588 C CA . GLY A 1 344 ? -3.069 -3.576 -7.611 1.00 16.19 348 GLY A CA 1
ATOM 2589 C C . GLY A 1 344 ? -3.943 -3.724 -6.379 1.00 18.01 348 GLY A C 1
ATOM 2590 O O . GLY A 1 344 ? -3.823 -4.724 -5.660 1.00 16.46 348 GLY A O 1
ATOM 2591 N N . ALA A 1 345 ? -4.847 -2.766 -6.139 1.00 13.05 349 ALA A N 1
ATOM 2592 C CA . ALA A 1 345 ? -5.628 -2.762 -4.896 1.00 12.89 349 ALA A CA 1
ATOM 2593 C C . ALA A 1 345 ? -6.400 -4.064 -4.682 1.00 16.21 349 ALA A C 1
ATOM 2594 O O . ALA A 1 345 ? -6.502 -4.534 -3.547 1.00 15.05 349 ALA A O 1
ATOM 2596 N N . ASN A 1 346 ? -7.005 -4.633 -5.736 1.00 18.46 350 ASN A N 1
ATOM 2597 C CA . ASN A 1 346 ? -7.743 -5.889 -5.548 1.00 18.63 350 ASN A CA 1
ATOM 2598 C C . ASN A 1 346 ? -6.827 -7.013 -5.095 1.00 18.22 350 ASN A C 1
ATOM 2599 O O . ASN A 1 346 ? -7.208 -7.818 -4.237 1.00 18.31 350 ASN A O 1
ATOM 2604 N N . LEU A 1 347 ? -5.643 -7.120 -5.710 1.00 14.83 351 LEU A N 1
ATOM 2605 C CA . LEU A 1 347 ? -4.696 -8.159 -5.316 1.00 15.03 351 LEU A CA 1
ATOM 2606 C C . LEU A 1 347 ? -4.202 -7.929 -3.902 1.00 14.27 351 LEU A C 1
ATOM 2607 O O . LEU A 1 347 ? -4.109 -8.877 -3.113 1.00 16.40 351 LEU A O 1
ATOM 2612 N N . ALA A 1 348 ? -3.873 -6.674 -3.563 1.00 14.16 352 ALA A N 1
ATOM 2613 C CA . ALA A 1 348 ? -3.336 -6.382 -2.233 1.00 13.57 352 ALA A CA 1
ATOM 2614 C C . ALA A 1 348 ? -4.366 -6.679 -1.149 1.00 14.68 352 ALA A C 1
ATOM 2615 O O . ALA A 1 348 ? -4.046 -7.291 -0.123 1.00 14.57 352 ALA A O 1
ATOM 2617 N N . ARG A 1 349 ? -5.618 -6.267 -1.372 1.00 13.70 353 ARG A N 1
ATOM 2618 C CA . ARG A 1 349 ? -6.688 -6.530 -0.411 1.00 14.05 353 ARG A CA 1
ATOM 2619 C C . ARG A 1 349 ? -6.886 -8.027 -0.216 1.00 14.67 353 ARG A C 1
ATOM 2620 O O . ARG A 1 349 ? -7.078 -8.504 0.910 1.00 13.98 353 ARG A O 1
ATOM 2628 N N . HIS A 1 350 ? -6.844 -8.783 -1.308 1.00 11.51 354 HIS A N 1
ATOM 2629 C CA . HIS A 1 350 ? -7.004 -10.231 -1.217 1.00 15.44 354 HIS A CA 1
ATOM 2630 C C . HIS A 1 350 ? -5.864 -10.878 -0.442 1.00 14.26 354 HIS A C 1
ATOM 2631 O O . HIS A 1 350 ? -6.106 -11.768 0.383 1.00 15.33 354 HIS A O 1
ATOM 2638 N N . GLU A 1 351 ? -4.623 -10.446 -0.697 1.00 13.12 355 GLU A N 1
ATOM 2639 C CA . GLU A 1 351 ? -3.468 -10.990 0.019 1.00 13.55 355 GLU A CA 1
ATOM 2640 C C . GLU A 1 351 ? -3.615 -10.785 1.517 1.00 14.34 355 GLU A C 1
ATOM 2641 O O . GLU A 1 351 ? -3.371 -11.702 2.311 1.00 13.20 355 GLU A O 1
ATOM 2647 N N . LEU A 1 352 ? -3.958 -9.562 1.923 1.00 10.21 356 LEU A N 1
ATOM 2648 C CA . LEU A 1 352 ? -4.170 -9.275 3.337 1.00 10.06 356 LEU A CA 1
ATOM 2649 C C . LEU A 1 352 ? -5.274 -10.148 3.911 1.00 12.43 356 LEU A C 1
ATOM 2650 O O . LEU A 1 352 ? -5.131 -10.706 5.001 1.00 10.89 356 LEU A O 1
ATOM 2655 N N . GLN A 1 353 ? -6.395 -10.265 3.202 1.00 12.31 357 GLN A N 1
ATOM 2656 C CA . GLN A 1 353 ? -7.479 -11.124 3.676 1.00 13.50 357 GLN A CA 1
ATOM 2657 C C . GLN A 1 353 ? -7.017 -12.560 3.881 1.00 14.60 357 GLN A C 1
ATOM 2658 O O . GLN A 1 353 ? -7.261 -13.164 4.935 1.00 12.45 357 GLN A O 1
ATOM 2664 N N . VAL A 1 354 ? -6.359 -13.133 2.874 1.00 13.89 358 VAL A N 1
ATOM 2665 C CA . VAL A 1 354 ? -5.929 -14.526 2.972 1.00 13.69 358 VAL A CA 1
ATOM 2666 C C . VAL A 1 354 ? -4.842 -14.691 4.025 1.00 15.40 358 VAL A C 1
ATOM 2667 O O . VAL A 1 354 ? -4.791 -15.717 4.722 1.00 13.11 358 VAL A O 1
ATOM 2671 N N . ALA A 1 355 ? -3.945 -13.708 4.171 1.00 13.13 359 ALA A N 1
ATOM 2672 C CA . ALA A 1 355 ? -2.968 -13.805 5.254 1.00 12.01 359 ALA A CA 1
ATOM 2673 C C . ALA A 1 355 ? -3.667 -13.912 6.611 1.00 14.41 359 ALA A C 1
ATOM 2674 O O . ALA A 1 355 ? -3.333 -14.780 7.430 1.00 13.64 359 ALA A O 1
ATOM 2676 N N . LEU A 1 356 ? -4.674 -13.068 6.859 1.00 13.68 360 LEU A N 1
ATOM 2677 C CA . LEU A 1 356 ? -5.327 -13.108 8.167 1.00 11.79 360 LEU A CA 1
ATOM 2678 C C . LEU A 1 356 ? -6.168 -14.368 8.338 1.00 14.13 360 LEU A C 1
ATOM 2679 O O . LEU A 1 356 ? -6.202 -14.950 9.427 1.00 13.90 360 LEU A O 1
ATOM 2684 N N . GLU A 1 357 ? -6.887 -14.779 7.289 1.00 11.58 361 GLU A N 1
ATOM 2685 C CA . GLU A 1 357 ? -7.613 -16.044 7.326 1.00 12.67 361 GLU A CA 1
ATOM 2686 C C . GLU A 1 357 ? -6.700 -17.196 7.715 1.00 16.54 361 GLU A C 1
ATOM 2687 O O . GLU A 1 357 ? -7.060 -18.031 8.558 1.00 12.55 361 GLU A O 1
ATOM 2693 N N . THR A 1 358 ? -5.514 -17.266 7.098 1.00 12.77 362 THR A N 1
ATOM 2694 C CA . THR A 1 358 ? -4.681 -18.451 7.264 1.00 13.56 362 THR A CA 1
ATOM 2695 C C . THR A 1 358 ? -3.958 -18.421 8.606 1.00 16.26 362 THR A C 1
ATOM 2696 O O . THR A 1 358 ? -3.867 -19.450 9.289 1.00 14.26 362 THR A O 1
ATOM 2700 N N . LEU A 1 359 ? -3.450 -17.251 9.010 1.00 12.83 363 LEU A N 1
ATOM 2701 C CA . LEU A 1 359 ? -2.793 -17.162 10.313 1.00 17.19 363 LEU A CA 1
ATOM 2702 C C . LEU A 1 359 ? -3.759 -17.472 11.445 1.00 15.19 363 LEU A C 1
ATOM 2703 O O . LEU A 1 359 ? -3.409 -18.190 12.385 1.00 14.32 363 LEU A O 1
ATOM 2708 N N . THR A 1 360 ? -4.971 -16.917 11.394 1.00 13.08 364 THR A N 1
ATOM 2709 C CA . THR A 1 360 ? -5.900 -17.168 12.492 1.00 14.42 364 THR A CA 1
ATOM 2710 C C . THR A 1 360 ? -6.415 -18.598 12.471 1.00 15.55 364 THR A C 1
ATOM 2711 O O . THR A 1 360 ? -6.720 -19.150 13.536 1.00 18.70 364 THR A O 1
ATOM 2715 N N . ARG A 1 361 ? -6.518 -19.207 11.284 1.00 12.64 365 ARG A N 1
ATOM 2716 C CA . ARG A 1 361 ? -6.906 -20.613 11.182 1.00 16.93 365 ARG A CA 1
ATOM 2717 C C . ARG A 1 361 ? -5.854 -21.524 11.796 1.00 16.71 365 ARG A C 1
ATOM 2718 O O . ARG A 1 361 ? -6.176 -22.412 12.595 1.00 16.47 365 ARG A O 1
ATOM 2726 N N . ARG A 1 362 ? -4.597 -21.335 11.413 1.00 13.43 366 ARG A N 1
ATOM 2727 C CA . ARG A 1 362 ? -3.524 -22.247 11.804 1.00 15.36 366 ARG A CA 1
ATOM 2728 C C . ARG A 1 362 ? -2.902 -21.901 13.147 1.00 16.75 366 ARG A C 1
ATOM 2729 O O . ARG A 1 362 ? -2.471 -22.804 13.877 1.0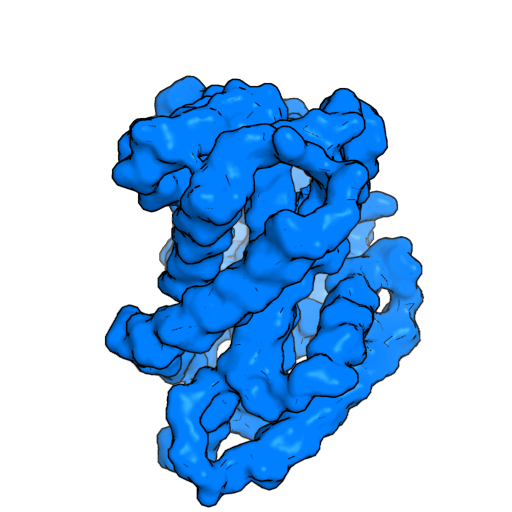0 15.14 366 ARG A O 1
ATOM 2737 N N . LEU A 1 363 ? -2.833 -20.618 13.487 1.00 13.98 367 LEU A N 1
ATOM 2738 C CA . LEU A 1 363 ? -2.165 -20.156 14.703 1.00 13.05 367 LEU A CA 1
ATOM 2739 C C . LEU A 1 363 ? -3.124 -19.301 15.534 1.00 13.63 367 LEU A C 1
ATOM 2740 O O . LEU A 1 363 ? -2.894 -18.105 15.740 1.00 12.57 367 LEU A O 1
ATOM 2745 N N . PRO A 1 364 ? -4.226 -19.890 16.017 1.00 13.21 368 PRO A N 1
ATOM 2746 C CA . PRO A 1 364 ? -5.202 -19.104 16.789 1.00 11.83 368 PRO A CA 1
ATOM 2747 C C . PRO A 1 364 ? -4.668 -18.526 18.086 1.00 12.94 368 PRO A C 1
ATOM 2748 O O . PRO A 1 364 ? -5.216 -17.529 18.569 1.00 13.53 368 PRO A O 1
ATOM 2752 N N . ASP A 1 365 ? -3.639 -19.121 18.692 1.00 11.09 369 ASP A N 1
ATOM 2753 C CA . ASP A 1 365 ? -3.150 -18.646 19.983 1.00 14.46 369 ASP A CA 1
ATOM 2754 C C . ASP A 1 365 ? -1.925 -17.743 19.854 1.00 16.03 369 ASP A C 1
ATOM 2755 O O . ASP A 1 365 ? -1.229 -17.497 20.847 1.00 15.13 369 ASP A O 1
ATOM 2760 N N . LEU A 1 366 ? -1.694 -17.197 18.661 1.00 14.64 370 LEU A N 1
ATOM 2761 C CA . LEU A 1 366 ? -0.552 -16.326 18.417 1.00 12.63 370 LEU A CA 1
ATOM 2762 C C . LEU A 1 366 ? -0.567 -15.126 19.363 1.00 16.50 370 LEU A C 1
ATOM 2763 O O . LEU A 1 366 ? -1.617 -14.532 19.629 1.00 17.30 370 LEU A O 1
ATOM 2768 N N . ARG A 1 367 ? 0.606 -14.767 19.881 1.00 13.92 371 ARG A N 1
ATOM 2769 C CA . ARG A 1 367 ? 0.694 -13.599 20.749 1.00 17.57 371 ARG A CA 1
ATOM 2770 C C . ARG A 1 367 ? 2.107 -13.055 20.679 1.00 16.04 371 ARG A C 1
ATOM 2771 O O . ARG A 1 367 ? 3.038 -13.756 20.283 1.00 16.52 371 ARG A O 1
ATOM 2779 N N . LEU A 1 368 ? 2.251 -11.777 21.035 1.00 16.42 372 LEU A N 1
ATOM 2780 C CA . LEU A 1 368 ? 3.570 -11.158 21.037 1.00 19.29 372 LEU A CA 1
ATOM 2781 C C . LEU A 1 368 ? 4.483 -11.854 22.031 1.00 22.00 372 LEU A C 1
ATOM 2782 O O . LEU A 1 368 ? 4.064 -12.211 23.136 1.00 22.47 372 LEU A O 1
ATOM 2787 N N . ALA A 1 369 ? 5.741 -12.031 21.636 1.00 16.98 373 ALA A N 1
ATOM 2788 C CA . ALA A 1 369 ? 6.751 -12.613 22.502 1.00 18.60 373 ALA A CA 1
ATOM 2789 C C . ALA A 1 369 ? 7.586 -11.564 23.225 1.00 25.59 373 ALA A C 1
ATOM 2790 O O . ALA A 1 369 ? 8.452 -11.931 24.028 1.00 27.68 373 ALA A O 1
ATOM 2792 N N . VAL A 1 370 ? 7.365 -10.277 22.950 1.00 22.89 374 VAL A N 1
ATOM 2793 C CA . VAL A 1 370 ? 8.069 -9.183 23.615 1.00 26.64 374 VAL A CA 1
ATOM 2794 C C . VAL A 1 370 ? 7.065 -8.077 23.907 1.00 29.39 374 VAL A C 1
ATOM 2795 O O . VAL A 1 370 ? 5.932 -8.085 23.419 1.00 29.16 374 VAL A O 1
ATOM 2799 N N . GLU A 1 371 ? 7.490 -7.125 24.730 1.00 26.94 375 GLU A N 1
ATOM 2800 C CA . GLU A 1 371 ? 6.645 -5.966 24.949 1.00 29.12 375 GLU A CA 1
ATOM 2801 C C . GLU A 1 371 ? 6.735 -5.047 23.731 1.00 24.51 375 GLU A C 1
ATOM 2802 O O . GLU A 1 371 ? 7.807 -4.899 23.146 1.00 25.43 375 GLU A O 1
ATOM 2808 N N . PRO A 1 372 ? 5.624 -4.457 23.296 1.00 28.96 376 PRO A N 1
ATOM 2809 C CA . PRO A 1 372 ? 5.643 -3.733 22.010 1.00 28.82 376 PRO A CA 1
ATOM 2810 C C . PRO A 1 372 ? 6.652 -2.592 21.942 1.00 27.43 376 PRO A C 1
ATOM 2811 O O . PRO A 1 372 ? 7.073 -2.229 20.838 1.00 28.48 376 PRO A O 1
ATOM 2815 N N . THR A 1 373 ? 7.092 -2.044 23.072 1.00 28.54 377 THR A N 1
ATOM 2816 C CA . THR A 1 373 ? 8.052 -0.950 23.030 1.00 32.14 377 THR A CA 1
ATOM 2817 C C . THR A 1 373 ? 9.482 -1.410 22.751 1.00 28.97 377 THR A C 1
ATOM 2818 O O . THR A 1 373 ? 10.359 -0.563 22.550 1.00 35.06 377 THR A O 1
ATOM 2822 N N . GLU A 1 374 ? 9.745 -2.714 22.716 1.00 30.83 378 GLU A N 1
ATOM 2823 C CA . GLU A 1 374 ? 11.068 -3.212 22.360 1.00 30.50 378 GLU A CA 1
ATOM 2824 C C . GLU A 1 374 ? 11.268 -3.343 20.857 1.00 30.42 378 GLU A C 1
ATOM 2825 O O . GLU A 1 374 ? 12.338 -3.785 20.426 1.00 36.46 378 GLU A O 1
ATOM 2831 N N . ILE A 1 375 ? 10.276 -2.971 20.051 1.00 25.21 379 ILE A N 1
ATOM 2832 C CA . ILE A 1 375 ? 10.310 -3.156 18.603 1.00 23.51 379 ILE A CA 1
ATOM 2833 C C . ILE A 1 375 ? 10.784 -1.868 17.943 1.00 26.03 379 ILE A C 1
ATOM 2834 O O . ILE A 1 375 ? 10.265 -0.784 18.240 1.00 25.47 379 ILE A O 1
ATOM 2839 N N . GLU A 1 376 ? 11.748 -1.986 17.031 1.00 25.47 380 GLU A N 1
ATOM 2840 C CA . GLU A 1 376 ? 12.274 -0.844 16.292 1.00 27.84 380 GLU A CA 1
ATOM 2841 C C . GLU A 1 376 ? 11.504 -0.635 14.995 1.00 28.35 380 GLU A C 1
ATOM 2842 O O . GLU A 1 376 ? 11.027 -1.588 14.373 1.00 22.52 380 GLU A O 1
ATOM 2848 N N . TRP A 1 377 ? 11.431 0.624 14.565 1.00 24.43 381 TRP A N 1
ATOM 2849 C CA . TRP A 1 377 ? 10.593 1.020 13.441 1.00 26.93 381 TRP A CA 1
ATOM 2850 C C . TRP A 1 377 ? 11.391 1.756 12.373 1.00 31.39 381 TRP A C 1
ATOM 2851 O O . TRP A 1 377 ? 12.363 2.461 12.664 1.00 30.71 381 TRP A O 1
ATOM 2862 N N . ARG A 1 378 ? 10.969 1.582 11.125 1.00 23.87 382 ARG A N 1
ATOM 2863 C CA . ARG A 1 378 ? 11.404 2.507 10.092 1.00 29.13 382 ARG A CA 1
ATOM 2864 C C . ARG A 1 378 ? 10.659 3.827 10.319 1.00 33.10 382 ARG A C 1
ATOM 2865 O O . ARG A 1 378 ? 9.583 3.850 10.926 1.00 29.92 382 ARG A O 1
ATOM 2873 N N . LYS A 1 379 ? 11.229 4.940 9.837 1.00 27.25 383 LYS A N 1
ATOM 2874 C CA . LYS A 1 379 ? 10.704 6.258 10.195 1.00 29.21 383 LYS A CA 1
ATOM 2875 C C . LYS A 1 379 ? 10.225 7.113 9.025 1.00 27.04 383 LYS A C 1
ATOM 2876 O O . LYS A 1 379 ? 9.546 8.121 9.261 1.00 26.81 383 LYS A O 1
ATOM 2882 N N . GLY A 1 380 ? 10.568 6.758 7.789 1.00 27.74 384 GLY A N 1
ATOM 2883 C CA . GLY A 1 380 ? 10.434 7.693 6.688 1.00 28.44 384 GLY A CA 1
ATOM 2884 C C . GLY A 1 380 ? 8.993 7.944 6.285 1.00 26.95 384 GLY A C 1
ATOM 2885 O O . GLY A 1 380 ? 8.115 7.100 6.438 1.00 21.97 384 GLY A O 1
ATOM 2886 N N . LEU A 1 381 ? 8.776 9.113 5.680 1.00 23.56 385 LEU A N 1
ATOM 2887 C CA . LEU A 1 381 ? 7.388 9.547 5.387 1.00 24.00 385 LEU A CA 1
ATOM 2888 C C . LEU A 1 381 ? 6.769 8.754 4.223 1.00 24.20 385 LEU A C 1
ATOM 2889 O O . LEU A 1 381 ? 5.540 8.771 4.106 1.00 24.58 385 LEU A O 1
ATOM 2894 N N . LEU A 1 382 ? 7.606 8.123 3.406 1.00 24.12 386 LEU A N 1
ATOM 2895 C CA . LEU A 1 382 ? 7.057 7.349 2.298 1.00 22.89 386 LEU A CA 1
ATOM 2896 C C . LEU A 1 382 ? 6.741 5.908 2.677 1.00 23.63 386 LEU A C 1
ATOM 2897 O O . LEU A 1 382 ? 5.939 5.269 1.984 1.00 26.65 386 LEU A O 1
ATOM 2902 N N . LEU A 1 383 ? 7.352 5.384 3.745 1.00 22.69 387 LEU A N 1
ATOM 2903 C CA . LEU A 1 383 ? 7.107 4.019 4.210 1.00 30.50 387 LEU A CA 1
ATOM 2904 C C . LEU A 1 383 ? 7.690 3.806 5.606 1.00 24.51 387 LEU A C 1
ATOM 2905 O O . LEU A 1 383 ? 8.908 3.900 5.789 1.00 31.33 387 LEU A O 1
ATOM 2910 N N . ARG A 1 384 ? 6.815 3.554 6.588 1.00 25.02 388 ARG A N 1
ATOM 2911 C CA . ARG A 1 384 ? 7.141 3.240 7.981 1.00 24.66 388 ARG A CA 1
ATOM 2912 C C . ARG A 1 384 ? 6.541 1.888 8.348 1.00 23.56 388 ARG A C 1
ATOM 2913 O O . ARG A 1 384 ? 5.383 1.612 8.020 1.00 22.24 388 ARG A O 1
ATOM 2921 N N . GLY A 1 385 ? 7.300 1.075 9.078 1.00 23.80 389 GLY A N 1
ATOM 2922 C CA . GLY A 1 385 ? 6.790 -0.162 9.640 1.00 22.71 389 GLY A CA 1
ATOM 2923 C C . GLY A 1 385 ? 7.749 -0.728 10.669 1.00 22.72 389 GLY A C 1
ATOM 2924 O O . GLY A 1 385 ? 8.892 -0.271 10.783 1.00 21.68 389 GLY A O 1
ATOM 2925 N N . PRO A 1 386 ? 7.307 -1.724 11.445 1.00 21.51 390 PRO A N 1
ATOM 2926 C CA . PRO A 1 386 ? 8.197 -2.329 12.443 1.00 19.23 390 PRO A CA 1
ATOM 2927 C C . PRO A 1 386 ? 9.239 -3.196 11.767 1.00 15.22 390 PRO A C 1
ATOM 2928 O O . PRO A 1 386 ? 8.996 -3.787 10.714 1.00 21.02 390 PRO A O 1
ATOM 2932 N N . LEU A 1 387 ? 10.409 -3.293 12.398 1.00 20.34 391 LEU A N 1
ATOM 2933 C CA . LEU A 1 387 ? 11.502 -4.039 11.781 1.00 21.81 391 LEU A CA 1
ATOM 2934 C C . LEU A 1 387 ? 11.371 -5.531 12.069 1.00 21.52 391 LEU A C 1
ATOM 2935 O O . LEU A 1 387 ? 11.709 -6.365 11.222 1.00 22.47 391 LEU A O 1
ATOM 2940 N N . THR A 1 388 ? 10.886 -5.872 13.263 1.00 19.54 392 THR A N 1
ATOM 2941 C CA . THR A 1 388 ? 10.571 -7.241 13.642 1.00 19.85 392 THR A CA 1
ATOM 2942 C C . THR A 1 388 ? 9.233 -7.256 14.364 1.00 21.02 392 THR A C 1
ATOM 2943 O O . THR A 1 388 ? 8.756 -6.233 14.860 1.00 20.46 392 THR A O 1
ATOM 2947 N N . VAL A 1 389 ? 8.616 -8.434 14.397 1.00 20.32 393 VAL A N 1
ATOM 2948 C CA . VAL A 1 389 ? 7.421 -8.674 15.203 1.00 16.91 393 VAL A CA 1
ATOM 2949 C C . VAL A 1 389 ? 7.600 -10.049 15.840 1.00 17.68 393 VAL A C 1
ATOM 2950 O O . VAL A 1 389 ? 7.219 -11.073 15.253 1.00 16.66 393 VAL A O 1
ATOM 2954 N N . PRO A 1 390 ? 8.207 -10.116 17.017 1.00 16.11 394 PRO A N 1
ATOM 2955 C CA . PRO A 1 390 ? 8.450 -11.414 17.657 1.00 18.85 394 PRO A CA 1
ATOM 2956 C C . PRO A 1 390 ? 7.151 -11.975 18.210 1.00 16.22 394 PRO A C 1
ATOM 2957 O O . PRO A 1 390 ? 6.433 -11.289 18.937 1.00 15.91 394 PRO A O 1
ATOM 2961 N N . VAL A 1 391 ? 6.850 -13.225 17.861 1.00 15.56 395 VAL A N 1
ATOM 2962 C CA . VAL A 1 391 ? 5.612 -13.863 18.290 1.00 15.46 395 VAL A CA 1
ATOM 2963 C C . VAL A 1 391 ? 5.894 -15.270 18.784 1.00 16.30 395 VAL A C 1
ATOM 2964 O O . VAL A 1 391 ? 6.924 -15.876 18.479 1.00 17.57 395 VAL A O 1
ATOM 2968 N N . THR A 1 392 ? 4.925 -15.803 19.518 1.00 16.78 396 THR A N 1
ATOM 2969 C CA . THR A 1 392 ? 4.945 -17.191 19.939 1.00 15.01 396 THR A CA 1
ATOM 2970 C C . THR A 1 392 ? 3.504 -17.669 20.062 1.00 17.60 396 THR A C 1
ATOM 2971 O O . THR A 1 392 ? 2.558 -16.920 19.803 1.00 16.93 396 THR A O 1
ATOM 2975 N N . TRP A 1 393 ? 3.337 -18.935 20.430 1.00 19.10 397 TRP A N 1
ATOM 2976 C CA . TRP A 1 393 ? 2.004 -19.481 20.659 1.00 22.63 397 TRP A CA 1
ATOM 2977 C C . TRP A 1 393 ? 2.090 -20.752 21.497 1.00 29.84 397 TRP A C 1
ATOM 2978 O O . TRP A 1 393 ? 1.174 -21.041 22.268 1.00 22.85 397 TRP A O 1
#

Organism: NCBI:txid240840